Protein AF-A0A960TMY3-F1 (afdb_monomer_lite)

Foldseek 3Di:
DDDDDDDDDDDDDDDDDDDDDDDDDYDDDDDDDDDDDDDPPQWFWDKWKDFPNHTAAQVGEDEPEEDAAQDKADKTKMKIFTQGRAKKFFPDVVSKDKDDPQSVQKDKACPPPDRIAGHGGMDMIIIMGHHNDAAKGKIKIWGAIPRPVCRTRIYIYIYGHHWFWDKWKDWPNDTAAQAAEDEQEEDAAQDKGPKTKMKIFTQTQAKKAQPPFPVLQAKDDPQRVQKDKACPFPDRIAHHRGMTIIIIMGHHNDFAKDWIKGWGAIGRPVQGTRIYIYIYGHWFWDKWKDKPNHTAAQAGEDEQEEDAAQGKGDWIKIKIATQIQAWKAWDDKDKADDARVQKDWPADWDPRAHHGGITIIIMMGHHNDFAKDKMKIWIAMRGPVCRTRIYIYIYGHWHFWDKWKDQPNDTAAFVEEDEPEEEAAQDKDKGKMKIWTCTAAKKFWCWKDKDDPFKDWDIDGDIAGHRTGMDMIIIIGHHNDFAKDKIKMWTAIRRPVCRIGMYIYIYGHDHDPPDPPDDDDDDFEKEKAWADPVDWDFLQCVFQVSQQVSLQPGPLNCVPPPFGKGFQAFDPQEFLVHVDHAAAQYWYAAPVRHTQAGHHRSRFGPFFTPFFNDADDWFKAFHCAALRRGRHPQRCNNSRHRDQVGFTFIATRNDRHSSNRGDCPPVSCRGRVDIGMTIIMTD

Sequence (683 aa):
MKQIFNPFRKILLFFFLLLISFCSLPNPSNSMKLFVPLTSIVSSPTISVSVNRSTLANGGSFDMGSLNLGSTGTEISFTISNSGGSDLILSSSPVISNTGTNSSSFTLNQTSLPSSISAGHTDIFSVSLTPKSVGALSTTLTISSNDSTNPNFTINLTGTGLDQPSMSLTYNGTSLANGASLNFGSILKSQTSSSATITISNSGSMDLIITGGVSAITTSGTGSNDFIVNTLSTSATIVSGGTTTFTVSFSPTTTSTYSVTLSIPNNDETKNPFTLILTGTGVTPDINIKGNGTTIANGGTYDFGSVYNGGSSSDITFTIENTGTGSLTLTSSTLGGTNPTNFTITGNFTTPIAAGSSSSITIKFSPNSITTFNATLTVQNSDITNGNYVINLTGTGTTAPSISLLQSTTSISSGGIFYLGNYVALTAQVITFTIKNTGGTVLTISSMSGSTTEFSFSTLNTTVAASNGTTTFDITFTPQSMGVRTGSITIVSDDPNTPSFTVTLKGTGLEDATATCGVAGPSGDRMLVMTDPATLFDGNLSGVSGADSKCAVDANVTIYSGTTFKALIGATTRNKTTNWVLLANTRYFNAAGNCIFRTDNSGVPSFNFHESVYSTSSINVHTGFNSDFSASTNTCSDWTSNSTSSTGNFGKSNETDSTSMSNSSPPGLLKCDKTRAIYCAQQ

Secondary structure (DSSP, 8-state):
------------------------------------------PPP-EEEEETTEEEPTTEEEEEEEEETT--PPPEEEEEEE-SSS-EEB-SSSSEEEESTTGGGEEEE-TT--SEE-TT-EEEEEEEE--SSSEEEEEEEEEEBS-SS-SEEEEEEEEEEEP---EEEEETTEEEPTTEEEEEEEEETT--PPPEEEEEEE-SSSPEEBTT-GGG-EEESTTGGGEEEE-TT--SEE-TT-EEEEEEEE--SSSSEEEEEEEE-BS-TTSSSEEEEEEEEEE---EEEEETTEEE-TTEEEEEEEEETT--PPPEEEEEEE-SSS-B-EEEEEEESS-GGGEEE-----SSB-TT-EEEEEEEE--SSSSEEEEEEEEEES-SSSSEEEEEEEEEEEPPP-EEEEETTEEE-TTEEEEEEEEETT--EEEEEEEEE-SSSPEEEEEEE--BTTEEE----EEE-TTT-EEEEEEEE--SSSEEEEEEEEEEES-SS-SEEEEEEEEEEEP-TT-TTPPPPSS--EEEEE--TT--B-SB-SHHHHHHHHHHH-HHHHTSTT--EEE---BTTBBTTBS--SPTT-EEE-TTS-EEEEB-TTS-BSSS-SS-SS-SS--EEE--B-TTSPBPS-BHHHHB---TTSBB-EEETT--SGGGT-B--SGGGGBTTS-BEEEEEE-

Radius of gyration: 70.39 Å; chains: 1; bounding box: 133×78×214 Å

Structure (mmCIF, N/CA/C/O backbone):
data_AF-A0A960TMY3-F1
#
_entry.id   AF-A0A960TMY3-F1
#
loop_
_atom_site.group_PDB
_atom_site.id
_atom_site.type_symbol
_atom_site.label_atom_id
_atom_site.label_alt_id
_atom_site.label_comp_id
_atom_site.label_asym_id
_atom_site.label_entity_id
_atom_site.label_seq_id
_atom_site.pdbx_PDB_ins_code
_atom_site.Cartn_x
_atom_site.Cartn_y
_atom_site.Cartn_z
_atom_site.occupancy
_atom_site.B_iso_or_equiv
_atom_site.auth_seq_id
_atom_site.auth_comp_id
_atom_site.auth_asym_id
_atom_site.auth_atom_id
_atom_site.pdbx_PDB_model_num
ATOM 1 N N . MET A 1 1 ? 64.200 18.488 -74.071 1.00 35.41 1 MET A N 1
ATOM 2 C CA . MET A 1 1 ? 65.609 18.932 -74.106 1.00 35.41 1 MET A CA 1
ATOM 3 C C . MET A 1 1 ? 66.465 17.728 -73.709 1.00 35.41 1 MET A C 1
ATOM 5 O O . MET A 1 1 ? 66.303 17.314 -72.579 1.00 35.41 1 MET A O 1
ATOM 9 N N . LYS A 1 2 ? 67.250 17.170 -74.659 1.00 34.75 2 LYS A N 1
ATOM 10 C CA . LYS A 1 2 ? 68.407 16.227 -74.548 1.00 34.75 2 LYS A CA 1
ATOM 11 C C . LYS A 1 2 ? 68.287 14.955 -73.665 1.00 34.75 2 LYS A C 1
ATOM 13 O O . LYS A 1 2 ? 67.840 15.044 -72.543 1.00 34.75 2 LYS A O 1
ATOM 18 N N . GLN A 1 3 ? 68.787 13.762 -74.002 1.00 36.56 3 GLN A N 1
ATOM 19 C CA . GLN A 1 3 ? 69.392 13.123 -75.184 1.00 36.56 3 GLN A CA 1
ATOM 20 C C . GLN A 1 3 ? 69.717 11.656 -74.760 1.00 36.56 3 GLN A C 1
ATOM 22 O O . GLN A 1 3 ? 70.298 11.502 -73.695 1.00 36.56 3 GLN A O 1
ATOM 27 N N . ILE A 1 4 ? 69.440 10.661 -75.634 1.00 37.78 4 ILE A N 1
ATOM 28 C CA . ILE A 1 4 ? 70.330 9.526 -76.033 1.00 37.78 4 ILE A CA 1
ATOM 29 C C . ILE A 1 4 ? 70.604 8.402 -74.967 1.00 37.78 4 ILE A C 1
ATOM 31 O O . ILE A 1 4 ? 70.821 8.709 -73.810 1.00 37.78 4 ILE A O 1
ATOM 35 N N . PHE A 1 5 ? 70.615 7.071 -75.213 1.00 32.56 5 PHE A N 1
ATOM 36 C CA . PHE A 1 5 ? 71.102 6.220 -76.327 1.00 32.56 5 PHE A CA 1
ATOM 37 C C . PHE A 1 5 ? 70.222 4.952 -76.549 1.00 32.56 5 PHE A C 1
ATOM 39 O O . PHE A 1 5 ? 69.613 4.416 -75.632 1.00 32.56 5 PHE A O 1
ATOM 46 N N . ASN A 1 6 ? 70.208 4.500 -77.806 1.00 31.66 6 ASN A N 1
ATOM 47 C CA . ASN A 1 6 ? 69.501 3.383 -78.478 1.00 31.66 6 ASN A CA 1
ATOM 48 C C . ASN A 1 6 ? 70.493 2.175 -78.646 1.00 31.66 6 ASN A C 1
ATOM 50 O O . ASN A 1 6 ? 71.616 2.328 -78.163 1.00 31.66 6 ASN A O 1
ATOM 54 N N . PRO A 1 7 ? 70.323 1.122 -79.493 1.00 53.16 7 PRO A N 1
ATOM 55 C CA . PRO A 1 7 ? 69.188 0.270 -79.939 1.00 53.16 7 PRO A CA 1
ATOM 56 C C . PRO A 1 7 ? 69.502 -1.264 -79.873 1.00 53.16 7 PRO A C 1
ATOM 58 O O . PRO A 1 7 ? 70.643 -1.657 -79.678 1.00 53.16 7 PRO A O 1
ATOM 61 N N . PHE A 1 8 ? 68.525 -2.150 -80.144 1.00 28.22 8 PHE A N 1
ATOM 62 C CA . PHE A 1 8 ? 68.461 -2.991 -81.371 1.00 28.22 8 PHE A CA 1
ATOM 63 C C . PHE A 1 8 ? 67.466 -4.162 -81.260 1.00 28.22 8 PHE A C 1
ATOM 65 O O . PHE A 1 8 ? 67.544 -5.032 -80.401 1.00 28.22 8 PHE A O 1
ATOM 72 N N . ARG A 1 9 ? 66.552 -4.196 -82.232 1.00 29.42 9 ARG A N 1
ATOM 73 C CA . ARG A 1 9 ? 65.595 -5.259 -82.549 1.00 29.42 9 ARG A CA 1
ATOM 74 C C . ARG A 1 9 ? 65.705 -5.466 -84.063 1.00 29.42 9 ARG A C 1
ATOM 76 O O . ARG A 1 9 ? 65.645 -4.456 -84.765 1.00 29.42 9 ARG A O 1
ATOM 83 N N . LYS A 1 10 ? 65.850 -6.712 -84.541 1.00 30.77 10 LYS A N 1
ATOM 84 C CA . LYS A 1 10 ? 65.308 -7.280 -85.808 1.00 30.77 10 LYS A CA 1
ATOM 85 C C . LYS A 1 10 ? 66.146 -8.464 -86.308 1.00 30.77 10 LYS A C 1
ATOM 87 O O . LYS A 1 10 ? 67.317 -8.287 -86.614 1.00 30.77 10 LYS A O 1
ATOM 92 N N . ILE A 1 11 ? 65.495 -9.608 -86.528 1.00 28.20 11 ILE A N 1
ATOM 93 C CA . ILE A 1 11 ? 65.871 -10.592 -87.554 1.00 28.20 11 ILE A CA 1
ATOM 94 C C . ILE A 1 11 ? 64.569 -11.050 -88.226 1.00 28.20 11 ILE A C 1
ATOM 96 O O . ILE A 1 11 ? 63.673 -11.554 -87.552 1.00 28.20 11 ILE A O 1
ATOM 100 N N . LEU A 1 12 ? 64.464 -10.850 -89.542 1.00 27.03 12 LEU A N 1
ATOM 101 C CA . LEU A 1 12 ? 63.528 -11.551 -90.418 1.00 27.03 12 LEU A CA 1
ATOM 102 C C . LEU A 1 12 ? 64.256 -11.889 -91.731 1.00 27.03 12 LEU A C 1
ATOM 104 O O . LEU A 1 12 ? 64.907 -11.021 -92.307 1.00 27.03 12 LEU A O 1
ATOM 108 N N . LEU A 1 13 ? 64.134 -13.169 -92.098 1.00 29.33 13 LEU A N 1
ATOM 109 C CA . LEU A 1 13 ? 64.417 -13.894 -93.347 1.00 29.33 13 LEU A CA 1
ATOM 110 C C . LEU A 1 13 ? 64.996 -13.137 -94.553 1.00 29.33 13 LEU A C 1
ATOM 112 O O . LEU A 1 13 ? 64.397 -12.170 -95.001 1.00 29.33 13 LEU A O 1
ATOM 116 N N . PHE A 1 14 ? 65.978 -13.762 -95.221 1.00 26.88 14 PHE A N 1
ATOM 117 C CA . PHE A 1 14 ? 66.036 -13.844 -96.691 1.00 26.88 14 PHE A CA 1
ATOM 118 C C . PHE A 1 14 ? 66.779 -15.116 -97.160 1.00 26.88 14 PHE A C 1
ATOM 120 O O . PHE A 1 14 ? 67.734 -15.556 -96.525 1.00 26.88 14 PHE A O 1
ATOM 127 N N . PHE A 1 15 ? 66.294 -15.707 -98.258 1.00 30.23 15 PHE A N 1
ATOM 128 C CA . PHE A 1 15 ? 66.766 -16.922 -98.947 1.00 30.23 15 PHE A CA 1
ATOM 129 C C . PHE A 1 15 ? 67.379 -16.555 -100.325 1.00 30.23 15 PHE A C 1
ATOM 131 O O . PHE A 1 15 ? 67.115 -15.456 -100.810 1.00 30.23 15 PHE A O 1
ATOM 138 N N . PHE A 1 16 ? 68.051 -17.537 -100.963 1.00 29.78 16 PHE A N 1
ATOM 139 C CA . PHE A 1 16 ? 68.646 -17.622 -102.332 1.00 29.78 16 PHE A CA 1
ATOM 140 C C . PHE A 1 16 ? 70.064 -17.035 -102.555 1.00 29.78 16 PHE A C 1
ATOM 142 O O . PHE A 1 16 ? 70.359 -15.978 -102.019 1.00 29.78 16 PHE A O 1
ATOM 149 N N . LEU A 1 17 ? 70.968 -17.522 -103.433 1.00 27.77 17 LEU A N 1
ATOM 150 C CA . LEU A 1 17 ? 71.385 -18.812 -104.055 1.00 27.77 17 LEU A CA 1
ATOM 151 C C . LEU A 1 17 ? 72.479 -18.452 -105.110 1.00 27.77 17 LEU A C 1
ATOM 153 O O . LEU A 1 17 ? 72.219 -17.522 -105.864 1.00 27.77 17 LEU A O 1
ATOM 157 N N . LEU A 1 18 ? 73.624 -19.163 -105.216 1.00 26.48 18 LEU A N 1
ATOM 158 C CA . LEU A 1 18 ? 74.423 -19.452 -106.457 1.00 26.48 18 LEU A CA 1
ATOM 159 C C . LEU A 1 18 ? 75.724 -20.232 -106.087 1.00 26.48 18 LEU A C 1
ATOM 161 O O . LEU A 1 18 ? 76.499 -19.719 -105.288 1.00 26.48 18 LEU A O 1
ATOM 165 N N . LEU A 1 19 ? 75.874 -21.544 -106.381 1.00 31.62 19 LEU A N 1
ATOM 166 C CA . LEU A 1 19 ? 76.575 -22.225 -107.520 1.00 31.62 19 LEU A CA 1
ATOM 167 C C . LEU A 1 19 ? 78.057 -21.806 -107.732 1.00 31.62 19 LEU A C 1
ATOM 169 O O . LEU A 1 19 ? 78.336 -20.619 -107.688 1.00 31.62 19 LEU A O 1
ATOM 173 N N . ILE A 1 20 ? 79.080 -22.625 -108.048 1.00 35.09 20 ILE A N 1
ATOM 174 C CA . ILE A 1 20 ? 79.350 -24.045 -108.407 1.00 35.09 20 ILE A CA 1
ATOM 175 C C . ILE A 1 20 ? 80.892 -24.224 -108.267 1.00 35.09 20 ILE A C 1
ATOM 177 O O . ILE A 1 20 ? 81.615 -23.297 -108.624 1.00 35.09 20 ILE A O 1
ATOM 181 N N . SER A 1 21 ? 81.415 -25.405 -107.891 1.00 28.75 21 SER A N 1
ATOM 182 C CA . SER A 1 21 ? 82.487 -26.072 -108.674 1.00 28.75 21 SER A CA 1
ATOM 183 C C . SER A 1 21 ? 82.642 -27.555 -108.320 1.00 28.75 21 SER A C 1
ATOM 185 O O . SER A 1 21 ? 82.681 -27.935 -107.154 1.00 28.75 21 SER A O 1
ATOM 187 N N . PHE A 1 22 ? 82.666 -28.376 -109.370 1.00 33.56 22 PHE A N 1
ATOM 188 C CA . PHE A 1 22 ? 82.638 -29.840 -109.403 1.00 33.56 22 PHE A CA 1
ATOM 189 C C . PHE A 1 22 ? 83.996 -30.490 -109.091 1.00 33.56 22 PHE A C 1
ATOM 191 O O . PHE A 1 22 ? 85.029 -29.988 -109.522 1.00 33.56 22 PHE A O 1
ATOM 198 N N . CYS A 1 23 ? 83.971 -31.696 -108.512 1.00 31.12 23 CYS A N 1
ATOM 199 C CA . CYS A 1 23 ? 84.817 -32.811 -108.952 1.00 31.12 23 CYS A CA 1
ATOM 200 C C . CYS A 1 23 ? 84.159 -34.153 -108.571 1.00 31.12 23 CYS A C 1
ATOM 202 O O . CYS A 1 23 ? 83.364 -34.222 -107.635 1.00 31.12 23 CYS A O 1
ATOM 204 N N . SER A 1 24 ? 84.443 -35.189 -109.352 1.00 35.78 24 SER A N 1
ATOM 205 C CA . SER A 1 24 ? 83.551 -36.312 -109.663 1.00 35.78 24 SER A CA 1
ATOM 206 C C . SER A 1 24 ? 84.098 -37.681 -109.208 1.00 35.78 24 SER A C 1
ATOM 208 O O . SER A 1 24 ? 85.310 -37.831 -109.096 1.00 35.78 24 SER A O 1
ATOM 210 N N . LEU A 1 25 ? 83.191 -38.682 -109.152 1.00 36.22 25 LEU A N 1
ATOM 211 C CA . LEU A 1 25 ? 83.371 -40.153 -109.346 1.00 36.22 25 LEU A CA 1
ATOM 212 C C . LEU A 1 25 ? 83.615 -41.089 -108.106 1.00 36.22 25 LEU A C 1
ATOM 214 O O . LEU A 1 25 ? 84.009 -40.600 -107.054 1.00 36.22 25 LEU A O 1
ATOM 218 N N . PRO A 1 26 ? 83.257 -42.412 -108.179 1.00 49.28 26 PRO A N 1
ATOM 219 C CA . PRO A 1 26 ? 82.346 -43.070 -107.206 1.00 49.28 26 PRO A CA 1
ATOM 220 C C . PRO A 1 26 ? 82.765 -44.452 -106.598 1.00 49.28 26 PRO A C 1
ATOM 222 O O . PRO A 1 26 ? 83.594 -45.147 -107.173 1.00 49.28 26 PRO A O 1
ATOM 225 N N . ASN A 1 27 ? 82.020 -44.886 -105.550 1.00 34.38 27 ASN A N 1
ATOM 226 C CA . ASN A 1 27 ? 81.695 -46.272 -105.070 1.00 34.38 27 ASN A CA 1
ATOM 227 C C . ASN A 1 27 ? 82.831 -47.243 -104.615 1.00 34.38 27 ASN A C 1
ATOM 229 O O . ASN A 1 27 ? 83.970 -47.066 -105.024 1.00 34.38 27 ASN A O 1
ATOM 233 N N . PRO A 1 28 ? 82.551 -48.397 -103.943 1.00 54.22 28 PRO A N 1
ATOM 234 C CA . PRO A 1 28 ? 81.519 -48.768 -102.949 1.00 54.22 28 PRO A CA 1
ATOM 235 C C . PRO A 1 28 ? 82.061 -49.613 -101.743 1.00 54.22 28 PRO A C 1
ATOM 237 O O . PRO A 1 28 ? 83.217 -50.018 -101.698 1.00 54.22 28 PRO A O 1
ATOM 240 N N . SER A 1 29 ? 81.138 -50.022 -100.855 1.00 33.69 29 SER A N 1
ATOM 241 C CA . SER A 1 29 ? 81.041 -51.342 -100.174 1.00 33.69 29 SER A CA 1
ATOM 242 C C . SER A 1 29 ? 81.618 -51.611 -98.759 1.00 33.69 29 SER A C 1
ATOM 244 O O . SER A 1 29 ? 82.813 -51.563 -98.511 1.00 33.69 29 SER A O 1
ATOM 246 N N . ASN A 1 30 ? 80.675 -52.053 -97.902 1.00 40.09 30 ASN A N 1
ATOM 247 C CA . ASN A 1 30 ? 80.727 -53.016 -96.785 1.00 40.09 30 ASN A CA 1
ATOM 248 C C . ASN A 1 30 ? 81.618 -52.784 -95.549 1.00 40.09 30 ASN A C 1
ATOM 250 O O . ASN A 1 30 ? 82.811 -53.041 -95.597 1.00 40.09 30 ASN A O 1
ATOM 254 N N . SER A 1 31 ? 80.967 -52.611 -94.383 1.00 33.72 31 SER A N 1
ATOM 255 C CA . SER A 1 31 ? 81.136 -53.529 -93.232 1.00 33.72 31 SER A CA 1
ATOM 256 C C . SER A 1 31 ? 80.194 -53.223 -92.049 1.00 33.72 31 SER A C 1
ATOM 258 O O . SER A 1 31 ? 80.325 -52.198 -91.395 1.00 33.72 31 SER A O 1
ATOM 260 N N . MET A 1 32 ? 79.291 -54.171 -91.775 1.00 36.88 32 MET A N 1
ATOM 261 C CA . MET A 1 32 ? 79.032 -54.836 -90.483 1.00 36.88 32 MET A CA 1
ATOM 262 C C . MET A 1 32 ? 78.842 -54.049 -89.154 1.00 36.88 32 MET A C 1
ATOM 264 O O . MET A 1 32 ? 79.707 -53.302 -88.721 1.00 36.88 32 MET A O 1
ATOM 268 N N . LYS A 1 33 ? 77.823 -54.522 -88.406 1.00 41.47 33 LYS A N 1
ATOM 269 C CA . LYS A 1 33 ? 77.619 -54.528 -86.933 1.00 41.47 33 LYS A CA 1
ATOM 270 C C . LYS A 1 33 ? 76.921 -53.318 -86.298 1.00 41.47 33 LYS A C 1
ATOM 272 O O . LYS A 1 33 ? 77.426 -52.208 -86.317 1.00 41.47 33 LYS A O 1
ATOM 277 N N . LEU A 1 34 ? 75.837 -53.597 -85.568 1.00 36.81 34 LEU A N 1
ATOM 278 C CA . LEU A 1 34 ? 75.837 -53.824 -84.109 1.00 36.81 34 LEU A CA 1
ATOM 279 C C . LEU A 1 34 ? 74.458 -53.419 -83.558 1.00 36.81 34 LEU A C 1
ATOM 281 O O . LEU A 1 34 ? 74.127 -52.239 -83.508 1.00 36.81 34 LEU A O 1
ATOM 285 N N . PHE A 1 35 ? 73.643 -54.393 -83.151 1.00 46.69 35 PHE A N 1
ATOM 286 C CA . PHE A 1 35 ? 72.423 -54.111 -82.395 1.00 46.69 35 PHE A CA 1
ATOM 287 C C . PHE A 1 35 ? 72.820 -53.766 -80.953 1.00 46.69 35 PHE A C 1
ATOM 289 O O . PHE A 1 35 ? 73.342 -54.619 -80.237 1.00 46.69 35 PHE A O 1
ATOM 296 N N . VAL A 1 36 ? 72.570 -52.525 -80.539 1.00 41.72 36 VAL A N 1
ATOM 297 C CA . VAL A 1 36 ? 72.578 -52.080 -79.138 1.00 41.72 36 VAL A CA 1
ATOM 298 C C . VAL A 1 36 ? 71.157 -51.585 -78.850 1.00 41.72 36 VAL A C 1
ATOM 300 O O . VAL A 1 36 ? 70.660 -50.771 -79.631 1.00 41.72 36 VAL A O 1
ATOM 303 N N . PRO A 1 37 ? 70.450 -52.068 -77.812 1.00 45.91 37 PRO A N 1
ATOM 304 C CA . PRO A 1 37 ? 69.106 -51.580 -77.538 1.00 45.91 37 PRO A CA 1
ATOM 305 C C . PRO A 1 37 ? 69.205 -50.155 -76.979 1.00 45.91 37 PRO A C 1
ATOM 307 O O . PRO A 1 37 ? 69.962 -49.903 -76.042 1.00 45.91 37 PRO A O 1
ATOM 310 N N . LEU A 1 38 ? 68.453 -49.216 -77.558 1.00 41.69 38 LEU A N 1
ATOM 311 C CA . LEU A 1 38 ? 68.308 -47.869 -77.010 1.00 41.69 38 LEU A CA 1
ATOM 312 C C . LEU A 1 38 ? 67.575 -47.961 -75.664 1.00 41.69 38 LEU A C 1
ATOM 314 O O . LEU A 1 38 ? 66.399 -48.319 -75.608 1.00 41.69 38 LEU A O 1
ATOM 318 N N . THR A 1 39 ? 68.258 -47.601 -74.582 1.00 45.00 39 THR A N 1
ATOM 319 C CA . THR A 1 39 ? 67.618 -47.203 -73.329 1.00 45.00 39 THR A CA 1
ATOM 320 C C . THR A 1 39 ? 66.756 -45.972 -73.593 1.00 45.00 39 THR A C 1
ATOM 322 O O . THR A 1 39 ? 67.263 -44.945 -74.045 1.00 45.00 39 THR A O 1
ATOM 325 N N . SER A 1 40 ? 65.456 -46.081 -73.316 1.00 46.19 40 SER A N 1
ATOM 326 C CA . SER A 1 40 ? 64.523 -44.955 -73.246 1.00 46.19 40 SER A CA 1
ATOM 327 C C . SER A 1 40 ? 65.105 -43.861 -72.350 1.00 46.19 40 SER A C 1
ATOM 329 O O . SER A 1 40 ? 65.288 -44.078 -71.153 1.00 46.19 40 SER A O 1
ATOM 331 N N . ILE A 1 41 ? 65.390 -42.690 -72.917 1.00 50.41 41 ILE A N 1
ATOM 332 C CA . ILE A 1 41 ? 65.718 -41.492 -72.145 1.00 50.41 41 ILE A CA 1
ATOM 333 C C . ILE A 1 41 ? 64.415 -41.076 -71.456 1.00 50.41 41 ILE A C 1
ATOM 335 O O . ILE A 1 41 ? 63.540 -40.494 -72.091 1.00 50.41 41 ILE A O 1
ATOM 339 N N . VAL A 1 42 ? 64.240 -41.436 -70.184 1.00 56.62 42 VAL A N 1
ATOM 340 C CA . VAL A 1 42 ? 63.136 -40.905 -69.375 1.00 56.62 42 VAL A CA 1
ATOM 341 C C . VAL A 1 42 ? 63.4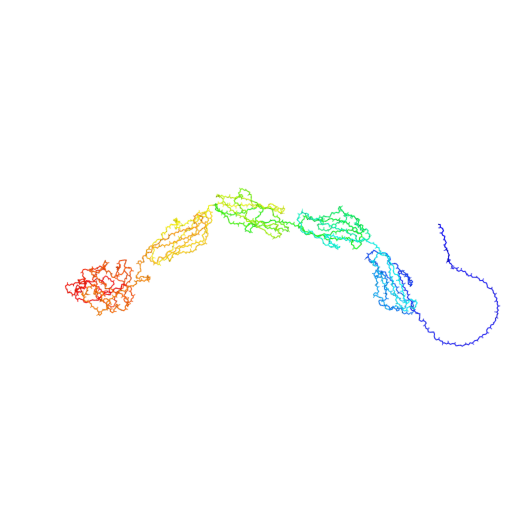16 -39.411 -69.220 1.00 56.62 42 VAL A C 1
ATOM 343 O O . VAL A 1 42 ? 64.440 -39.048 -68.641 1.00 56.62 42 VAL A O 1
ATOM 346 N N . SER A 1 43 ? 62.593 -38.539 -69.811 1.00 71.81 43 SER A N 1
ATOM 347 C CA . SER A 1 43 ? 62.796 -37.101 -69.629 1.00 71.81 43 SER A CA 1
ATOM 348 C C . SER A 1 43 ? 62.477 -36.731 -68.180 1.00 71.81 43 SER A C 1
ATOM 350 O O . SER A 1 43 ? 61.499 -37.209 -67.605 1.00 71.81 43 SER A O 1
ATOM 352 N N . SER A 1 44 ? 63.347 -35.920 -67.578 1.00 85.44 44 SER A N 1
ATOM 353 C CA . SER A 1 44 ? 63.228 -35.435 -66.198 1.00 85.44 44 SER A CA 1
ATOM 354 C C . SER A 1 44 ? 61.891 -34.713 -65.963 1.00 85.44 44 SER A C 1
ATOM 356 O O . SER A 1 44 ? 61.297 -34.222 -66.931 1.00 85.44 44 SER A O 1
ATOM 358 N N . PRO A 1 45 ? 61.409 -34.596 -64.709 1.00 92.81 45 PRO A N 1
ATOM 359 C CA . PRO A 1 45 ? 60.217 -33.801 -64.431 1.00 92.81 45 PRO A CA 1
ATOM 360 C C . PRO A 1 45 ? 60.500 -32.328 -64.757 1.00 92.81 45 PRO A C 1
ATOM 362 O O . PRO A 1 45 ? 61.649 -31.883 -64.717 1.00 92.81 45 PRO A O 1
ATOM 365 N N . THR A 1 46 ? 59.467 -31.567 -65.120 1.00 94.25 46 THR A N 1
ATOM 366 C CA . THR A 1 46 ? 59.617 -30.141 -65.454 1.00 94.25 46 THR A CA 1
ATOM 367 C C . THR A 1 46 ? 58.438 -29.353 -64.913 1.00 94.25 46 THR A C 1
ATOM 369 O O . THR A 1 46 ? 57.321 -29.475 -65.430 1.00 94.25 46 THR A O 1
ATOM 372 N N . ILE A 1 47 ? 58.686 -28.556 -63.871 1.00 95.38 47 ILE A N 1
ATOM 373 C CA . ILE A 1 47 ? 57.658 -27.750 -63.212 1.00 95.38 47 ILE A CA 1
ATOM 374 C C . ILE A 1 47 ? 57.346 -26.491 -64.024 1.00 95.38 47 ILE A C 1
ATOM 376 O O . ILE A 1 47 ? 58.226 -25.766 -64.485 1.00 95.38 47 ILE A O 1
ATOM 380 N N . SER A 1 48 ? 56.058 -26.204 -64.161 1.00 93.88 48 SER A N 1
ATOM 381 C CA . SER A 1 48 ? 55.547 -24.933 -64.657 1.00 93.88 48 SER A CA 1
ATOM 382 C C . SER A 1 48 ? 54.409 -24.478 -63.756 1.00 93.88 48 SER A C 1
ATOM 384 O O . SER A 1 48 ? 53.577 -25.293 -63.365 1.00 93.88 48 SER A O 1
ATOM 386 N N . VAL A 1 49 ? 54.352 -23.189 -63.424 1.00 96.50 49 VAL A N 1
ATOM 387 C CA . VAL A 1 49 ? 53.218 -22.622 -62.687 1.00 96.50 49 VAL A CA 1
ATOM 388 C C . VAL A 1 49 ? 52.527 -21.589 -63.552 1.00 96.50 49 VAL A C 1
ATOM 390 O O . VAL A 1 49 ? 53.182 -20.766 -64.187 1.00 96.50 49 VAL A O 1
ATOM 393 N N . SER A 1 50 ? 51.200 -21.621 -63.585 1.00 95.12 50 SER A N 1
ATOM 394 C CA . SER A 1 50 ? 50.396 -20.637 -64.301 1.00 95.12 50 SER A CA 1
ATOM 395 C C . SER A 1 50 ? 49.298 -20.047 -63.425 1.00 95.12 50 SER A C 1
ATOM 397 O O . SER A 1 50 ? 48.814 -20.680 -62.491 1.00 95.12 50 SER A O 1
ATOM 399 N N . VAL A 1 51 ? 48.909 -18.816 -63.736 1.00 95.69 51 VAL A N 1
ATOM 400 C CA . VAL A 1 51 ? 47.794 -18.089 -63.120 1.00 95.69 51 VAL A CA 1
ATOM 401 C C . VAL A 1 51 ? 47.053 -17.363 -64.234 1.00 95.69 51 VAL A C 1
ATOM 403 O O . VAL A 1 51 ? 47.679 -16.833 -65.152 1.00 95.69 51 VAL A O 1
ATOM 406 N N . ASN A 1 52 ? 45.718 -17.394 -64.231 1.00 90.12 52 ASN A N 1
ATOM 407 C CA . ASN A 1 52 ? 44.899 -16.829 -65.315 1.00 90.12 52 ASN A CA 1
ATOM 408 C C . ASN A 1 52 ? 45.359 -17.272 -66.723 1.00 90.12 52 ASN A C 1
ATOM 410 O O . ASN A 1 52 ? 45.412 -16.470 -67.655 1.00 90.12 52 ASN A O 1
ATOM 414 N N . ARG A 1 53 ? 45.726 -18.557 -66.871 1.00 85.44 53 ARG A N 1
ATOM 415 C CA . ARG A 1 53 ? 46.247 -19.173 -68.113 1.00 85.44 53 ARG A CA 1
ATOM 416 C C . ARG A 1 53 ? 47.576 -18.603 -68.626 1.00 85.44 53 ARG A C 1
ATOM 418 O O . ARG A 1 53 ? 47.982 -18.923 -69.739 1.00 85.44 53 ARG A O 1
ATOM 425 N N . SER A 1 54 ? 48.259 -17.786 -67.829 1.00 92.12 54 SER A N 1
ATOM 426 C CA . SER A 1 54 ? 49.581 -17.245 -68.142 1.00 92.12 54 SER A CA 1
ATOM 427 C C . SER A 1 54 ? 50.637 -17.970 -67.318 1.00 92.12 54 SER A C 1
ATOM 429 O O . SER A 1 54 ? 50.530 -18.038 -66.094 1.00 92.12 54 SER A O 1
ATOM 431 N N . THR A 1 55 ? 51.649 -18.528 -67.980 1.00 93.06 55 THR A N 1
ATOM 432 C CA . THR A 1 55 ? 52.777 -19.184 -67.309 1.00 93.06 55 THR A CA 1
ATOM 433 C C . THR A 1 55 ? 53.673 -18.144 -66.641 1.00 93.06 55 THR A C 1
ATOM 435 O O . THR A 1 55 ? 54.096 -17.179 -67.276 1.00 93.06 55 THR A O 1
ATOM 438 N N . LEU A 1 56 ? 53.978 -18.354 -65.365 1.00 94.69 56 LEU A N 1
ATOM 439 C CA . LEU A 1 56 ? 54.937 -17.568 -64.601 1.00 94.69 56 LEU A CA 1
ATOM 440 C C . LEU A 1 56 ? 56.341 -18.145 -64.806 1.00 94.69 56 LEU A C 1
ATOM 442 O O . LEU A 1 56 ? 56.523 -19.360 -64.866 1.00 94.69 56 LEU A O 1
ATOM 446 N N . ALA A 1 57 ? 57.343 -17.275 -64.906 1.00 93.81 57 ALA A N 1
ATOM 447 C CA . ALA A 1 57 ? 58.740 -17.695 -64.837 1.00 93.81 57 ALA A CA 1
ATOM 448 C C . ALA A 1 57 ? 59.126 -18.014 -63.383 1.00 93.81 57 ALA A C 1
ATOM 450 O O . ALA A 1 57 ? 58.546 -17.445 -62.457 1.00 93.81 57 ALA A O 1
ATOM 451 N N . ASN A 1 58 ? 60.133 -18.866 -63.175 1.00 95.31 58 ASN A N 1
ATOM 452 C CA . ASN A 1 58 ? 60.723 -19.049 -61.847 1.00 95.31 58 ASN A CA 1
ATOM 453 C C . ASN A 1 58 ? 61.330 -17.717 -61.360 1.00 95.31 58 ASN A C 1
ATOM 455 O O . ASN A 1 58 ? 62.098 -17.086 -62.087 1.00 95.31 58 ASN A O 1
ATOM 459 N N . GLY A 1 59 ? 60.948 -17.268 -60.163 1.00 93.38 59 GLY A N 1
ATOM 460 C CA . GLY A 1 59 ? 61.264 -15.941 -59.625 1.00 93.38 59 GLY A CA 1
ATOM 461 C C . GLY A 1 59 ? 60.356 -14.823 -60.153 1.00 93.38 59 GLY A C 1
ATOM 462 O O . GLY A 1 59 ? 60.552 -13.655 -59.813 1.00 93.38 59 GLY A O 1
ATOM 463 N N . GLY A 1 60 ? 59.362 -15.159 -60.980 1.00 94.19 60 GLY A N 1
ATOM 464 C CA . GLY A 1 60 ? 58.380 -14.224 -61.517 1.00 94.19 60 GLY A CA 1
ATOM 465 C C . GLY A 1 60 ? 57.491 -13.619 -60.432 1.00 94.19 60 GLY A C 1
ATOM 466 O O . GLY A 1 60 ? 57.385 -14.149 -59.326 1.00 94.19 60 GLY A O 1
ATOM 467 N N . SER A 1 61 ? 56.848 -12.497 -60.759 1.00 94.44 61 SER A N 1
ATOM 468 C CA . SER A 1 61 ? 55.952 -11.785 -59.847 1.00 94.44 61 SER A CA 1
ATOM 469 C C . SER A 1 61 ? 54.502 -11.878 -60.306 1.00 94.44 61 SER A C 1
ATOM 471 O O . SER A 1 61 ? 54.232 -11.820 -61.506 1.00 94.44 61 SER A O 1
ATOM 473 N N . PHE A 1 62 ? 53.574 -11.959 -59.359 1.00 96.06 62 PHE A N 1
ATOM 474 C CA . PHE A 1 62 ? 52.147 -11.806 -59.602 1.00 96.06 62 PHE A CA 1
ATOM 475 C C . PHE A 1 62 ? 51.561 -10.779 -58.631 1.00 96.06 62 PHE A C 1
ATOM 477 O O . PHE A 1 62 ? 51.704 -10.912 -57.416 1.00 96.06 62 PHE A O 1
ATOM 484 N N . ASP A 1 63 ? 50.922 -9.750 -59.183 1.00 95.25 63 ASP A N 1
ATOM 485 C CA . ASP A 1 63 ? 50.263 -8.709 -58.403 1.00 95.25 63 ASP A CA 1
ATOM 486 C C . ASP A 1 63 ? 48.831 -9.126 -58.068 1.00 95.25 63 ASP A C 1
ATOM 488 O O . ASP A 1 63 ? 47.998 -9.325 -58.953 1.00 95.25 63 ASP A O 1
ATOM 492 N N . MET A 1 64 ? 48.560 -9.265 -56.775 1.00 94.56 64 MET A N 1
ATOM 493 C CA . MET A 1 64 ? 47.245 -9.585 -56.228 1.00 94.56 64 MET A CA 1
ATOM 494 C C . MET A 1 64 ? 46.348 -8.346 -56.099 1.00 94.56 64 MET A C 1
ATOM 496 O O . MET A 1 64 ? 45.201 -8.467 -55.673 1.00 94.56 64 MET A O 1
ATOM 500 N N . GLY A 1 65 ? 46.851 -7.173 -56.494 1.00 93.19 65 GLY A N 1
ATOM 501 C CA . GLY A 1 65 ? 46.118 -5.918 -56.531 1.00 93.19 65 GLY A CA 1
ATOM 502 C C . GLY A 1 65 ? 46.121 -5.177 -55.198 1.00 93.19 65 GLY A C 1
ATOM 503 O O . GLY A 1 65 ? 46.921 -5.438 -54.294 1.00 93.19 65 GLY A O 1
ATOM 504 N N . SER A 1 66 ? 45.210 -4.213 -55.091 1.00 90.25 66 SER A N 1
ATOM 505 C CA . SER A 1 66 ? 45.075 -3.345 -53.923 1.00 90.25 66 SER A CA 1
ATOM 506 C C . SER A 1 66 ? 43.819 -3.685 -53.136 1.00 90.25 66 SER A C 1
ATOM 508 O O . SER A 1 66 ? 42.762 -3.905 -53.725 1.00 90.25 66 SER A O 1
ATOM 510 N N . LEU A 1 67 ? 43.919 -3.681 -51.810 1.00 90.31 67 LEU A N 1
ATOM 511 C CA . LEU A 1 67 ? 42.790 -3.933 -50.925 1.00 90.31 67 LEU A CA 1
ATOM 512 C C . LEU A 1 67 ? 42.904 -3.084 -49.659 1.00 90.31 67 LEU A C 1
ATOM 514 O O . LEU A 1 67 ? 44.012 -2.803 -49.208 1.00 90.31 67 LEU A O 1
ATOM 518 N N . ASN A 1 68 ? 41.778 -2.667 -49.087 1.00 86.31 68 ASN A N 1
ATOM 519 C CA . ASN A 1 68 ? 41.783 -1.907 -47.841 1.00 86.31 68 ASN A CA 1
ATOM 520 C C . ASN A 1 68 ? 42.327 -2.739 -46.674 1.00 86.31 68 ASN A C 1
ATOM 522 O O . ASN A 1 68 ? 42.201 -3.968 -46.644 1.00 86.31 68 ASN A O 1
ATOM 526 N N . LEU A 1 69 ? 42.957 -2.061 -45.717 1.00 86.81 69 LEU A N 1
ATOM 527 C CA . LEU A 1 69 ? 43.529 -2.674 -44.524 1.00 86.81 69 LEU A CA 1
ATOM 528 C C . LEU A 1 69 ? 42.502 -3.568 -43.801 1.00 86.81 69 LEU A C 1
ATOM 530 O O . LEU A 1 69 ? 41.435 -3.116 -43.404 1.00 86.81 69 LEU A O 1
ATOM 534 N N . GLY A 1 70 ? 42.827 -4.845 -43.596 1.00 82.69 70 GLY A N 1
ATOM 535 C CA . GLY A 1 70 ? 41.960 -5.810 -42.909 1.00 82.69 70 GLY A CA 1
ATOM 536 C C . GLY A 1 70 ? 40.842 -6.434 -43.757 1.00 82.69 70 GLY A C 1
ATOM 537 O O . GLY A 1 70 ? 40.284 -7.451 -43.339 1.00 82.69 70 GLY A O 1
ATOM 538 N N . SER A 1 71 ? 40.548 -5.912 -44.951 1.00 85.88 71 SER A N 1
ATOM 539 C CA . SER A 1 71 ? 39.641 -6.567 -45.903 1.00 85.88 71 SER A CA 1
ATOM 540 C C . SER A 1 71 ? 40.318 -7.802 -46.511 1.00 85.88 71 SER A C 1
ATOM 542 O O . SER A 1 71 ? 41.538 -7.837 -46.648 1.00 85.88 71 SER A O 1
ATOM 544 N N . THR A 1 72 ? 39.548 -8.839 -46.863 1.00 90.69 72 THR A N 1
ATOM 545 C CA . THR A 1 72 ? 40.073 -10.073 -47.489 1.00 90.69 72 THR A CA 1
ATOM 546 C C . THR A 1 72 ? 39.614 -10.174 -48.936 1.00 90.69 72 THR A C 1
ATOM 548 O O . THR A 1 72 ? 38.420 -10.118 -49.221 1.00 90.69 72 THR A O 1
ATOM 551 N N . GLY A 1 73 ? 40.577 -10.293 -49.848 1.00 89.62 73 GLY A N 1
ATOM 552 C CA . GLY A 1 73 ? 40.339 -10.374 -51.282 1.00 89.62 73 GLY A CA 1
ATOM 553 C C . GLY A 1 73 ? 39.886 -11.764 -51.714 1.00 89.62 73 GLY A C 1
ATOM 554 O O . GLY A 1 73 ? 39.944 -12.731 -50.954 1.00 89.62 73 GLY A O 1
ATOM 555 N N . THR A 1 74 ? 39.463 -11.875 -52.971 1.00 91.69 74 THR A N 1
ATOM 556 C CA . THR A 1 74 ? 39.111 -13.163 -53.578 1.00 91.69 74 THR A CA 1
ATOM 557 C C . THR A 1 74 ? 40.309 -14.109 -53.606 1.00 91.69 74 THR A C 1
ATOM 559 O O . THR A 1 74 ? 41.434 -13.677 -53.862 1.00 91.69 74 THR A O 1
ATOM 562 N N . GLU A 1 75 ? 40.069 -15.406 -53.418 1.00 93.94 75 GLU A N 1
ATOM 563 C CA . GLU A 1 75 ? 41.100 -16.423 -53.628 1.00 93.94 75 GLU A CA 1
ATOM 564 C C . GLU A 1 75 ? 41.497 -16.513 -55.109 1.00 93.94 75 GLU A C 1
ATOM 566 O O . GLU A 1 75 ? 40.658 -16.709 -55.990 1.00 93.94 75 GLU A O 1
ATOM 571 N N . ILE A 1 76 ? 42.796 -16.401 -55.384 1.00 95.12 76 ILE A N 1
ATOM 572 C CA . ILE A 1 76 ? 43.381 -16.527 -56.719 1.00 95.12 76 ILE A CA 1
ATOM 573 C C . ILE A 1 76 ? 43.989 -17.918 -56.851 1.00 95.12 76 ILE A C 1
ATOM 575 O O . ILE A 1 76 ? 44.847 -18.297 -56.056 1.00 95.12 76 ILE A O 1
ATOM 579 N N . SER A 1 77 ? 43.544 -18.675 -57.856 1.00 95.00 77 SER A N 1
ATOM 580 C CA . SER A 1 77 ? 44.024 -20.036 -58.126 1.00 95.00 77 SER A CA 1
ATOM 581 C C . SER A 1 77 ? 45.274 -20.036 -59.008 1.00 95.00 77 SER A C 1
ATOM 583 O O . SER A 1 77 ? 45.293 -19.429 -60.080 1.00 95.00 77 SER A O 1
ATOM 585 N N . PHE A 1 78 ? 46.287 -20.778 -58.577 1.00 95.88 78 PHE A N 1
ATOM 586 C CA . PHE A 1 78 ? 47.516 -21.066 -59.306 1.00 95.88 78 PHE A CA 1
ATOM 587 C C . PHE A 1 78 ? 47.539 -22.546 -59.684 1.00 95.88 78 PHE A C 1
ATOM 589 O O . PHE A 1 78 ? 47.199 -23.402 -58.870 1.00 95.88 78 PHE A O 1
ATOM 596 N N . THR A 1 79 ? 47.959 -22.853 -60.908 1.00 95.56 79 THR A N 1
ATOM 597 C CA . THR A 1 79 ? 48.047 -24.218 -61.435 1.00 95.56 79 THR A CA 1
ATOM 598 C C . THR A 1 79 ? 49.503 -24.633 -61.572 1.00 95.56 79 THR A C 1
ATOM 600 O O . THR A 1 79 ? 50.238 -24.044 -62.366 1.00 95.56 79 THR A O 1
ATOM 603 N N . ILE A 1 80 ? 49.909 -25.665 -60.838 1.00 95.88 80 ILE A N 1
ATOM 604 C CA . ILE A 1 80 ? 51.199 -26.341 -60.979 1.00 95.88 80 ILE A CA 1
ATOM 605 C C . ILE A 1 80 ? 51.034 -27.433 -62.034 1.00 95.88 80 ILE A C 1
ATOM 607 O O . ILE A 1 80 ? 50.113 -28.235 -61.953 1.00 95.88 80 ILE A O 1
ATOM 611 N N . SER A 1 81 ? 51.906 -27.461 -63.034 1.00 94.50 81 SER A N 1
ATOM 612 C CA . SER A 1 81 ? 51.887 -28.419 -64.141 1.00 94.50 81 SER A CA 1
ATOM 613 C C . SER A 1 81 ? 53.218 -29.150 -64.229 1.00 94.50 81 SER A C 1
ATOM 615 O O . SER A 1 81 ? 54.273 -28.516 -64.166 1.00 94.50 81 SER A O 1
ATOM 617 N N . ASN A 1 82 ? 53.172 -30.465 -64.434 1.00 95.06 82 ASN A N 1
ATOM 618 C CA . ASN A 1 82 ? 54.351 -31.253 -64.769 1.00 95.06 82 ASN A CA 1
ATOM 619 C C . ASN A 1 82 ? 54.388 -31.522 -66.277 1.00 95.06 82 ASN A C 1
ATOM 621 O O . ASN A 1 82 ? 53.651 -32.357 -66.796 1.00 95.06 82 ASN A O 1
ATOM 625 N N . SER A 1 83 ? 55.262 -30.809 -66.982 1.00 90.44 83 SER A N 1
ATOM 626 C CA . SER A 1 83 ? 55.456 -30.950 -68.435 1.00 90.44 83 SER A CA 1
ATOM 627 C C . SER A 1 83 ? 56.579 -31.924 -68.817 1.00 90.44 83 SER A C 1
ATOM 629 O O . SER A 1 83 ? 56.824 -32.147 -70.002 1.00 90.44 83 SER A O 1
ATOM 631 N N . GLY A 1 84 ? 57.258 -32.501 -67.819 1.00 89.25 84 GLY A N 1
ATOM 632 C CA . GLY A 1 84 ? 58.313 -33.495 -67.999 1.00 89.25 84 GLY A CA 1
ATOM 633 C C . GLY A 1 84 ? 57.778 -34.917 -68.189 1.00 89.25 84 GLY A C 1
ATOM 634 O O . GLY A 1 84 ? 56.572 -35.156 -68.164 1.00 89.25 84 GLY A O 1
ATOM 635 N N . GLY A 1 85 ? 58.686 -35.875 -68.385 1.00 87.81 85 GLY A N 1
ATOM 636 C CA . GLY A 1 85 ? 58.353 -37.276 -68.687 1.00 87.81 85 GLY A CA 1
ATOM 637 C C . GLY A 1 85 ? 58.314 -38.214 -67.482 1.00 87.81 85 GLY A C 1
ATOM 638 O O . GLY A 1 85 ? 58.030 -39.397 -67.655 1.00 87.81 85 GLY A O 1
ATOM 639 N N . SER A 1 86 ? 58.583 -37.710 -66.277 1.00 92.38 86 SER A N 1
ATOM 640 C CA . SER A 1 86 ? 58.501 -38.448 -65.010 1.00 92.38 86 SER A CA 1
ATOM 641 C C . SER A 1 86 ? 57.769 -37.635 -63.944 1.00 92.38 86 SER A C 1
ATOM 643 O O . SER A 1 86 ? 57.618 -36.425 -64.096 1.00 92.38 86 SER A O 1
ATOM 645 N N . ASP A 1 87 ? 57.362 -38.271 -62.846 1.00 93.94 87 ASP A N 1
ATOM 646 C CA . ASP A 1 87 ? 56.622 -37.619 -61.759 1.00 93.94 87 ASP A CA 1
ATOM 647 C C . ASP A 1 87 ? 57.414 -36.472 -61.101 1.00 93.94 87 ASP A C 1
ATOM 649 O O . ASP A 1 87 ? 58.591 -36.610 -60.745 1.00 93.94 87 ASP A O 1
ATOM 653 N N . LEU A 1 88 ? 56.736 -35.335 -60.925 1.00 94.06 88 LEU A N 1
ATOM 654 C CA . LEU A 1 88 ? 57.231 -34.168 -60.205 1.00 94.06 88 LEU A CA 1
ATOM 655 C C . LEU A 1 88 ? 56.921 -34.358 -58.720 1.00 94.06 88 LEU A C 1
ATOM 657 O O . LEU A 1 88 ? 55.771 -34.233 -58.312 1.00 94.06 88 LEU A O 1
ATOM 661 N N . ILE A 1 89 ? 57.934 -34.676 -57.920 1.00 93.62 89 ILE A N 1
ATOM 662 C CA . ILE A 1 89 ? 57.816 -34.866 -56.469 1.00 93.62 89 ILE A CA 1
ATOM 663 C C . ILE A 1 89 ? 57.931 -33.501 -55.800 1.00 93.62 89 ILE A C 1
ATOM 665 O O . ILE A 1 89 ? 58.937 -32.823 -55.999 1.00 93.62 89 ILE A O 1
ATOM 669 N N . LEU A 1 90 ? 56.941 -33.122 -54.991 1.00 93.12 90 LEU A N 1
ATOM 670 C CA . LEU A 1 90 ? 56.941 -31.884 -54.215 1.00 93.12 90 LEU A CA 1
ATOM 671 C C . LEU A 1 90 ? 57.452 -32.189 -52.797 1.00 93.12 90 LEU A C 1
ATOM 673 O O . LEU A 1 90 ? 56.840 -32.957 -52.058 1.00 93.12 90 LEU A O 1
ATOM 677 N N . SER A 1 91 ? 58.624 -31.660 -52.445 1.00 80.81 91 SER A N 1
ATOM 678 C CA . SER A 1 91 ? 59.487 -32.217 -51.389 1.00 80.81 91 SER A CA 1
ATOM 679 C C . SER A 1 91 ? 59.430 -31.499 -50.032 1.00 80.81 91 SER A C 1
ATOM 681 O O . SER A 1 91 ? 60.108 -31.919 -49.093 1.00 80.81 91 SER A O 1
ATOM 683 N N . SER A 1 92 ? 58.632 -30.439 -49.897 1.00 79.25 92 SER A N 1
ATOM 684 C CA . SER A 1 92 ? 58.477 -29.652 -48.663 1.00 79.25 92 SER A CA 1
ATOM 685 C C . SER A 1 92 ? 57.235 -30.028 -47.839 1.00 79.25 92 SER A C 1
ATOM 687 O O . SER A 1 92 ? 56.253 -30.552 -48.358 1.00 79.25 92 SER A O 1
ATOM 689 N N . SER A 1 93 ? 57.270 -29.738 -46.531 1.00 77.56 93 SER A N 1
ATOM 690 C CA . SER A 1 93 ? 56.122 -29.841 -45.614 1.00 77.56 93 SER A CA 1
ATOM 691 C C . SER A 1 93 ? 55.994 -28.547 -44.794 1.00 77.56 93 SER A C 1
ATOM 693 O O . SER A 1 93 ? 56.812 -28.336 -43.895 1.00 77.56 93 SER A O 1
ATOM 695 N N . PRO A 1 94 ? 54.996 -27.678 -45.047 1.00 84.38 94 PRO A N 1
ATOM 696 C CA . PRO A 1 94 ? 53.963 -27.793 -46.081 1.00 84.38 94 PRO A CA 1
ATOM 697 C C . PRO A 1 94 ? 54.528 -27.748 -47.514 1.00 84.38 94 PRO A C 1
ATOM 699 O O . PRO A 1 94 ? 55.647 -27.283 -47.723 1.00 84.38 94 PRO A O 1
ATOM 702 N N . VAL A 1 95 ? 53.749 -28.230 -48.491 1.00 86.38 95 VAL A N 1
ATOM 703 C CA . VAL A 1 95 ? 54.178 -28.413 -49.893 1.00 86.38 95 VAL A CA 1
ATOM 704 C C . VAL A 1 95 ? 54.675 -27.112 -50.530 1.00 86.38 95 VAL A C 1
ATOM 706 O O . VAL A 1 95 ? 55.652 -27.119 -51.270 1.00 86.38 95 VAL A O 1
ATOM 709 N N . ILE A 1 96 ? 54.064 -25.986 -50.186 1.00 93.19 96 ILE A N 1
ATOM 710 C CA . ILE A 1 96 ? 54.470 -24.645 -50.586 1.00 93.19 96 ILE A CA 1
ATOM 711 C C . ILE A 1 96 ? 54.765 -23.850 -49.316 1.00 93.19 96 ILE A C 1
ATOM 713 O O . ILE A 1 96 ? 53.913 -23.733 -48.425 1.00 93.19 96 ILE A O 1
ATOM 717 N N . SER A 1 97 ? 55.972 -23.290 -49.237 1.00 92.44 97 SER A N 1
ATOM 718 C CA . SER A 1 97 ? 56.356 -22.382 -48.156 1.00 92.44 97 SER A CA 1
ATOM 719 C C . SER A 1 97 ? 56.065 -20.934 -48.547 1.00 92.44 97 SER A C 1
ATOM 721 O O . SER A 1 97 ? 56.260 -20.539 -49.694 1.00 92.44 97 SER A O 1
ATOM 723 N N . ASN A 1 98 ? 55.572 -20.144 -47.592 1.00 94.19 98 ASN A N 1
ATOM 724 C CA . ASN A 1 98 ? 55.271 -18.724 -47.756 1.00 94.19 98 ASN A CA 1
ATOM 725 C C . ASN A 1 98 ? 56.194 -17.920 -46.836 1.00 94.19 98 ASN A C 1
ATOM 727 O O . ASN A 1 98 ? 56.055 -17.977 -45.614 1.00 94.19 98 ASN A O 1
ATOM 731 N N . THR A 1 99 ? 57.157 -17.207 -47.415 1.00 92.25 99 THR A N 1
ATOM 732 C CA . THR A 1 99 ? 58.219 -16.525 -46.666 1.00 92.25 99 THR A CA 1
ATOM 733 C C . THR A 1 99 ? 58.339 -15.066 -47.072 1.00 92.25 99 THR A C 1
ATOM 735 O O . THR A 1 99 ? 58.292 -14.741 -48.253 1.00 92.25 99 THR A O 1
ATOM 738 N N . GLY A 1 100 ? 58.543 -14.184 -46.097 1.00 90.00 100 GLY A N 1
ATOM 739 C CA . GLY A 1 100 ? 58.660 -12.745 -46.326 1.00 90.00 100 GLY A CA 1
ATOM 740 C C . GLY A 1 100 ? 58.081 -11.943 -45.166 1.00 90.00 100 GLY A C 1
ATOM 741 O O . GLY A 1 100 ? 57.312 -12.469 -44.357 1.00 90.00 100 GLY A O 1
ATOM 742 N N . THR A 1 101 ? 58.432 -10.660 -45.086 1.00 85.81 101 THR A N 1
ATOM 743 C CA . THR A 1 101 ? 57.991 -9.758 -44.006 1.00 85.81 101 THR A CA 1
ATOM 744 C C . THR A 1 101 ? 56.476 -9.555 -43.986 1.00 85.81 101 THR A C 1
ATOM 746 O O . THR A 1 101 ? 55.903 -9.400 -42.913 1.00 85.81 101 THR A O 1
ATOM 749 N N . ASN A 1 102 ? 55.814 -9.642 -45.146 1.00 94.38 102 ASN A N 1
ATOM 750 C CA . ASN A 1 102 ? 54.360 -9.513 -45.265 1.00 94.38 102 ASN A CA 1
ATOM 751 C C . ASN A 1 102 ? 53.652 -10.853 -45.511 1.00 94.38 102 ASN A C 1
ATOM 753 O O . ASN A 1 102 ? 52.465 -10.847 -45.824 1.00 94.38 102 ASN A O 1
ATOM 757 N N . SER A 1 103 ? 54.341 -11.991 -45.355 1.00 94.50 103 SER A N 1
ATOM 758 C CA . SER A 1 103 ? 53.796 -13.340 -45.609 1.00 94.50 103 SER A CA 1
ATOM 759 C C . SER A 1 103 ? 52.457 -13.592 -44.918 1.00 94.50 103 SER A C 1
ATOM 761 O O . SER A 1 103 ? 51.564 -14.193 -45.504 1.00 94.50 103 SER A O 1
ATOM 763 N N . SER A 1 104 ? 52.267 -13.047 -43.715 1.00 94.56 104 SER A N 1
ATOM 764 C CA . SER A 1 104 ? 51.018 -13.166 -42.959 1.00 94.56 104 SER A CA 1
ATOM 765 C C . SER A 1 104 ? 49.815 -12.425 -43.567 1.00 94.56 104 SER A C 1
ATOM 767 O O . SER A 1 104 ? 48.698 -12.659 -43.105 1.00 94.56 104 SER A O 1
ATOM 769 N N . SER A 1 105 ? 50.019 -11.548 -44.557 1.00 95.75 105 SER A N 1
ATOM 770 C CA . SER A 1 105 ? 48.947 -10.915 -45.346 1.00 95.75 105 SER A CA 1
ATOM 771 C C . SER A 1 105 ? 48.491 -11.789 -46.519 1.00 95.75 105 SER A C 1
ATOM 773 O O . SER A 1 105 ? 47.479 -11.487 -47.136 1.00 95.75 105 SER A O 1
ATOM 775 N N . PHE A 1 106 ? 49.217 -12.862 -46.840 1.00 96.06 106 PHE A N 1
ATOM 776 C CA . PHE A 1 106 ? 48.914 -13.765 -47.947 1.00 96.06 106 PHE A CA 1
ATOM 777 C C . PHE A 1 106 ? 48.542 -15.132 -47.381 1.00 96.06 106 PHE A C 1
ATOM 779 O O . PHE A 1 106 ? 49.394 -15.875 -46.889 1.00 96.06 106 PHE A O 1
ATOM 786 N N . THR A 1 107 ? 47.258 -15.463 -47.422 1.00 95.38 107 THR A N 1
ATOM 787 C CA . THR A 1 107 ? 46.752 -16.726 -46.887 1.00 95.38 107 THR A CA 1
ATOM 788 C C . THR A 1 107 ? 46.778 -17.777 -47.983 1.00 95.38 107 THR A C 1
ATOM 790 O O . THR A 1 107 ? 46.160 -17.601 -49.028 1.00 95.38 107 THR A O 1
ATOM 793 N N . LEU A 1 108 ? 47.510 -18.864 -47.748 1.00 94.44 108 LEU A N 1
ATOM 794 C CA . LEU A 1 108 ? 47.702 -19.952 -48.701 1.00 94.44 108 LEU A CA 1
ATOM 795 C C . LEU A 1 108 ? 46.761 -21.120 -48.388 1.00 94.44 108 LEU A C 1
ATOM 797 O O . LEU A 1 108 ? 46.786 -21.655 -47.279 1.00 94.44 108 LEU A O 1
ATOM 801 N N . ASN A 1 109 ? 46.011 -21.571 -49.389 1.00 93.56 109 ASN A N 1
ATOM 802 C CA . ASN A 1 109 ? 45.229 -22.797 -49.345 1.00 93.56 109 ASN A CA 1
ATOM 803 C C . ASN A 1 109 ? 45.841 -23.836 -50.297 1.00 93.56 109 ASN A C 1
ATOM 805 O O . ASN A 1 109 ? 45.784 -23.717 -51.519 1.00 93.56 109 ASN A O 1
ATOM 809 N N . GLN A 1 110 ? 46.451 -24.858 -49.701 1.00 92.12 110 GLN A N 1
ATOM 810 C CA . GLN A 1 110 ? 47.149 -25.956 -50.382 1.00 92.12 110 GLN A CA 1
ATOM 811 C C . GLN A 1 110 ? 46.684 -27.328 -49.868 1.00 92.12 110 GLN A C 1
ATOM 813 O O . GLN A 1 110 ? 47.403 -28.318 -49.956 1.00 92.12 110 GLN A O 1
ATOM 818 N N . THR A 1 111 ? 45.492 -27.376 -49.268 1.00 82.94 111 THR A N 1
ATOM 819 C CA . THR A 1 111 ? 44.973 -28.556 -48.555 1.00 82.94 111 THR A CA 1
ATOM 820 C C . THR A 1 111 ? 44.721 -29.764 -49.461 1.00 82.94 111 THR A C 1
ATOM 822 O O . THR A 1 111 ? 44.739 -30.893 -48.980 1.00 82.94 111 THR A O 1
ATOM 825 N N . SER A 1 112 ? 44.534 -29.543 -50.764 1.00 81.00 112 SER A N 1
ATOM 826 C CA . SER A 1 112 ? 44.310 -30.578 -51.780 1.00 81.00 112 SER A CA 1
ATOM 827 C C . SER A 1 112 ? 45.542 -30.901 -52.629 1.00 81.00 112 SER A C 1
ATOM 829 O O . SER A 1 112 ? 45.414 -31.637 -53.604 1.00 81.00 112 SER A O 1
ATOM 831 N N . LEU A 1 113 ? 46.714 -30.337 -52.319 1.00 89.31 113 LEU A N 1
ATOM 832 C CA . LEU A 1 113 ? 47.897 -30.494 -53.162 1.00 89.31 113 LEU A CA 1
ATOM 833 C C . LEU A 1 113 ? 48.609 -31.833 -52.861 1.00 89.31 113 LEU A C 1
ATOM 835 O O . LEU A 1 113 ? 48.990 -32.057 -51.708 1.00 89.31 113 LEU A O 1
ATOM 839 N N . PRO A 1 114 ? 48.794 -32.735 -53.846 1.00 90.25 114 PRO A N 1
ATOM 840 C CA . PRO A 1 114 ? 49.440 -34.025 -53.613 1.00 90.25 114 PRO A CA 1
ATOM 841 C C . PRO A 1 114 ? 50.958 -33.881 -53.428 1.00 90.25 114 PRO A C 1
ATOM 843 O O . PRO A 1 114 ? 51.566 -32.892 -53.827 1.00 90.25 114 PRO A O 1
ATOM 846 N N . SER A 1 115 ? 51.606 -34.912 -52.876 1.00 90.12 115 SER A N 1
ATOM 847 C CA . SER A 1 115 ? 53.074 -34.973 -52.759 1.00 90.12 115 SER A CA 1
ATOM 848 C C . SER A 1 115 ? 53.791 -35.204 -54.098 1.00 90.12 115 SER A C 1
ATOM 850 O O . SER A 1 115 ? 55.017 -35.121 -54.166 1.00 90.12 115 SER A O 1
ATOM 852 N N . SER A 1 116 ? 53.055 -35.526 -55.166 1.00 92.44 116 SER A N 1
ATOM 853 C CA . SER A 1 116 ? 53.599 -35.729 -56.509 1.00 92.44 116 SER A CA 1
ATOM 854 C C . SER A 1 116 ? 52.563 -35.444 -57.592 1.00 92.44 116 SER A C 1
ATOM 856 O O . SER A 1 116 ? 51.407 -35.831 -57.437 1.00 92.44 116 SER A O 1
ATOM 858 N N . ILE A 1 117 ? 52.997 -34.863 -58.711 1.00 93.81 117 ILE A N 1
ATOM 859 C CA . ILE A 1 117 ? 52.173 -34.618 -59.902 1.00 93.81 117 ILE A CA 1
ATOM 860 C C . ILE A 1 117 ? 52.716 -35.465 -61.057 1.00 93.81 117 ILE A C 1
ATOM 862 O O . ILE A 1 117 ? 53.866 -35.288 -61.480 1.00 93.81 117 ILE A O 1
ATOM 866 N N . SER A 1 118 ? 51.901 -36.386 -61.579 1.00 95.12 118 SER A N 1
ATOM 867 C CA . SER A 1 118 ? 52.306 -37.266 -62.681 1.00 95.12 118 SER A CA 1
ATOM 868 C C . SER A 1 118 ? 52.626 -36.501 -63.964 1.00 95.12 118 SER A C 1
ATOM 870 O O . SER A 1 118 ? 52.130 -35.396 -64.189 1.00 95.12 118 SER A O 1
ATOM 872 N N . ALA A 1 119 ? 53.452 -37.097 -64.826 1.00 93.06 119 ALA A N 1
ATOM 873 C CA . ALA A 1 119 ? 53.781 -36.523 -66.132 1.00 93.06 119 ALA A CA 1
ATOM 874 C C . ALA A 1 119 ? 52.508 -36.123 -66.913 1.00 93.06 119 ALA A C 1
ATOM 876 O O . ALA A 1 119 ? 51.542 -36.888 -66.993 1.00 93.06 119 ALA A O 1
ATOM 877 N N . GLY A 1 120 ? 52.486 -34.903 -67.454 1.00 90.62 120 GLY A N 1
ATOM 878 C CA . GLY A 1 120 ? 51.362 -34.343 -68.213 1.00 90.62 120 GLY A CA 1
ATOM 879 C C . GLY A 1 120 ? 50.155 -33.870 -67.390 1.00 90.62 120 GLY A C 1
ATOM 880 O O . GLY A 1 120 ? 49.184 -33.410 -67.987 1.00 90.62 120 GLY A O 1
ATOM 881 N N . HIS A 1 121 ? 50.190 -33.969 -66.056 1.00 95.06 121 HIS A N 1
ATOM 882 C CA . HIS A 1 121 ? 49.084 -33.577 -65.174 1.00 95.06 121 HIS A CA 1
ATOM 883 C C . HIS A 1 121 ? 49.337 -32.241 -64.467 1.00 95.06 121 HIS A C 1
ATOM 885 O O . HIS A 1 121 ? 50.443 -31.689 -64.480 1.00 95.06 121 HIS A O 1
ATOM 891 N N . THR A 1 122 ? 48.274 -31.717 -63.855 1.00 95.06 122 THR A N 1
ATOM 892 C CA . THR A 1 122 ? 48.273 -30.437 -63.150 1.00 95.06 122 THR A CA 1
ATOM 893 C C . THR A 1 122 ? 47.500 -30.524 -61.843 1.00 95.06 122 THR A C 1
ATOM 895 O O . THR A 1 122 ? 46.477 -31.200 -61.806 1.00 95.06 122 THR A O 1
ATOM 898 N N . ASP A 1 123 ? 47.895 -29.731 -60.854 1.00 95.50 123 ASP A N 1
ATOM 899 C CA . ASP A 1 123 ? 47.134 -29.496 -59.625 1.00 95.50 123 ASP A CA 1
ATOM 900 C C . ASP A 1 123 ? 47.076 -28.006 -59.289 1.00 95.50 123 ASP A C 1
ATOM 902 O O . ASP A 1 123 ? 47.778 -27.190 -59.892 1.00 95.50 123 ASP A O 1
ATOM 906 N N . ILE A 1 124 ? 46.219 -27.638 -58.336 1.00 94.19 124 ILE A N 1
ATOM 907 C CA . ILE A 1 124 ? 45.981 -26.242 -57.966 1.00 94.19 124 ILE A CA 1
ATOM 908 C C . ILE A 1 124 ? 46.228 -25.968 -56.484 1.00 94.19 124 ILE A C 1
ATOM 910 O O . ILE A 1 124 ? 45.996 -26.813 -55.622 1.00 94.19 124 ILE A O 1
ATOM 914 N N . PHE A 1 125 ? 46.637 -24.737 -56.202 1.00 95.06 125 PHE A N 1
ATOM 915 C CA . PHE A 1 125 ? 46.567 -24.113 -54.883 1.00 95.06 125 PHE A CA 1
ATOM 916 C C . PHE A 1 125 ? 45.976 -22.710 -55.041 1.00 95.06 125 PHE A C 1
ATOM 918 O O . PHE A 1 125 ? 46.024 -22.140 -56.135 1.00 95.06 125 PHE A O 1
ATOM 925 N N . SER A 1 126 ? 45.426 -22.133 -53.977 1.00 95.25 126 SER A N 1
ATOM 926 C CA . SER A 1 126 ? 44.908 -20.764 -54.010 1.00 95.25 126 SER A CA 1
ATOM 927 C C . SER A 1 126 ? 45.550 -19.873 -52.955 1.00 95.25 126 SER A C 1
ATOM 929 O O . SER A 1 126 ? 46.076 -20.339 -51.943 1.00 95.25 126 SER A O 1
ATOM 931 N N . VAL A 1 127 ? 45.545 -18.568 -53.222 1.00 96.25 127 VAL A N 1
ATOM 932 C CA . VAL A 1 127 ? 46.055 -17.546 -52.305 1.00 96.25 127 VAL A CA 1
ATOM 933 C C . VAL A 1 127 ? 45.055 -16.403 -52.213 1.00 96.25 127 VAL A C 1
ATOM 935 O O . VAL A 1 127 ? 44.573 -15.935 -53.244 1.00 96.25 127 VAL A O 1
ATOM 938 N N . SER A 1 128 ? 44.774 -15.911 -51.008 1.00 95.94 128 SER A N 1
ATOM 939 C CA . SER A 1 128 ? 44.040 -14.658 -50.781 1.00 95.94 128 SER A CA 1
ATOM 940 C C . SER A 1 128 ? 44.927 -13.606 -50.114 1.00 95.94 128 SER A C 1
ATOM 942 O O . SER A 1 128 ? 45.832 -13.930 -49.342 1.00 95.94 128 SER A O 1
ATOM 944 N N . LEU A 1 129 ? 44.673 -12.334 -50.428 1.00 95.38 129 LEU A N 1
ATOM 945 C CA . LEU A 1 129 ? 45.338 -11.183 -49.818 1.00 95.38 129 LEU A CA 1
ATOM 946 C C . LEU A 1 129 ? 44.425 -10.570 -48.744 1.00 95.38 129 LEU A C 1
ATOM 948 O O . LEU A 1 129 ? 43.305 -10.169 -49.051 1.00 95.38 129 LEU A O 1
ATOM 952 N N . THR A 1 130 ? 44.929 -10.444 -47.519 1.00 94.12 130 THR A N 1
ATOM 953 C CA . THR A 1 130 ? 44.339 -9.672 -46.416 1.00 94.12 130 THR A CA 1
ATOM 954 C C . THR A 1 130 ? 45.404 -8.711 -45.886 1.00 94.12 130 THR A C 1
ATOM 956 O O . THR A 1 130 ? 46.235 -9.121 -45.068 1.00 94.12 130 THR A O 1
ATOM 959 N N . PRO A 1 131 ? 45.448 -7.450 -46.348 1.00 92.12 131 PRO A N 1
ATOM 960 C CA . PRO A 1 131 ? 46.460 -6.493 -45.922 1.00 92.12 131 PRO A CA 1
ATOM 961 C C . PRO A 1 131 ? 46.478 -6.312 -44.403 1.00 92.12 131 PRO A C 1
ATOM 963 O O . PRO A 1 131 ? 45.455 -5.990 -43.801 1.00 92.12 131 PRO A O 1
ATOM 966 N N . LYS A 1 132 ? 47.648 -6.498 -43.781 1.00 89.12 132 LYS A N 1
ATOM 967 C CA . LYS A 1 132 ? 47.881 -6.232 -42.344 1.00 89.12 132 LYS A CA 1
ATOM 968 C C . LYS A 1 132 ? 48.668 -4.946 -42.079 1.00 89.12 132 LYS A C 1
ATOM 970 O O . LYS A 1 132 ? 48.843 -4.558 -40.927 1.00 89.12 132 LYS A O 1
ATOM 975 N N . SER A 1 133 ? 49.121 -4.286 -43.136 1.00 86.81 133 SER A N 1
ATOM 976 C CA . SER A 1 133 ? 49.782 -2.983 -43.124 1.00 86.81 133 SER A CA 1
ATOM 977 C C . SER A 1 133 ? 49.407 -2.202 -44.386 1.00 86.81 133 SER A C 1
ATOM 979 O O . SER A 1 133 ? 49.012 -2.790 -45.395 1.00 86.81 133 SER A O 1
ATOM 981 N N . VAL A 1 134 ? 49.505 -0.874 -44.316 1.00 85.75 134 VAL A N 1
ATOM 982 C CA . VAL A 1 134 ? 49.301 0.033 -45.456 1.00 85.75 134 VAL A CA 1
ATOM 983 C C . VAL A 1 134 ? 50.578 0.095 -46.302 1.00 85.75 134 VAL A C 1
ATOM 985 O O . VAL A 1 134 ? 51.687 0.055 -45.767 1.00 85.75 134 VAL A O 1
ATOM 988 N N . GLY A 1 135 ? 50.425 0.234 -47.618 1.00 87.25 135 GLY A N 1
ATOM 989 C CA . GLY A 1 135 ? 51.520 0.340 -48.579 1.00 87.25 135 GLY A CA 1
ATOM 990 C C . GLY A 1 135 ? 51.829 -0.972 -49.296 1.00 87.25 135 GLY A C 1
ATOM 991 O O . GLY A 1 135 ? 51.014 -1.893 -49.324 1.00 87.25 135 GLY A O 1
ATOM 992 N N . ALA A 1 136 ? 52.997 -1.035 -49.937 1.00 92.19 136 ALA A N 1
ATOM 993 C CA . ALA A 1 136 ? 53.395 -2.189 -50.735 1.00 92.19 136 ALA A CA 1
ATOM 994 C C . ALA A 1 136 ? 53.605 -3.432 -49.856 1.00 92.19 136 ALA A C 1
ATOM 996 O O . ALA A 1 136 ? 54.366 -3.416 -48.887 1.00 92.19 136 ALA A O 1
ATOM 997 N N . LEU A 1 137 ? 52.960 -4.524 -50.245 1.00 95.62 137 LEU A N 1
ATOM 998 C CA . LEU A 1 137 ? 53.036 -5.831 -49.615 1.00 95.62 137 LEU A CA 1
ATOM 999 C C . LEU A 1 137 ? 53.732 -6.792 -50.564 1.00 95.62 137 LEU A C 1
ATOM 1001 O O . LEU A 1 137 ? 53.478 -6.791 -51.769 1.00 95.62 137 LEU A O 1
ATOM 1005 N N . SER A 1 138 ? 54.589 -7.640 -50.013 1.00 95.12 138 SER A N 1
ATOM 1006 C CA . SER A 1 138 ? 55.235 -8.698 -50.778 1.00 95.12 138 SER A CA 1
ATOM 1007 C C . SER A 1 138 ? 55.542 -9.933 -49.943 1.00 95.12 138 SER A C 1
ATOM 1009 O O . SER A 1 138 ? 55.861 -9.844 -48.751 1.00 95.12 138 SER A O 1
ATOM 1011 N N . THR A 1 139 ? 55.455 -11.091 -50.588 1.00 96.75 139 THR A N 1
ATOM 1012 C CA . THR A 1 139 ? 55.907 -12.374 -50.053 1.00 96.75 139 THR A CA 1
ATOM 1013 C C . THR A 1 139 ? 56.409 -13.270 -51.180 1.00 96.75 139 THR A C 1
ATOM 1015 O O . THR A 1 139 ? 56.051 -13.071 -52.339 1.00 96.75 139 THR A O 1
ATOM 1018 N N . THR A 1 140 ? 57.213 -14.274 -50.855 1.00 97.06 140 THR A N 1
ATOM 1019 C CA . THR A 1 140 ? 57.695 -15.268 -51.815 1.00 97.06 140 THR A CA 1
ATOM 1020 C C . THR A 1 140 ? 57.126 -16.632 -51.455 1.00 97.06 140 THR A C 1
ATOM 1022 O O . THR A 1 140 ? 57.338 -17.135 -50.348 1.00 97.06 140 THR A O 1
ATOM 1025 N N . LEU A 1 141 ? 56.419 -17.236 -52.408 1.00 96.19 141 LEU A N 1
ATOM 1026 C CA . LEU A 1 141 ? 56.036 -18.638 -52.364 1.00 96.19 141 LEU A CA 1
ATOM 1027 C C . LEU A 1 141 ? 57.153 -19.488 -52.963 1.00 96.19 141 LEU A C 1
ATOM 1029 O O . LEU A 1 141 ? 57.638 -19.169 -54.047 1.00 96.19 141 LEU A O 1
ATOM 1033 N N . THR A 1 142 ? 57.534 -20.573 -52.292 1.00 95.62 142 THR A N 1
ATOM 1034 C CA . THR A 1 142 ? 58.527 -21.530 -52.801 1.00 95.62 142 THR A CA 1
ATOM 1035 C C . THR A 1 142 ? 57.929 -22.925 -52.884 1.00 95.62 142 THR A C 1
ATOM 1037 O O . THR A 1 142 ? 57.420 -23.448 -51.892 1.00 95.62 142 THR A O 1
ATOM 1040 N N . ILE A 1 143 ? 58.031 -23.526 -54.068 1.00 95.62 143 ILE A N 1
ATOM 1041 C CA . ILE A 1 143 ? 57.644 -24.902 -54.365 1.00 95.62 143 ILE A CA 1
ATOM 1042 C C . ILE A 1 143 ? 58.936 -25.696 -54.572 1.00 95.62 143 ILE A C 1
ATOM 1044 O O . ILE A 1 143 ? 59.604 -25.548 -55.600 1.00 95.62 143 ILE A O 1
ATOM 1048 N N . SER A 1 144 ? 59.318 -26.507 -53.588 1.00 94.69 144 SER A N 1
ATOM 1049 C CA . SER A 1 144 ? 60.498 -27.369 -53.694 1.00 94.69 144 SER A CA 1
ATOM 1050 C C . SER A 1 144 ? 60.135 -28.663 -54.416 1.00 94.69 144 SER A C 1
ATOM 1052 O O . SER A 1 144 ? 59.141 -29.307 -54.078 1.00 94.69 144 SER A O 1
ATOM 1054 N N . SER A 1 145 ? 60.922 -29.047 -55.422 1.00 94.44 145 SER A N 1
ATOM 1055 C CA . SER A 1 145 ? 60.651 -30.238 -56.227 1.00 94.44 145 SER A CA 1
ATOM 1056 C C . SER A 1 145 ? 61.912 -30.973 -56.687 1.00 94.44 145 SER A C 1
ATOM 1058 O O . SER A 1 145 ? 63.031 -30.492 -56.511 1.00 94.44 145 SER A O 1
ATOM 1060 N N . ASN A 1 146 ? 61.735 -32.154 -57.283 1.00 93.75 146 ASN A N 1
ATOM 1061 C CA . ASN A 1 146 ? 62.806 -32.928 -57.922 1.00 93.75 146 ASN A CA 1
ATOM 1062 C C . ASN A 1 146 ? 63.130 -32.488 -59.369 1.00 93.75 146 ASN A C 1
ATOM 1064 O O . ASN A 1 146 ? 63.895 -33.179 -60.045 1.00 93.75 146 ASN A O 1
ATOM 1068 N N . ASP A 1 147 ? 62.585 -31.370 -59.862 1.00 94.12 147 ASP A N 1
ATOM 1069 C CA . ASP A 1 147 ? 63.034 -30.768 -61.123 1.00 94.12 147 ASP A CA 1
ATOM 1070 C C . ASP A 1 147 ? 64.464 -30.231 -60.952 1.00 94.12 147 ASP A C 1
ATOM 1072 O O . ASP A 1 147 ? 64.698 -29.247 -60.256 1.00 94.12 147 ASP A O 1
ATOM 1076 N N . SER A 1 148 ? 65.443 -30.855 -61.608 1.00 89.44 148 SER A N 1
ATOM 1077 C CA . SER A 1 148 ? 66.856 -30.469 -61.493 1.00 89.44 148 SER A CA 1
ATOM 1078 C C . SER A 1 148 ? 67.167 -29.070 -62.028 1.00 89.44 148 SER A C 1
ATOM 1080 O O . SER A 1 148 ? 68.178 -28.482 -61.650 1.00 89.44 148 SER A O 1
ATOM 1082 N N . THR A 1 149 ? 66.334 -28.548 -62.931 1.00 91.44 149 THR A N 1
ATOM 1083 C CA . THR A 1 149 ? 66.499 -27.208 -63.510 1.00 91.44 149 THR A CA 1
ATOM 1084 C C . THR A 1 149 ? 65.845 -26.130 -62.652 1.00 91.44 149 THR A C 1
ATOM 1086 O O . THR A 1 149 ? 66.359 -25.016 -62.577 1.00 91.44 149 THR A O 1
ATOM 1089 N N . ASN A 1 150 ? 64.753 -26.469 -61.960 1.00 92.50 150 ASN A N 1
ATOM 1090 C CA . ASN A 1 150 ? 64.019 -25.580 -61.059 1.00 92.50 150 ASN A CA 1
ATOM 1091 C C . ASN A 1 150 ? 63.699 -26.280 -59.723 1.00 92.50 150 ASN A C 1
ATOM 1093 O O . ASN A 1 150 ? 62.526 -26.449 -59.382 1.00 92.50 150 ASN A O 1
ATOM 1097 N N . PRO A 1 151 ? 64.720 -26.658 -58.926 1.00 92.00 151 PRO A N 1
ATOM 1098 C CA . PRO A 1 151 ? 64.507 -27.438 -57.703 1.00 92.00 151 PRO A CA 1
ATOM 1099 C C . PRO A 1 151 ? 63.745 -26.652 -56.631 1.00 92.00 151 PRO A C 1
ATOM 1101 O O . PRO A 1 151 ? 63.116 -27.242 -55.760 1.00 92.00 151 PRO A O 1
ATOM 1104 N N . ASN A 1 152 ? 63.774 -25.320 -56.712 1.00 94.25 152 ASN A N 1
ATOM 1105 C CA . ASN A 1 152 ? 62.943 -24.411 -55.934 1.00 94.25 152 ASN A CA 1
ATOM 1106 C C . ASN A 1 152 ? 62.281 -23.431 -56.902 1.00 94.25 152 ASN A C 1
ATOM 1108 O O . ASN A 1 152 ? 62.907 -22.457 -57.329 1.00 94.25 152 ASN A O 1
ATOM 1112 N N . PHE A 1 153 ? 61.035 -23.707 -57.284 1.00 95.81 153 PHE A N 1
ATOM 1113 C CA . PHE A 1 153 ? 60.262 -22.790 -58.108 1.00 95.81 153 PHE A CA 1
ATOM 1114 C C . PHE A 1 153 ? 59.656 -21.712 -57.213 1.00 95.81 153 PHE A C 1
ATOM 1116 O O . PHE A 1 153 ? 58.873 -22.007 -56.310 1.00 95.81 153 PHE A O 1
ATOM 1123 N N . THR A 1 154 ? 60.035 -20.461 -57.448 1.00 96.44 154 THR A N 1
ATOM 1124 C CA . THR A 1 154 ? 59.631 -19.319 -56.627 1.00 96.44 154 THR A CA 1
ATOM 1125 C C . THR A 1 154 ? 58.655 -18.414 -57.364 1.00 96.44 154 THR A C 1
ATOM 1127 O O . THR A 1 154 ? 58.790 -18.181 -58.565 1.00 96.44 154 THR A O 1
ATOM 1130 N N . ILE A 1 155 ? 57.669 -17.897 -56.632 1.00 96.81 155 ILE A N 1
ATOM 1131 C CA . ILE A 1 155 ? 56.695 -16.915 -57.111 1.00 96.81 155 ILE A CA 1
ATOM 1132 C C . ILE A 1 155 ? 56.662 -15.777 -56.102 1.00 96.81 155 ILE A C 1
ATOM 1134 O O . ILE A 1 155 ? 56.346 -15.983 -54.931 1.00 96.81 155 ILE A O 1
ATOM 1138 N N . ASN A 1 156 ? 56.971 -14.571 -56.555 1.00 96.56 156 ASN A N 1
ATOM 1139 C CA . ASN A 1 156 ? 56.837 -13.368 -55.752 1.00 96.56 156 ASN A CA 1
ATOM 1140 C C . ASN A 1 156 ? 55.396 -12.866 -55.862 1.00 96.56 156 ASN A C 1
ATOM 1142 O O . ASN A 1 156 ? 54.923 -12.539 -56.946 1.00 96.56 156 ASN A O 1
ATOM 1146 N N . LEU A 1 157 ? 54.675 -12.822 -54.752 1.00 97.06 157 LEU A N 1
ATOM 1147 C CA . LEU A 1 157 ? 53.362 -12.198 -54.696 1.00 97.06 157 LEU A CA 1
ATOM 1148 C C . LEU A 1 157 ? 53.523 -10.771 -54.206 1.00 97.06 157 LEU A C 1
ATOM 1150 O O . LEU A 1 157 ? 54.182 -10.535 -53.192 1.00 97.06 157 LEU A O 1
ATOM 1154 N N . THR A 1 158 ? 52.915 -9.832 -54.920 1.00 95.69 158 THR A N 1
ATOM 1155 C CA . THR A 1 158 ? 52.820 -8.433 -54.506 1.00 95.69 158 THR A CA 1
ATOM 1156 C C . THR A 1 158 ? 51.366 -8.047 -54.288 1.00 95.69 158 THR A C 1
ATOM 1158 O O . THR A 1 158 ? 50.457 -8.699 -54.791 1.00 95.69 158 THR A O 1
ATOM 1161 N N . GLY A 1 159 ? 51.145 -6.990 -53.524 1.00 94.50 159 GLY A N 1
ATOM 1162 C CA . GLY A 1 159 ? 49.851 -6.336 -53.386 1.00 94.50 159 GLY A CA 1
ATOM 1163 C C . GLY A 1 159 ? 50.026 -4.978 -52.721 1.00 94.50 159 GLY A C 1
ATOM 1164 O O . GLY A 1 159 ? 51.137 -4.618 -52.330 1.00 94.50 159 GLY A O 1
ATOM 1165 N N . THR A 1 160 ? 48.947 -4.220 -52.568 1.00 91.81 160 THR A N 1
ATOM 1166 C CA . THR A 1 160 ? 48.976 -2.943 -51.839 1.00 91.81 160 THR A CA 1
ATOM 1167 C C . THR A 1 160 ? 47.883 -2.908 -50.780 1.00 91.81 160 THR A C 1
ATOM 1169 O O . THR A 1 160 ? 46.708 -3.077 -51.094 1.00 91.81 160 THR A O 1
ATOM 1172 N N . GLY A 1 161 ? 48.260 -2.659 -49.526 1.00 89.75 161 GLY A N 1
ATOM 1173 C CA . GLY A 1 161 ? 47.314 -2.298 -48.478 1.00 89.75 161 GLY A CA 1
ATOM 1174 C C . GLY A 1 161 ? 46.910 -0.836 -48.621 1.00 89.75 161 GLY A C 1
ATOM 1175 O O . GLY A 1 161 ? 47.756 0.051 -48.509 1.00 89.75 161 GLY A O 1
ATOM 1176 N N . LEU A 1 162 ? 45.637 -0.577 -48.892 1.00 85.00 162 LEU A N 1
ATOM 1177 C CA . LEU A 1 162 ? 45.072 0.764 -48.914 1.00 85.00 162 LEU A CA 1
ATOM 1178 C C . LEU A 1 162 ? 44.685 1.185 -47.497 1.00 85.00 162 LEU A C 1
ATOM 1180 O O . LEU A 1 162 ? 44.275 0.375 -46.664 1.00 85.00 162 LEU A O 1
ATOM 1184 N N . ASP A 1 163 ? 44.849 2.472 -47.239 1.00 84.44 163 ASP A N 1
ATOM 1185 C CA . ASP A 1 163 ? 44.456 3.103 -45.991 1.00 84.44 163 ASP A CA 1
ATOM 1186 C C . ASP A 1 163 ? 42.927 3.267 -45.904 1.00 84.44 163 ASP A C 1
ATOM 1188 O O . ASP A 1 163 ? 42.263 3.407 -46.930 1.00 84.44 163 ASP A O 1
ATOM 1192 N N . GLN A 1 164 ? 42.358 3.268 -44.696 1.00 87.88 164 GLN A N 1
ATOM 1193 C CA . GLN A 1 164 ? 40.914 3.401 -44.476 1.00 87.88 164 GLN A CA 1
ATOM 1194 C C . GLN A 1 164 ? 40.603 4.124 -43.153 1.00 87.88 164 GLN A C 1
ATOM 1196 O O . GLN A 1 164 ? 41.417 4.091 -42.222 1.00 87.88 164 GLN A O 1
ATOM 1201 N N . PRO A 1 165 ? 39.433 4.776 -43.027 1.00 92.69 165 PRO A N 1
ATOM 1202 C CA . PRO A 1 165 ? 38.982 5.283 -41.737 1.00 92.69 165 PRO A CA 1
ATOM 1203 C C . PRO A 1 165 ? 38.663 4.120 -40.788 1.00 92.69 165 PRO A C 1
ATOM 1205 O O . PRO A 1 165 ? 38.311 3.022 -41.216 1.00 92.69 165 PRO A O 1
ATOM 1208 N N . SER A 1 166 ? 38.760 4.365 -39.482 1.00 92.25 166 SER A N 1
ATOM 1209 C CA . SER A 1 166 ? 38.398 3.382 -38.454 1.00 92.25 166 SER A CA 1
ATOM 1210 C C . SER A 1 166 ? 37.510 4.050 -37.418 1.00 92.25 166 SER A C 1
ATOM 1212 O O . SER A 1 166 ? 37.992 4.784 -36.552 1.00 92.25 166 SER A O 1
ATOM 1214 N N . MET A 1 167 ? 36.205 3.799 -37.516 1.00 95.81 167 MET A N 1
ATOM 1215 C CA . MET A 1 167 ? 35.202 4.358 -36.619 1.00 95.81 167 MET A CA 1
ATOM 1216 C C . MET A 1 167 ? 35.204 3.624 -35.276 1.00 95.81 167 MET A C 1
ATOM 1218 O O . MET A 1 167 ? 35.224 2.393 -35.201 1.00 95.81 167 MET A O 1
ATOM 1222 N N . SER A 1 168 ? 35.093 4.391 -34.196 1.00 96.50 168 SER A N 1
ATOM 1223 C CA . SER A 1 168 ? 34.721 3.889 -32.873 1.00 96.50 168 SER A CA 1
ATOM 1224 C C . SER A 1 168 ? 33.756 4.853 -32.191 1.00 96.50 168 SER A C 1
ATOM 1226 O O . SER A 1 168 ? 33.774 6.055 -32.466 1.00 96.50 168 SER A O 1
ATOM 1228 N N . LEU A 1 169 ? 32.911 4.322 -31.308 1.00 98.00 169 LEU A N 1
ATOM 1229 C CA . LEU A 1 169 ? 32.019 5.114 -30.469 1.00 98.00 169 LEU A CA 1
ATOM 1230 C C . LEU A 1 169 ? 32.440 4.998 -29.010 1.00 98.00 169 LEU A C 1
ATOM 1232 O O . LEU A 1 169 ? 32.780 3.910 -28.550 1.00 98.00 169 LEU A O 1
ATOM 1236 N N . THR A 1 170 ? 32.361 6.096 -28.264 1.00 97.75 170 THR A N 1
ATOM 1237 C CA . THR A 1 170 ? 32.529 6.077 -26.806 1.00 97.75 170 THR A CA 1
ATOM 1238 C C . THR A 1 170 ? 31.384 6.796 -26.098 1.00 97.75 170 THR A C 1
ATOM 1240 O O . THR A 1 170 ? 30.862 7.799 -26.588 1.00 97.75 170 THR A O 1
ATOM 1243 N N . TYR A 1 171 ? 30.994 6.278 -24.935 1.00 96.94 171 TYR A N 1
ATOM 1244 C CA . TYR A 1 171 ? 30.017 6.871 -24.022 1.00 96.94 171 TYR A CA 1
ATOM 1245 C C . TYR A 1 171 ? 30.521 6.718 -22.583 1.00 96.94 171 TYR A C 1
ATOM 1247 O O . TYR A 1 171 ? 30.956 5.634 -22.196 1.00 96.94 171 TYR A O 1
ATOM 1255 N N . ASN A 1 172 ? 30.517 7.802 -21.798 1.00 94.06 172 ASN A N 1
ATOM 1256 C CA . ASN A 1 172 ? 31.066 7.840 -20.431 1.00 94.06 172 ASN A CA 1
ATOM 1257 C C . ASN A 1 172 ? 32.475 7.215 -20.312 1.00 94.06 172 ASN A C 1
ATOM 1259 O O . ASN A 1 172 ? 32.763 6.462 -19.384 1.00 94.06 172 ASN A O 1
ATOM 1263 N N . GLY A 1 173 ? 33.348 7.482 -21.291 1.00 91.38 173 GLY A N 1
ATOM 1264 C CA . GLY A 1 173 ? 34.718 6.955 -21.333 1.00 91.38 173 GLY A CA 1
ATOM 1265 C C . GLY A 1 173 ? 34.842 5.474 -21.716 1.00 91.38 173 GLY A C 1
ATOM 1266 O O . GLY A 1 173 ? 35.954 4.961 -21.780 1.00 91.38 173 GLY A O 1
ATOM 1267 N N . THR A 1 174 ? 33.731 4.789 -22.003 1.00 95.38 174 THR A N 1
ATOM 1268 C CA . THR A 1 174 ? 33.711 3.375 -22.403 1.00 95.38 174 THR A CA 1
ATOM 1269 C C . THR A 1 174 ? 33.484 3.248 -23.906 1.00 95.38 174 THR A C 1
ATOM 1271 O O . THR A 1 174 ? 32.615 3.922 -24.456 1.00 95.38 174 THR A O 1
ATOM 1274 N N . SER A 1 175 ? 34.250 2.380 -24.573 1.00 95.88 175 SER A N 1
ATOM 1275 C CA . SER A 1 175 ? 34.053 2.062 -25.994 1.00 95.88 175 SER A CA 1
ATOM 1276 C C . SER A 1 175 ? 32.807 1.199 -26.193 1.00 95.88 175 SER A C 1
ATOM 1278 O O . SER A 1 175 ? 32.613 0.209 -25.488 1.00 95.88 175 SER A O 1
ATOM 1280 N N . LEU A 1 176 ? 31.968 1.571 -27.156 1.00 97.19 176 LEU A N 1
ATOM 1281 C CA . LEU A 1 176 ? 30.787 0.815 -27.555 1.00 97.19 176 LEU A CA 1
ATOM 1282 C C . LEU A 1 176 ? 31.134 -0.020 -28.788 1.00 97.19 176 LEU A C 1
ATOM 1284 O O . LEU A 1 176 ? 31.651 0.507 -29.771 1.00 97.19 176 LEU A O 1
ATOM 1288 N N . ALA A 1 177 ? 30.844 -1.320 -28.747 1.00 96.88 177 ALA A N 1
ATOM 1289 C CA . ALA A 1 177 ? 30.975 -2.187 -29.914 1.00 96.88 177 ALA A CA 1
ATOM 1290 C C . ALA A 1 177 ? 29.855 -1.919 -30.936 1.00 96.88 177 ALA A C 1
ATOM 1292 O O . ALA A 1 177 ? 28.773 -1.450 -30.576 1.00 96.88 177 ALA A O 1
ATOM 1293 N N . ASN A 1 178 ? 30.088 -2.258 -32.206 1.00 96.94 178 ASN A N 1
ATOM 1294 C CA . ASN A 1 178 ? 29.028 -2.239 -33.216 1.00 96.94 178 ASN A CA 1
ATOM 1295 C C . ASN A 1 178 ? 27.934 -3.253 -32.829 1.00 96.94 178 ASN A C 1
ATOM 1297 O O . ASN A 1 178 ? 28.235 -4.423 -32.597 1.00 96.94 178 ASN A O 1
ATOM 1301 N N . GLY A 1 179 ? 26.687 -2.794 -32.717 1.00 96.19 179 GLY A N 1
ATOM 1302 C CA . GLY A 1 179 ? 25.546 -3.568 -32.220 1.00 96.19 179 GLY A CA 1
ATOM 1303 C C . GLY A 1 179 ? 25.391 -3.581 -30.692 1.00 96.19 179 GLY A C 1
ATOM 1304 O O . GLY A 1 179 ? 24.515 -4.277 -30.180 1.00 96.19 179 GLY A O 1
ATOM 1305 N N . ALA A 1 180 ? 26.210 -2.833 -29.942 1.00 97.44 180 ALA A N 1
ATOM 1306 C CA . ALA A 1 180 ? 26.084 -2.740 -28.487 1.00 97.44 180 ALA A CA 1
ATOM 1307 C C . ALA A 1 180 ? 24.779 -2.050 -28.057 1.00 97.44 180 ALA A C 1
ATOM 1309 O O . ALA A 1 180 ? 24.207 -1.248 -28.795 1.00 97.44 180 ALA A O 1
ATOM 1310 N N . SER A 1 181 ? 24.332 -2.334 -26.830 1.00 97.00 181 SER A N 1
ATOM 1311 C CA . SER A 1 181 ? 23.125 -1.737 -26.255 1.00 97.00 181 SER A CA 1
ATOM 1312 C C . SER A 1 181 ? 23.442 -0.557 -25.336 1.00 97.00 181 SER A C 1
ATOM 1314 O O . SER A 1 181 ? 24.319 -0.653 -24.480 1.00 97.00 181 SER A O 1
ATOM 1316 N N . LEU A 1 182 ? 22.666 0.520 -25.454 1.00 97.31 182 LEU A N 1
ATOM 1317 C CA . LEU A 1 182 ? 22.640 1.663 -24.545 1.00 97.31 182 LEU A CA 1
ATOM 1318 C C . LEU A 1 182 ? 21.245 1.774 -23.915 1.00 97.31 182 LEU A C 1
ATOM 1320 O O . LEU A 1 182 ? 20.243 1.869 -24.622 1.00 97.31 182 LEU A O 1
ATOM 1324 N N . ASN A 1 183 ? 21.175 1.733 -22.584 1.00 97.31 183 ASN A N 1
ATOM 1325 C CA . ASN A 1 183 ? 19.917 1.734 -21.838 1.00 97.31 183 ASN A CA 1
ATOM 1326 C C . ASN A 1 183 ? 19.699 3.072 -21.120 1.00 97.31 183 ASN A C 1
ATOM 1328 O O . ASN A 1 183 ? 20.539 3.493 -20.327 1.00 97.31 183 ASN A O 1
ATOM 1332 N N . PHE A 1 184 ? 18.557 3.706 -21.380 1.00 97.44 184 PHE A N 1
ATOM 1333 C CA . PHE A 1 184 ? 18.124 4.968 -20.775 1.00 97.44 184 PHE A CA 1
ATOM 1334 C C . PHE A 1 184 ? 17.304 4.775 -19.489 1.00 97.44 184 PHE A C 1
ATOM 1336 O O . PHE A 1 184 ? 16.910 5.749 -18.852 1.00 97.44 184 PHE A O 1
ATOM 1343 N N . GLY A 1 185 ? 17.066 3.526 -19.085 1.00 96.19 185 GLY A N 1
ATOM 1344 C CA . GLY A 1 185 ? 16.341 3.167 -17.873 1.00 96.19 185 GLY A CA 1
ATOM 1345 C C . GLY A 1 185 ? 14.836 3.407 -17.978 1.00 96.19 185 GLY A C 1
ATOM 1346 O O . GLY A 1 185 ? 14.254 3.415 -19.067 1.00 96.19 185 GLY A O 1
ATOM 1347 N N . SER A 1 186 ? 14.203 3.571 -16.817 1.00 95.62 186 SER A N 1
ATOM 1348 C CA . SER A 1 186 ? 12.774 3.863 -16.701 1.00 95.62 186 SER A CA 1
ATOM 1349 C C . SER A 1 186 ? 12.550 5.366 -16.576 1.00 95.62 186 SER A C 1
ATOM 1351 O O . SER A 1 186 ? 12.999 5.976 -15.607 1.00 95.62 186 SER A O 1
ATOM 1353 N N . ILE A 1 187 ? 11.832 5.951 -17.530 1.00 96.00 187 ILE A N 1
ATOM 1354 C CA . ILE A 1 187 ? 11.522 7.381 -17.580 1.00 96.00 187 ILE A CA 1
ATOM 1355 C C . ILE A 1 187 ? 10.012 7.565 -17.480 1.00 96.00 187 ILE A C 1
ATOM 1357 O O . ILE A 1 187 ? 9.236 6.812 -18.071 1.00 96.00 187 ILE A O 1
ATOM 1361 N N . LEU A 1 188 ? 9.586 8.557 -16.699 1.00 93.62 188 LEU A N 1
ATOM 1362 C CA . LEU A 1 188 ? 8.170 8.877 -16.571 1.00 93.62 188 LEU A CA 1
ATOM 1363 C C . LEU A 1 188 ? 7.592 9.272 -17.932 1.00 93.62 188 LEU A C 1
ATOM 1365 O O . LEU A 1 188 ? 8.217 10.024 -18.679 1.00 93.62 188 LEU A O 1
ATOM 1369 N N . LYS A 1 189 ? 6.389 8.784 -18.239 1.00 93.50 189 LYS A N 1
ATOM 1370 C CA . LYS A 1 189 ? 5.655 9.167 -19.449 1.00 93.50 189 LYS A CA 1
ATOM 1371 C C . LYS A 1 189 ? 5.626 10.694 -19.599 1.00 93.50 189 LYS A C 1
ATOM 1373 O O . LYS A 1 189 ? 5.332 11.409 -18.641 1.00 93.50 189 LYS A O 1
ATOM 1378 N N . SER A 1 190 ? 5.904 11.169 -20.811 1.00 89.25 190 SER A N 1
ATOM 1379 C CA . SER A 1 190 ? 5.979 12.589 -21.177 1.00 89.25 190 SER A CA 1
ATOM 1380 C C . SER A 1 190 ? 7.077 13.392 -20.462 1.00 89.25 190 SER A C 1
ATOM 1382 O O . SER A 1 190 ? 7.052 14.621 -20.498 1.00 89.25 190 SER A O 1
ATOM 1384 N N . GLN A 1 191 ? 8.044 12.729 -19.824 1.00 93.06 191 GLN A N 1
ATOM 1385 C CA . GLN A 1 191 ? 9.295 13.345 -19.380 1.00 93.06 191 GLN A CA 1
ATOM 1386 C C . GLN A 1 191 ? 10.451 12.883 -20.262 1.00 93.06 191 GLN A C 1
ATOM 1388 O O . GLN A 1 191 ? 10.356 11.862 -20.933 1.00 93.06 191 GLN A O 1
ATOM 1393 N N . THR A 1 192 ? 11.553 13.627 -20.252 1.00 96.00 192 THR A N 1
ATOM 1394 C CA . THR A 1 192 ? 12.741 13.322 -21.058 1.00 96.00 192 THR A CA 1
ATOM 1395 C C . THR A 1 192 ? 13.911 12.992 -20.144 1.00 96.00 192 THR A C 1
ATOM 1397 O O . THR A 1 192 ? 14.144 13.685 -19.153 1.00 96.00 192 THR A O 1
ATOM 1400 N N . SER A 1 193 ? 14.652 11.935 -20.474 1.00 97.50 193 SER A N 1
ATOM 1401 C CA . SER A 1 193 ? 15.893 11.578 -19.789 1.00 97.50 193 SER A CA 1
ATOM 1402 C C . SER A 1 193 ? 16.944 12.686 -19.910 1.00 97.50 193 SER A C 1
ATOM 1404 O O . SER A 1 193 ? 16.865 13.567 -20.770 1.00 97.50 193 SER A O 1
ATOM 1406 N N . SER A 1 194 ? 18.012 12.588 -19.119 1.00 95.69 194 SER A N 1
ATOM 1407 C CA . SER A 1 194 ? 19.252 13.282 -19.463 1.00 95.69 194 SER A CA 1
ATOM 1408 C C . SER A 1 194 ? 19.762 12.823 -20.835 1.00 95.69 194 SER A C 1
ATOM 1410 O O . SER A 1 194 ? 19.529 11.685 -21.261 1.00 95.69 194 SER A O 1
ATOM 1412 N N . SER A 1 195 ? 20.448 13.719 -21.542 1.00 95.50 195 SER A N 1
ATOM 1413 C CA . SER A 1 195 ? 21.054 13.404 -22.834 1.00 95.50 195 SER A CA 1
ATOM 1414 C C . SER A 1 195 ? 22.332 12.584 -22.657 1.00 95.50 195 SER A C 1
ATOM 1416 O O . SER A 1 195 ? 23.235 12.971 -21.916 1.00 95.50 195 SER A O 1
ATOM 1418 N N . ALA A 1 196 ? 22.434 11.475 -23.382 1.00 97.00 196 ALA A N 1
ATOM 1419 C CA . ALA A 1 196 ? 23.656 10.706 -23.545 1.00 97.00 196 ALA A CA 1
ATOM 1420 C C . ALA A 1 196 ? 24.504 11.318 -24.668 1.00 97.00 196 ALA A C 1
ATOM 1422 O O . ALA A 1 196 ? 24.103 11.289 -25.831 1.00 97.00 196 ALA A O 1
ATOM 1423 N N . THR A 1 197 ? 25.670 11.869 -24.327 1.00 97.38 197 THR A N 1
ATOM 1424 C CA . THR A 1 197 ? 26.640 12.380 -25.309 1.00 97.38 197 THR A CA 1
ATOM 1425 C C . THR A 1 197 ? 27.518 11.244 -25.812 1.00 97.38 197 THR A C 1
ATOM 1427 O O . THR A 1 197 ? 28.308 10.687 -25.050 1.00 97.38 197 THR A O 1
ATOM 1430 N N . ILE A 1 198 ? 27.386 10.912 -27.093 1.00 97.69 198 ILE A N 1
ATOM 1431 C CA . ILE A 1 198 ? 28.151 9.857 -27.755 1.00 97.69 198 ILE A CA 1
ATOM 1432 C C . ILE A 1 198 ? 29.237 10.514 -28.600 1.00 97.69 198 ILE A C 1
ATOM 1434 O O . ILE A 1 198 ? 28.953 11.383 -29.428 1.00 97.69 198 ILE A O 1
ATOM 1438 N N . THR A 1 199 ? 30.480 10.084 -28.400 1.00 97.81 199 THR A N 1
ATOM 1439 C CA . THR A 1 199 ? 31.632 10.554 -29.172 1.00 97.81 199 THR A CA 1
ATOM 1440 C C . THR A 1 199 ? 31.943 9.566 -30.281 1.00 97.81 199 THR A C 1
ATOM 1442 O O . THR A 1 199 ? 32.173 8.388 -30.014 1.00 97.81 199 THR A O 1
ATOM 1445 N N . ILE A 1 200 ? 31.981 10.061 -31.514 1.00 98.12 200 ILE A N 1
ATOM 1446 C CA . ILE A 1 200 ? 32.476 9.361 -32.695 1.00 98.12 200 ILE A CA 1
ATOM 1447 C C . ILE A 1 200 ? 33.955 9.712 -32.847 1.00 98.12 200 ILE A C 1
ATOM 1449 O O . ILE A 1 200 ? 34.297 10.891 -32.942 1.00 98.12 200 ILE A O 1
ATOM 1453 N N . SER A 1 201 ? 34.819 8.706 -32.913 1.00 97.19 201 SER A N 1
ATOM 1454 C CA . SER A 1 201 ? 36.259 8.879 -33.105 1.00 97.19 201 SER A CA 1
ATOM 1455 C C . SER A 1 201 ? 36.720 8.174 -34.372 1.00 97.19 201 SER A C 1
ATOM 1457 O O . SER A 1 201 ? 36.275 7.059 -34.657 1.00 97.19 201 SER A O 1
ATOM 1459 N N . ASN A 1 202 ? 37.643 8.803 -35.096 1.00 95.81 202 ASN A N 1
ATOM 1460 C CA . ASN A 1 202 ? 38.327 8.196 -36.229 1.00 95.81 202 ASN A CA 1
ATOM 1461 C C . ASN A 1 202 ? 39.781 7.890 -35.856 1.00 95.81 202 ASN A C 1
ATOM 1463 O O . ASN A 1 202 ? 40.601 8.796 -35.739 1.00 95.81 202 ASN A O 1
ATOM 1467 N N . SER A 1 203 ? 40.101 6.613 -35.669 1.00 92.31 203 SER A N 1
ATOM 1468 C CA . SER A 1 203 ? 41.471 6.155 -35.407 1.00 92.31 203 SER A CA 1
ATOM 1469 C C . SER A 1 203 ? 42.197 5.677 -36.667 1.00 92.31 203 SER A C 1
ATOM 1471 O O . SER A 1 203 ? 43.323 5.195 -36.566 1.00 92.31 203 SER A O 1
ATOM 1473 N N . GLY A 1 204 ? 41.535 5.727 -37.826 1.00 88.62 204 GLY A N 1
ATOM 1474 C CA . GLY A 1 204 ? 42.130 5.399 -39.118 1.00 88.62 204 GLY A CA 1
ATOM 1475 C C . GLY A 1 204 ? 42.854 6.604 -39.703 1.00 88.62 204 GLY A C 1
ATOM 1476 O O . GLY A 1 204 ? 42.720 7.721 -39.203 1.00 88.62 204 GLY A O 1
ATOM 1477 N N . SER A 1 205 ? 43.622 6.380 -40.764 1.00 84.06 205 SER A N 1
ATOM 1478 C CA . SER A 1 205 ? 44.474 7.417 -41.356 1.00 84.06 205 SER A CA 1
ATOM 1479 C C . SER A 1 205 ? 43.833 8.180 -42.524 1.00 84.06 205 SER A C 1
ATOM 1481 O O . SER A 1 205 ? 44.361 9.215 -42.927 1.00 84.06 205 SER A O 1
ATOM 1483 N N . MET A 1 206 ? 42.633 7.769 -42.951 1.00 90.56 206 MET A N 1
ATOM 1484 C CA . MET A 1 206 ? 41.757 8.504 -43.877 1.00 90.56 206 MET A CA 1
ATOM 1485 C C . MET A 1 206 ? 40.586 9.173 -43.151 1.00 90.56 206 MET A C 1
ATOM 1487 O O . MET A 1 206 ? 40.184 8.723 -42.079 1.00 90.56 206 MET A O 1
ATOM 1491 N N . ASP A 1 207 ? 39.994 10.205 -43.755 1.00 94.88 207 ASP A N 1
ATOM 1492 C CA . ASP A 1 207 ? 38.797 10.872 -43.231 1.00 94.88 207 ASP A CA 1
ATOM 1493 C C . ASP A 1 207 ? 37.600 9.909 -43.139 1.00 94.88 207 ASP A C 1
ATOM 1495 O O . ASP A 1 207 ? 37.198 9.262 -44.114 1.00 94.88 207 ASP A O 1
ATOM 1499 N N . LEU A 1 208 ? 36.992 9.857 -41.956 1.00 96.62 208 LEU A N 1
ATOM 1500 C CA . LEU A 1 208 ? 35.737 9.163 -41.711 1.00 96.62 208 LEU A CA 1
ATOM 1501 C C . LEU A 1 208 ? 34.578 10.073 -42.125 1.00 96.62 208 LEU A C 1
ATOM 1503 O O . LEU A 1 208 ? 34.445 11.190 -41.629 1.00 96.62 208 LEU A O 1
ATOM 1507 N N . ILE A 1 209 ? 33.725 9.586 -43.016 1.00 97.44 209 ILE A N 1
ATOM 1508 C CA . ILE A 1 209 ? 32.595 10.306 -43.598 1.00 97.44 209 ILE A CA 1
ATOM 1509 C C . ILE A 1 209 ? 31.306 9.618 -43.166 1.00 97.44 209 ILE A C 1
ATOM 1511 O O . ILE A 1 209 ? 31.104 8.438 -43.452 1.00 97.44 209 ILE A O 1
ATOM 1515 N N . ILE A 1 210 ? 30.402 10.366 -42.534 1.00 97.81 210 ILE A N 1
ATOM 1516 C CA . ILE A 1 210 ? 29.024 9.934 -42.286 1.00 97.81 210 ILE A CA 1
ATOM 1517 C C . ILE A 1 210 ? 28.266 10.018 -43.614 1.00 97.81 210 ILE A C 1
ATOM 1519 O O . ILE A 1 210 ? 28.000 11.102 -44.144 1.00 97.81 210 ILE A O 1
ATOM 1523 N N . THR A 1 211 ? 27.944 8.860 -44.182 1.00 96.44 211 THR A N 1
ATOM 1524 C CA . THR A 1 211 ? 27.347 8.759 -45.518 1.00 96.44 211 THR A CA 1
ATOM 1525 C C . THR A 1 211 ? 25.898 9.236 -45.479 1.00 96.44 211 THR A C 1
ATOM 1527 O O . THR A 1 211 ? 25.116 8.799 -44.643 1.00 96.44 211 THR A O 1
ATOM 1530 N N . GLY A 1 212 ? 25.535 10.152 -46.381 1.00 93.25 212 GLY A N 1
ATOM 1531 C CA . GLY A 1 212 ? 24.235 10.836 -46.341 1.00 93.25 212 GLY A CA 1
ATOM 1532 C C . GLY A 1 212 ? 24.184 12.036 -45.383 1.00 93.25 212 GLY A C 1
ATOM 1533 O O . GLY A 1 212 ? 23.133 12.658 -45.250 1.00 93.25 212 GLY A O 1
ATOM 1534 N N . GLY A 1 213 ? 25.313 12.399 -44.759 1.00 94.81 213 GLY A N 1
ATOM 1535 C CA . GLY A 1 213 ? 25.417 13.516 -43.820 1.00 94.81 213 GLY A CA 1
ATOM 1536 C C . GLY A 1 213 ? 24.870 13.191 -42.427 1.00 94.81 213 GLY A C 1
ATOM 1537 O O . GLY A 1 213 ? 24.334 12.115 -42.179 1.00 94.81 213 GLY A O 1
ATOM 1538 N N . VAL A 1 214 ? 24.992 14.135 -41.490 1.00 94.88 214 VAL A N 1
ATOM 1539 C CA . VAL A 1 214 ? 24.629 13.902 -40.076 1.00 94.88 214 VAL A CA 1
ATOM 1540 C C . VAL A 1 214 ? 23.144 13.598 -39.861 1.00 94.88 214 VAL A C 1
ATOM 1542 O O . VAL A 1 214 ? 22.801 12.892 -38.921 1.00 94.88 214 VAL A O 1
ATOM 1545 N N . SER A 1 215 ? 22.265 14.043 -40.764 1.00 94.62 215 SER A N 1
ATOM 1546 C CA . SER A 1 215 ? 20.833 13.711 -40.742 1.00 94.62 215 SER A CA 1
ATOM 1547 C C . SER A 1 215 ? 20.531 12.243 -41.066 1.00 94.62 215 SER A C 1
ATOM 1549 O O . SER A 1 215 ? 19.408 11.803 -40.842 1.00 94.62 215 SER A O 1
ATOM 1551 N N . ALA A 1 216 ? 21.503 11.481 -41.582 1.00 95.56 216 ALA A N 1
ATOM 1552 C CA . ALA A 1 216 ? 21.370 10.041 -41.797 1.00 95.56 216 ALA A CA 1
ATOM 1553 C C . ALA A 1 216 ? 21.564 9.223 -40.507 1.00 95.56 216 ALA A C 1
ATOM 1555 O O . ALA A 1 216 ? 21.253 8.029 -40.493 1.00 95.56 216 ALA A O 1
ATOM 1556 N N . ILE A 1 217 ? 22.025 9.853 -39.415 1.00 97.25 217 ILE A N 1
ATOM 1557 C CA . ILE A 1 217 ? 22.031 9.243 -38.084 1.00 97.25 217 ILE A CA 1
ATOM 1558 C C . ILE A 1 217 ? 20.585 9.153 -37.602 1.00 97.25 217 ILE A C 1
ATOM 1560 O O . ILE A 1 217 ? 19.992 10.142 -37.173 1.00 97.25 217 ILE A O 1
ATOM 1564 N N . THR A 1 218 ? 20.005 7.964 -37.699 1.00 96.19 218 THR A N 1
ATOM 1565 C CA . THR A 1 218 ? 18.564 7.764 -37.517 1.00 96.19 218 THR A CA 1
ATOM 1566 C C . THR A 1 218 ? 18.271 6.542 -36.664 1.00 96.19 218 THR A C 1
ATOM 1568 O O . THR A 1 218 ? 19.057 5.594 -36.604 1.00 96.19 218 THR A O 1
ATOM 1571 N N . THR A 1 219 ? 17.129 6.571 -35.982 1.00 97.88 219 THR A N 1
ATOM 1572 C CA . THR A 1 219 ? 16.584 5.440 -35.229 1.00 97.88 219 THR A CA 1
ATOM 1573 C C . THR A 1 219 ? 15.509 4.729 -36.046 1.00 97.88 219 THR A C 1
ATOM 1575 O O . THR A 1 219 ? 14.773 5.343 -36.817 1.00 97.88 219 THR A O 1
ATOM 1578 N N . SER A 1 220 ? 15.403 3.414 -35.876 1.00 97.25 220 SER A N 1
ATOM 1579 C CA . SER A 1 220 ? 14.396 2.579 -36.533 1.00 97.25 220 SER A CA 1
ATOM 1580 C C . SER A 1 220 ? 13.838 1.529 -35.573 1.00 97.25 220 SER A C 1
ATOM 1582 O O . SER A 1 220 ? 14.528 1.086 -34.654 1.00 97.25 220 SER A O 1
ATOM 1584 N N . GLY A 1 221 ? 12.579 1.142 -35.783 1.00 96.25 221 GLY A N 1
ATOM 1585 C CA . GLY A 1 221 ? 11.837 0.228 -34.911 1.00 96.25 221 GLY A CA 1
ATOM 1586 C C . GLY A 1 221 ? 10.681 0.907 -34.172 1.00 96.25 221 GLY A C 1
ATOM 1587 O O . GLY A 1 221 ? 10.490 2.121 -34.241 1.00 96.25 221 GLY A O 1
ATOM 1588 N N . THR A 1 222 ? 9.876 0.111 -33.470 1.00 94.62 222 THR A N 1
ATOM 1589 C CA . THR A 1 222 ? 8.722 0.605 -32.707 1.00 94.62 222 THR A CA 1
ATOM 1590 C C . THR A 1 222 ? 9.179 1.511 -31.562 1.00 94.62 222 THR A C 1
ATOM 1592 O O . THR A 1 222 ? 9.988 1.100 -30.736 1.00 94.62 222 THR A O 1
ATOM 1595 N N . GLY A 1 223 ? 8.638 2.732 -31.495 1.00 93.88 223 GLY A N 1
ATOM 1596 C CA . GLY A 1 223 ? 9.024 3.732 -30.490 1.00 93.88 223 GLY A CA 1
ATOM 1597 C C . GLY A 1 223 ? 10.258 4.562 -30.856 1.00 93.88 223 GLY A C 1
ATOM 1598 O O . GLY A 1 223 ? 10.773 5.276 -30.006 1.00 93.88 223 GLY A O 1
ATOM 1599 N N . SER A 1 224 ? 10.737 4.515 -32.107 1.00 96.31 224 SER A N 1
ATOM 1600 C CA . SER A 1 224 ? 11.907 5.293 -32.556 1.00 96.31 224 SER A CA 1
ATOM 1601 C C . SER A 1 224 ? 11.776 6.800 -32.320 1.00 96.31 224 SER A C 1
ATOM 1603 O O . SER A 1 224 ? 12.772 7.447 -32.016 1.00 96.31 224 SER A O 1
ATOM 1605 N N . ASN A 1 225 ? 10.555 7.339 -32.407 1.00 95.56 225 ASN A N 1
ATOM 1606 C CA . ASN A 1 225 ? 10.261 8.756 -32.169 1.00 95.56 225 ASN A CA 1
ATOM 1607 C C . ASN A 1 225 ? 10.431 9.177 -30.700 1.00 95.56 225 ASN A C 1
ATOM 1609 O O . ASN A 1 225 ? 10.601 10.364 -30.434 1.00 95.56 225 ASN A O 1
ATOM 1613 N N . ASP A 1 226 ? 10.415 8.224 -29.765 1.00 97.44 226 ASP A N 1
ATOM 1614 C CA . ASP A 1 226 ? 10.652 8.491 -28.345 1.00 97.44 226 ASP A CA 1
ATOM 1615 C C . ASP A 1 226 ? 12.164 8.614 -28.052 1.00 97.44 226 ASP A C 1
ATOM 1617 O O . ASP A 1 226 ? 12.546 9.061 -26.975 1.00 97.44 226 ASP A O 1
ATOM 1621 N N . PHE A 1 227 ? 13.047 8.265 -29.000 1.00 97.94 227 PHE A N 1
ATOM 1622 C CA . PHE A 1 227 ? 14.493 8.488 -28.907 1.00 97.94 227 PHE A CA 1
ATOM 1623 C C . PHE A 1 227 ? 14.902 9.695 -29.751 1.00 97.94 227 PHE A C 1
ATOM 1625 O O . PHE A 1 227 ? 14.948 9.645 -30.980 1.00 97.94 227 PHE A O 1
ATOM 1632 N N . ILE A 1 228 ? 15.233 10.790 -29.077 1.00 97.38 228 ILE A N 1
ATOM 1633 C CA . ILE A 1 228 ? 15.543 12.073 -29.697 1.00 97.38 228 ILE A CA 1
ATOM 1634 C C . ILE A 1 228 ? 17.040 12.121 -29.985 1.00 97.38 228 ILE A C 1
ATOM 1636 O O . ILE A 1 228 ? 17.853 12.279 -29.074 1.00 97.38 228 ILE A O 1
ATOM 1640 N N . VAL A 1 229 ? 17.404 12.000 -31.260 1.00 97.31 229 VAL A N 1
ATOM 1641 C CA . VAL A 1 229 ? 18.784 12.159 -31.732 1.00 97.31 229 VAL A CA 1
ATOM 1642 C C . VAL A 1 229 ? 19.019 13.619 -32.113 1.00 97.31 229 VAL A C 1
ATOM 1644 O O . VAL A 1 229 ? 18.320 14.166 -32.963 1.00 97.31 229 VAL A O 1
ATOM 1647 N N . ASN A 1 230 ? 20.021 14.252 -31.507 1.00 96.50 230 ASN A N 1
ATOM 1648 C CA . ASN A 1 230 ? 20.416 15.622 -31.815 1.00 96.50 230 ASN A CA 1
ATOM 1649 C C . ASN A 1 230 ? 21.863 15.662 -32.323 1.00 96.50 230 ASN A C 1
ATOM 1651 O O . ASN A 1 230 ? 22.810 15.374 -31.584 1.00 96.50 230 ASN A O 1
ATOM 1655 N N . THR A 1 231 ? 22.003 16.058 -33.590 1.00 95.00 231 THR A N 1
ATOM 1656 C CA . THR A 1 231 ? 23.260 16.092 -34.349 1.00 95.00 231 THR A CA 1
ATOM 1657 C C . THR A 1 231 ? 23.743 17.511 -34.668 1.00 95.00 231 THR A C 1
ATOM 1659 O O . THR A 1 231 ? 24.564 17.693 -35.564 1.00 95.00 231 THR A O 1
ATOM 1662 N N . LEU A 1 232 ? 23.222 18.544 -33.991 1.00 87.12 232 LEU A N 1
ATOM 1663 C CA . LEU A 1 232 ? 23.515 19.949 -34.322 1.00 87.12 232 LEU A CA 1
ATOM 1664 C C . LEU A 1 232 ? 25.012 20.299 -34.261 1.00 87.12 232 LEU A C 1
ATOM 1666 O O . LEU A 1 232 ? 25.476 21.124 -35.041 1.00 87.12 232 LEU A O 1
ATOM 1670 N N . SER A 1 233 ? 25.764 19.662 -33.360 1.00 85.25 233 SER A N 1
ATOM 1671 C CA . SER A 1 233 ? 27.212 19.871 -33.188 1.00 85.25 233 SER A CA 1
ATOM 1672 C C . SER A 1 233 ? 28.068 18.806 -33.885 1.00 85.25 233 SER A C 1
ATOM 1674 O O . SER A 1 233 ? 29.279 18.740 -33.664 1.00 85.25 233 SER A O 1
ATOM 1676 N N . THR A 1 234 ? 27.450 17.937 -34.686 1.00 92.56 234 THR A N 1
ATOM 1677 C CA . THR A 1 234 ? 28.119 16.798 -35.317 1.00 92.56 234 THR A CA 1
ATOM 1678 C C . THR A 1 234 ? 28.744 17.217 -36.645 1.00 92.56 234 THR A C 1
ATOM 1680 O O . THR A 1 234 ? 28.096 17.849 -37.477 1.00 92.56 234 THR A O 1
ATOM 1683 N N . SER A 1 235 ? 30.001 16.837 -36.872 1.00 94.75 235 SER A N 1
ATOM 1684 C CA . SER A 1 235 ? 30.651 16.976 -38.178 1.00 94.75 235 SER A CA 1
ATOM 1685 C C . SER A 1 235 ? 30.387 15.734 -39.025 1.00 94.75 235 SER A C 1
ATOM 1687 O O . SER A 1 235 ? 30.579 14.618 -38.550 1.00 94.75 235 SER A O 1
ATOM 1689 N N . ALA A 1 236 ? 29.994 15.916 -40.289 1.00 95.25 236 ALA A N 1
ATOM 1690 C CA . ALA A 1 236 ? 29.844 14.807 -41.237 1.00 95.25 236 ALA A CA 1
ATOM 1691 C C . ALA A 1 236 ? 31.193 14.194 -41.653 1.00 95.25 236 ALA A C 1
ATOM 1693 O O . ALA A 1 236 ? 31.223 13.041 -42.074 1.00 95.25 236 ALA A O 1
ATOM 1694 N N . THR A 1 237 ? 32.289 14.949 -41.517 1.00 97.25 237 THR A N 1
ATOM 1695 C CA . THR A 1 237 ? 33.653 14.504 -41.822 1.00 97.25 237 THR A CA 1
ATOM 1696 C C . THR A 1 237 ? 34.509 14.598 -40.565 1.00 97.25 237 THR A C 1
ATOM 1698 O O . THR A 1 237 ? 34.622 15.666 -39.957 1.00 97.25 237 THR A O 1
ATOM 1701 N N . ILE A 1 238 ? 35.111 13.482 -40.173 1.00 97.62 238 ILE A N 1
ATOM 1702 C CA . ILE A 1 238 ? 36.001 13.366 -39.026 1.00 97.62 238 ILE A CA 1
ATOM 1703 C C . ILE A 1 238 ? 37.379 12.994 -39.563 1.00 97.62 238 ILE A C 1
ATOM 1705 O O . ILE A 1 238 ? 37.606 11.864 -39.998 1.00 97.62 238 ILE A O 1
ATOM 1709 N N . VAL A 1 239 ? 38.297 13.958 -39.536 1.00 96.12 239 VAL A N 1
ATOM 1710 C CA . VAL A 1 239 ? 39.676 13.754 -39.995 1.00 96.12 239 VAL A CA 1
ATOM 1711 C C . VAL A 1 239 ? 40.382 12.652 -39.204 1.00 96.12 239 VAL A C 1
ATOM 1713 O O . VAL A 1 239 ? 39.948 12.299 -38.105 1.00 96.12 239 VAL A O 1
ATOM 1716 N N . SER A 1 240 ? 41.471 12.113 -39.750 1.00 92.44 240 SER A N 1
ATOM 1717 C CA . SER A 1 240 ? 42.339 11.158 -39.045 1.00 92.44 240 SER A CA 1
ATOM 1718 C C . SER A 1 240 ? 42.716 11.652 -37.638 1.00 92.44 240 SER A C 1
ATOM 1720 O O . SER A 1 240 ? 43.115 12.805 -37.455 1.00 92.44 240 SER A O 1
ATOM 1722 N N . GLY A 1 241 ? 42.530 10.797 -36.628 1.00 91.50 241 GLY A N 1
ATOM 1723 C CA . GLY A 1 241 ? 42.734 11.113 -35.207 1.00 91.50 241 GLY A CA 1
ATOM 1724 C C . GLY A 1 241 ? 41.692 12.058 -34.591 1.00 91.50 241 GLY A C 1
ATOM 1725 O O . GLY A 1 241 ? 41.754 12.348 -33.395 1.00 91.50 241 GLY A O 1
ATOM 1726 N N . GLY A 1 242 ? 40.742 12.557 -35.384 1.00 96.50 242 GLY A N 1
ATOM 1727 C CA . GLY A 1 242 ? 39.705 13.489 -34.964 1.00 96.50 242 GLY A CA 1
ATOM 1728 C C . GLY A 1 242 ? 38.537 12.823 -34.239 1.00 96.50 242 GLY A C 1
ATOM 1729 O O . GLY A 1 242 ? 38.351 11.603 -34.263 1.00 96.50 242 GLY A O 1
ATOM 1730 N N . THR A 1 243 ? 37.703 13.660 -33.618 1.00 97.50 243 THR A N 1
ATOM 1731 C CA . THR A 1 243 ? 36.456 13.237 -32.971 1.00 97.50 243 THR A CA 1
ATOM 1732 C C . THR A 1 243 ? 35.319 14.218 -33.259 1.00 97.50 243 THR A C 1
ATOM 1734 O O . THR A 1 243 ? 35.546 15.388 -33.565 1.00 97.50 243 THR A O 1
ATOM 1737 N N . THR A 1 244 ? 34.080 13.746 -33.158 1.00 97.75 244 THR A N 1
ATOM 1738 C CA . THR A 1 244 ? 32.874 14.581 -33.110 1.00 97.75 244 THR A CA 1
ATOM 1739 C C . THR A 1 244 ? 31.866 13.968 -32.141 1.00 97.75 244 THR A C 1
ATOM 1741 O O . THR A 1 244 ? 32.053 12.844 -31.682 1.00 97.75 244 THR A O 1
ATOM 1744 N N . THR A 1 245 ? 30.799 14.686 -31.796 1.00 97.25 245 THR A N 1
ATOM 1745 C CA . THR A 1 245 ? 29.786 14.190 -30.854 1.00 97.25 245 THR A CA 1
ATOM 1746 C C . THR A 1 245 ? 28.376 14.398 -31.385 1.00 97.25 245 THR A C 1
ATOM 1748 O O . THR A 1 245 ? 28.122 15.291 -32.195 1.00 97.25 245 THR A O 1
ATOM 1751 N N . PHE A 1 246 ? 27.454 13.571 -30.908 1.00 97.44 246 PHE A N 1
ATOM 1752 C CA . PHE A 1 246 ? 26.013 13.785 -30.997 1.00 97.44 246 PHE A CA 1
ATOM 1753 C C . PHE A 1 246 ? 25.378 13.390 -29.664 1.00 97.44 246 PHE A C 1
ATOM 1755 O O . PHE A 1 246 ? 26.026 12.778 -28.810 1.00 97.44 246 PHE A O 1
ATOM 1762 N N . THR A 1 247 ? 24.117 13.755 -29.462 1.00 97.31 247 THR A N 1
ATOM 1763 C CA . THR A 1 247 ? 23.396 13.395 -28.237 1.00 97.31 247 THR A CA 1
ATOM 1764 C C . THR A 1 247 ? 22.143 12.598 -28.540 1.00 97.31 247 THR A C 1
ATOM 1766 O O . THR A 1 247 ? 21.524 12.774 -29.589 1.00 97.31 247 THR A O 1
ATOM 1769 N N . VAL A 1 248 ? 21.778 11.725 -27.608 1.00 97.94 248 VAL A N 1
ATOM 1770 C CA . VAL A 1 248 ? 20.532 10.960 -27.644 1.00 97.94 248 VAL A CA 1
ATOM 1771 C C . VAL A 1 248 ? 19.831 11.108 -26.300 1.00 97.94 248 VAL A C 1
ATOM 1773 O O . VAL A 1 248 ? 20.477 10.975 -25.264 1.00 97.94 248 VAL A O 1
ATOM 1776 N N . SER A 1 249 ? 18.530 11.367 -26.289 1.00 98.06 249 SER A N 1
ATOM 1777 C CA . SER A 1 249 ? 17.697 11.297 -25.081 1.00 98.06 249 SER A CA 1
ATOM 1778 C C . SER A 1 249 ? 16.453 10.450 -25.330 1.00 98.06 249 SER A C 1
ATOM 1780 O O . SER A 1 249 ? 16.079 10.207 -26.475 1.00 98.06 249 SER A O 1
ATOM 1782 N N . PHE A 1 250 ? 15.824 9.973 -24.258 1.00 98.38 250 PHE A N 1
ATOM 1783 C CA . PHE A 1 250 ? 14.618 9.152 -24.315 1.00 98.38 250 PHE A CA 1
ATOM 1784 C C . PHE A 1 250 ? 13.444 9.895 -23.668 1.00 98.38 250 PHE A C 1
ATOM 1786 O O . PHE A 1 250 ? 13.540 10.331 -22.521 1.00 98.38 250 PHE A O 1
ATOM 1793 N N . SER A 1 251 ? 12.351 10.058 -24.411 1.00 97.38 251 SER A N 1
ATOM 1794 C CA . SER A 1 251 ? 11.126 10.755 -24.017 1.00 97.38 251 SER A CA 1
ATOM 1795 C C . SER A 1 251 ? 9.909 9.870 -24.318 1.00 97.38 251 SER A C 1
ATOM 1797 O O . SER A 1 251 ? 9.308 9.989 -25.387 1.00 97.38 251 SER A O 1
ATOM 1799 N N . PRO A 1 252 ? 9.565 8.918 -23.428 1.00 96.94 252 PRO A N 1
ATOM 1800 C CA . PRO A 1 252 ? 8.493 7.966 -23.683 1.00 96.94 252 PRO A CA 1
ATOM 1801 C C . PRO A 1 252 ? 7.130 8.646 -23.751 1.00 96.94 252 PRO A C 1
ATOM 1803 O O . PRO A 1 252 ? 6.709 9.328 -22.813 1.00 96.94 252 PRO A O 1
ATOM 1806 N N . THR A 1 253 ? 6.381 8.375 -24.815 1.00 94.12 253 THR A N 1
ATOM 1807 C CA . THR A 1 253 ? 5.002 8.867 -24.965 1.00 94.12 253 THR A CA 1
ATOM 1808 C C . THR A 1 253 ? 3.965 7.901 -24.391 1.00 94.12 253 THR A C 1
ATOM 1810 O O . THR A 1 253 ? 2.840 8.305 -24.079 1.00 94.12 253 THR A O 1
ATOM 1813 N N . THR A 1 254 ? 4.333 6.633 -24.182 1.00 93.69 254 THR A N 1
ATOM 1814 C CA . THR A 1 254 ? 3.469 5.613 -23.570 1.00 93.69 254 THR A CA 1
ATOM 1815 C C . THR A 1 254 ? 4.204 4.777 -22.524 1.00 93.69 254 THR A C 1
ATOM 1817 O O . THR A 1 254 ? 5.432 4.779 -22.442 1.00 93.69 254 THR A O 1
ATOM 1820 N N . THR A 1 255 ? 3.440 4.063 -21.699 1.00 93.94 255 THR A N 1
ATOM 1821 C CA . THR A 1 255 ? 3.949 3.175 -20.651 1.00 93.94 255 THR A CA 1
ATOM 1822 C C . THR A 1 255 ? 4.343 1.826 -21.258 1.00 93.94 255 THR A C 1
ATOM 1824 O O . THR A 1 255 ? 3.548 0.888 -21.294 1.00 93.94 255 THR A O 1
ATOM 1827 N N . SER A 1 256 ? 5.534 1.738 -21.847 1.00 94.88 256 SER A N 1
ATOM 1828 C CA . SER A 1 256 ? 6.017 0.540 -22.549 1.00 94.88 256 SER A CA 1
ATOM 1829 C C . SER A 1 256 ? 7.539 0.470 -22.578 1.00 94.88 256 SER A C 1
ATOM 1831 O O . SER A 1 256 ? 8.222 1.488 -22.472 1.00 94.88 256 SER A O 1
ATOM 1833 N N . THR A 1 257 ? 8.078 -0.737 -22.736 1.00 96.31 257 THR A N 1
ATOM 1834 C CA . THR A 1 257 ? 9.506 -0.954 -22.987 1.00 96.31 257 THR A CA 1
ATOM 1835 C C . THR A 1 257 ? 9.776 -0.910 -24.485 1.00 96.31 257 THR A C 1
ATOM 1837 O O . THR A 1 257 ? 9.115 -1.598 -25.261 1.00 96.31 257 THR A O 1
ATOM 1840 N N . TYR A 1 258 ? 10.774 -0.128 -24.881 1.00 96.75 258 TYR A N 1
ATOM 1841 C CA . TYR A 1 258 ? 11.191 0.043 -26.265 1.00 96.75 258 TYR A CA 1
ATOM 1842 C C . TYR A 1 258 ? 12.615 -0.463 -26.478 1.00 96.75 258 TYR A C 1
ATOM 1844 O O . TYR A 1 258 ? 13.480 -0.345 -25.607 1.00 96.75 258 TYR A O 1
ATOM 1852 N N . SER A 1 259 ? 12.849 -1.005 -27.670 1.00 97.56 259 SER A N 1
ATOM 1853 C CA . SER A 1 259 ? 14.163 -1.386 -28.177 1.00 97.56 259 SER A CA 1
ATOM 1854 C C . SER A 1 259 ? 14.222 -0.997 -29.650 1.00 97.56 259 SER A C 1
ATOM 1856 O O . SER A 1 259 ? 13.428 -1.489 -30.452 1.00 97.56 259 SER A O 1
ATOM 1858 N N . VAL A 1 260 ? 15.111 -0.065 -29.989 1.00 98.38 260 VAL A N 1
ATOM 1859 C CA . VAL A 1 260 ? 15.2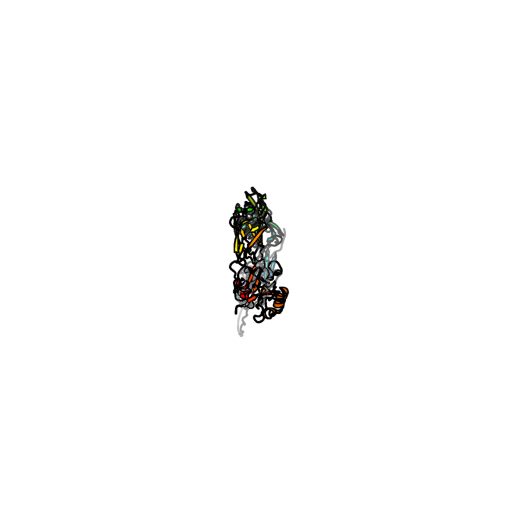39 0.499 -31.340 1.00 98.38 260 VAL A CA 1
ATOM 1860 C C . VAL A 1 260 ? 16.689 0.451 -31.794 1.00 98.38 260 VAL A C 1
ATOM 1862 O O . VAL A 1 260 ? 17.606 0.482 -30.976 1.00 98.38 260 VAL A O 1
ATOM 1865 N N . THR A 1 261 ? 16.919 0.402 -33.101 1.00 98.56 261 THR A N 1
ATOM 1866 C CA . THR A 1 261 ? 18.270 0.437 -33.666 1.00 98.56 261 THR A CA 1
ATOM 1867 C C . THR A 1 261 ? 18.593 1.851 -34.126 1.00 98.56 261 THR A C 1
ATOM 1869 O O . THR A 1 261 ? 17.921 2.381 -35.011 1.00 98.56 261 THR A O 1
ATOM 1872 N N . LEU A 1 262 ? 19.629 2.451 -33.543 1.00 98.50 262 LEU A N 1
ATOM 1873 C CA . LEU A 1 262 ? 20.304 3.638 -34.061 1.00 98.50 262 LEU A CA 1
ATOM 1874 C C . LEU A 1 262 ? 21.318 3.199 -35.121 1.00 98.50 262 LEU A C 1
ATOM 1876 O O . LEU A 1 262 ? 22.129 2.317 -34.850 1.00 98.50 262 LEU A O 1
ATOM 1880 N N . SER A 1 263 ? 21.292 3.820 -36.296 1.00 98.12 263 SER A N 1
ATOM 1881 C CA . SER A 1 263 ? 22.198 3.534 -37.410 1.00 98.12 263 SER A CA 1
ATOM 1882 C C . SER A 1 263 ? 23.005 4.775 -37.781 1.00 98.12 263 SER A C 1
ATOM 1884 O O . SER A 1 263 ? 22.447 5.864 -37.911 1.00 98.12 263 SER A O 1
ATOM 1886 N N . ILE A 1 264 ? 24.314 4.605 -37.963 1.00 98.31 264 ILE A N 1
ATOM 1887 C CA . ILE A 1 264 ? 25.261 5.631 -38.408 1.00 98.31 264 ILE A CA 1
ATOM 1888 C C . ILE A 1 264 ? 25.935 5.116 -39.690 1.00 98.31 264 ILE A C 1
ATOM 1890 O O . ILE A 1 264 ? 26.967 4.436 -39.619 1.00 98.31 264 ILE A O 1
ATOM 1894 N N . PRO A 1 265 ? 25.365 5.398 -40.874 1.00 98.06 265 PRO A N 1
ATOM 1895 C CA . PRO A 1 265 ? 25.996 5.063 -42.148 1.00 98.06 265 PRO A CA 1
ATOM 1896 C C . PRO A 1 265 ? 27.322 5.812 -42.297 1.00 98.06 265 PRO A C 1
ATOM 1898 O O . PRO A 1 265 ? 27.390 7.017 -42.060 1.00 98.06 265 PRO A O 1
ATOM 1901 N N . ASN A 1 266 ? 28.393 5.119 -42.672 1.00 97.31 266 ASN A N 1
ATOM 1902 C CA . ASN A 1 266 ? 29.735 5.695 -42.736 1.00 97.31 266 ASN A CA 1
ATOM 1903 C C . ASN A 1 266 ? 30.628 4.983 -43.772 1.00 97.31 266 ASN A C 1
ATOM 1905 O O . ASN A 1 266 ? 30.181 4.060 -44.437 1.00 97.31 266 ASN A O 1
ATOM 1909 N N . ASN A 1 267 ? 31.868 5.426 -43.962 1.00 94.06 267 ASN A N 1
ATOM 1910 C CA . ASN A 1 267 ? 32.806 4.834 -44.928 1.00 94.06 267 ASN A CA 1
ATOM 1911 C C . ASN A 1 267 ? 33.891 3.927 -44.303 1.00 94.06 267 ASN A C 1
ATOM 1913 O O . ASN A 1 267 ? 34.847 3.589 -44.995 1.00 94.06 267 ASN A O 1
ATOM 1917 N N . ASP A 1 268 ? 33.770 3.513 -43.036 1.00 92.75 268 ASP A N 1
ATOM 1918 C CA . ASP A 1 268 ? 34.540 2.384 -42.484 1.00 92.75 268 ASP A CA 1
ATOM 1919 C C . ASP A 1 268 ? 33.870 1.078 -42.936 1.00 92.75 268 ASP A C 1
ATOM 1921 O O . ASP A 1 268 ? 32.837 0.675 -42.399 1.00 92.75 268 ASP A O 1
ATOM 1925 N N . GLU A 1 269 ? 34.455 0.405 -43.930 1.00 87.69 269 GLU A N 1
ATOM 1926 C CA . GLU A 1 269 ? 33.895 -0.806 -44.553 1.00 87.69 269 GLU A CA 1
ATOM 1927 C C . GLU A 1 269 ? 33.600 -1.932 -43.556 1.00 87.69 269 GLU A C 1
ATOM 1929 O O . GLU A 1 269 ? 32.688 -2.729 -43.769 1.00 87.69 269 GLU A O 1
ATOM 1934 N N . THR A 1 270 ? 34.335 -1.991 -42.443 1.00 86.44 270 THR A N 1
ATOM 1935 C CA . THR A 1 270 ? 34.166 -3.041 -41.429 1.00 86.44 270 THR A CA 1
ATOM 1936 C C . THR A 1 270 ? 33.026 -2.756 -40.453 1.00 86.44 270 THR A C 1
ATOM 1938 O O . THR A 1 270 ? 32.573 -3.659 -39.747 1.00 86.44 270 THR A O 1
ATOM 1941 N N . LYS A 1 271 ? 32.568 -1.499 -40.378 1.00 92.62 271 LYS A N 1
ATOM 1942 C CA . LYS A 1 271 ? 31.566 -1.019 -39.413 1.00 92.62 271 LYS A CA 1
ATOM 1943 C C . LYS A 1 271 ? 30.540 -0.099 -40.071 1.00 92.62 271 LYS A C 1
ATOM 1945 O O . LYS A 1 271 ? 30.052 0.828 -39.428 1.00 92.62 271 LYS A O 1
ATOM 1950 N N . ASN A 1 272 ? 30.215 -0.336 -41.339 1.00 94.19 272 ASN A N 1
ATOM 1951 C CA . ASN A 1 272 ? 29.203 0.424 -42.061 1.00 94.19 272 ASN A CA 1
ATOM 1952 C C . ASN A 1 272 ? 27.920 -0.406 -42.291 1.00 94.19 272 ASN A C 1
ATOM 1954 O O . ASN A 1 272 ? 27.981 -1.418 -42.990 1.00 94.19 272 ASN A O 1
ATOM 1958 N N . PRO A 1 273 ? 26.752 0.036 -41.785 1.00 97.19 273 PRO A N 1
ATOM 1959 C CA . PRO A 1 273 ? 26.584 1.115 -40.811 1.00 97.19 273 PRO A CA 1
ATOM 1960 C C . PRO A 1 273 ? 27.096 0.710 -39.422 1.00 97.19 273 PRO A C 1
ATOM 1962 O O . PRO A 1 273 ? 27.119 -0.474 -39.072 1.00 97.19 273 PRO A O 1
ATOM 1965 N N . PHE A 1 274 ? 27.452 1.703 -38.603 1.00 98.06 274 PHE A N 1
ATOM 1966 C CA . PHE A 1 274 ? 27.700 1.473 -37.184 1.00 98.06 274 PHE A CA 1
ATOM 1967 C C . PHE A 1 274 ? 26.357 1.561 -36.476 1.00 98.06 274 PHE A C 1
ATOM 1969 O O . PHE A 1 274 ? 25.649 2.559 -36.601 1.00 98.06 274 PHE A O 1
ATOM 1976 N N . THR A 1 275 ? 25.992 0.521 -35.738 1.00 98.19 275 THR A N 1
ATOM 1977 C CA . THR A 1 275 ? 24.689 0.407 -35.089 1.00 98.19 275 THR A CA 1
ATOM 1978 C C . THR A 1 275 ? 24.808 0.375 -33.572 1.00 98.19 275 THR A C 1
ATOM 1980 O O . THR A 1 275 ? 25.774 -0.155 -33.024 1.00 98.19 275 THR A O 1
ATOM 1983 N N . LEU A 1 276 ? 23.809 0.932 -32.890 1.00 98.38 276 LEU A N 1
ATOM 1984 C CA . LEU A 1 276 ? 23.581 0.758 -31.456 1.00 98.38 276 LEU A CA 1
ATOM 1985 C C . LEU A 1 276 ? 22.130 0.343 -31.226 1.00 98.38 276 LEU A C 1
ATOM 1987 O O . LEU A 1 276 ? 21.224 0.824 -31.904 1.00 98.38 276 LEU A O 1
ATOM 1991 N N . ILE A 1 277 ? 21.897 -0.511 -30.236 1.00 98.44 277 ILE A N 1
ATOM 1992 C CA . ILE A 1 277 ? 20.556 -0.819 -29.744 1.00 98.44 277 ILE A CA 1
ATOM 1993 C C . ILE A 1 277 ? 20.239 0.150 -28.607 1.00 98.44 277 ILE A C 1
ATOM 1995 O O . ILE A 1 277 ? 20.894 0.137 -27.571 1.00 98.44 277 ILE A O 1
ATOM 1999 N N . LEU A 1 278 ? 19.246 1.013 -28.781 1.00 98.50 278 LEU A N 1
ATOM 2000 C CA . LEU A 1 278 ? 18.785 1.916 -27.732 1.00 98.50 278 LEU A CA 1
ATOM 2001 C C . LEU A 1 278 ? 17.597 1.274 -27.019 1.00 98.50 278 LEU A C 1
ATOM 2003 O O . LEU A 1 278 ? 16.652 0.820 -27.664 1.00 98.50 278 LEU A O 1
ATOM 2007 N N . THR A 1 279 ? 17.648 1.225 -25.691 1.00 98.31 279 THR A N 1
ATOM 2008 C CA . THR A 1 279 ? 16.579 0.663 -24.855 1.00 98.31 279 THR A CA 1
ATOM 2009 C C . THR A 1 279 ? 16.118 1.667 -23.810 1.00 98.31 279 THR A C 1
ATOM 2011 O O . THR A 1 279 ? 16.901 2.487 -23.334 1.00 98.31 279 THR A O 1
ATOM 2014 N N . GLY A 1 280 ? 14.837 1.619 -23.461 1.00 97.69 280 GLY A N 1
ATOM 2015 C CA . GLY A 1 280 ? 14.234 2.491 -22.456 1.00 97.69 280 GLY A CA 1
ATOM 2016 C C . GLY A 1 280 ? 12.818 2.034 -22.129 1.00 97.69 280 GLY A C 1
ATOM 2017 O O . GLY A 1 280 ? 12.178 1.368 -22.941 1.00 97.69 280 GLY A O 1
ATOM 2018 N N . THR A 1 281 ? 12.328 2.345 -20.930 1.00 97.19 281 THR A N 1
ATOM 2019 C CA . THR A 1 281 ? 10.960 2.003 -20.509 1.00 97.19 281 THR A CA 1
ATOM 2020 C C . THR A 1 281 ? 10.201 3.248 -20.073 1.00 97.19 281 THR A C 1
ATOM 2022 O O . THR A 1 281 ? 10.649 3.973 -19.190 1.00 97.19 281 THR A O 1
ATOM 2025 N N . GLY A 1 282 ? 9.039 3.492 -20.671 1.00 96.62 282 GLY A N 1
ATOM 2026 C CA . GLY A 1 282 ? 8.077 4.467 -20.174 1.00 96.62 282 GLY A CA 1
ATOM 2027 C C . GLY A 1 282 ? 7.324 3.924 -18.965 1.00 96.62 282 GLY A C 1
ATOM 2028 O O . GLY A 1 282 ? 6.768 2.828 -19.030 1.00 96.62 282 GLY A O 1
ATOM 2029 N N . VAL A 1 283 ? 7.286 4.682 -17.870 1.00 96.69 283 VAL A N 1
ATOM 2030 C CA . VAL A 1 283 ? 6.610 4.301 -16.617 1.00 96.69 283 VAL A CA 1
ATOM 2031 C C . VAL A 1 283 ? 5.668 5.400 -16.118 1.00 96.69 283 VAL A C 1
ATOM 2033 O O . VAL A 1 283 ? 5.834 6.572 -16.452 1.00 96.69 283 VAL A O 1
ATOM 2036 N N . THR A 1 284 ? 4.669 5.044 -15.310 1.00 96.19 284 THR A N 1
ATOM 2037 C CA . THR A 1 284 ? 3.766 6.005 -14.645 1.00 96.19 284 THR A CA 1
ATOM 2038 C C . THR A 1 284 ? 3.466 5.539 -13.220 1.00 96.19 284 THR A C 1
ATOM 2040 O O . THR A 1 284 ? 3.181 4.352 -13.044 1.00 96.19 284 THR A O 1
ATOM 2043 N N . PRO A 1 285 ? 3.541 6.406 -12.195 1.00 97.00 285 PRO A N 1
ATOM 2044 C CA . PRO A 1 285 ? 3.012 6.087 -10.875 1.00 97.00 285 PRO A CA 1
ATOM 2045 C C . PRO A 1 285 ? 1.480 6.114 -10.901 1.00 97.00 285 PRO A C 1
ATOM 2047 O O . PRO A 1 285 ? 0.897 6.799 -11.740 1.00 97.00 285 PRO A O 1
ATOM 2050 N N . ASP A 1 286 ? 0.856 5.382 -9.983 1.00 96.94 286 ASP A N 1
ATOM 2051 C CA . ASP A 1 286 ? -0.603 5.343 -9.813 1.00 96.94 286 ASP A CA 1
ATOM 2052 C C . ASP A 1 286 ? -0.914 5.207 -8.320 1.00 96.94 286 ASP A C 1
ATOM 2054 O O . ASP A 1 286 ? -0.527 4.217 -7.685 1.00 96.94 286 ASP A O 1
ATOM 2058 N N . ILE A 1 287 ? -1.520 6.240 -7.736 1.00 98.38 287 ILE A N 1
ATOM 2059 C CA . ILE A 1 287 ? -1.756 6.320 -6.293 1.00 98.38 287 ILE A CA 1
ATOM 2060 C C . ILE A 1 287 ? -3.086 5.656 -5.914 1.00 98.38 287 ILE A C 1
ATOM 2062 O O . ILE A 1 287 ? -4.147 5.957 -6.454 1.00 98.38 287 ILE A O 1
ATOM 2066 N N . ASN A 1 288 ? -3.049 4.813 -4.887 1.00 98.25 288 ASN A N 1
ATOM 2067 C CA . ASN A 1 288 ? -4.238 4.290 -4.224 1.00 98.25 288 ASN A CA 1
ATOM 2068 C C . ASN A 1 288 ? -4.148 4.576 -2.723 1.00 98.25 288 ASN A C 1
ATOM 2070 O O . ASN A 1 288 ? -3.083 4.413 -2.133 1.00 98.25 288 ASN A O 1
ATOM 2074 N N . ILE A 1 289 ? -5.245 4.984 -2.081 1.00 98.38 289 ILE A N 1
ATOM 2075 C CA . ILE A 1 289 ? -5.264 5.186 -0.627 1.00 98.38 289 ILE A CA 1
ATOM 2076 C C . ILE A 1 289 ? -6.309 4.273 0.009 1.00 98.38 289 ILE A C 1
ATOM 2078 O O . ILE A 1 289 ? -7.459 4.220 -0.423 1.00 98.38 289 ILE A O 1
ATOM 2082 N N . LYS A 1 290 ? -5.911 3.559 1.065 1.00 98.25 290 LYS A N 1
ATOM 2083 C CA . LYS A 1 290 ? -6.785 2.702 1.868 1.00 98.25 290 LYS A CA 1
ATOM 2084 C C . LYS A 1 290 ? -6.963 3.266 3.270 1.00 98.25 290 LYS A C 1
ATOM 2086 O O . LYS A 1 290 ? -5.970 3.576 3.918 1.00 98.25 290 LYS A O 1
ATOM 2091 N N . GLY A 1 291 ? -8.196 3.324 3.768 1.00 95.88 291 GLY A N 1
ATOM 2092 C CA . GLY A 1 291 ? -8.494 3.566 5.183 1.00 95.88 291 GLY A CA 1
ATOM 2093 C C . GLY A 1 291 ? -8.917 2.264 5.851 1.00 95.88 291 GLY A C 1
ATOM 2094 O O . GLY A 1 291 ? -9.839 1.601 5.377 1.00 95.88 291 GLY A O 1
ATOM 2095 N N . ASN A 1 292 ? -8.218 1.868 6.918 1.00 86.69 292 ASN A N 1
ATOM 2096 C CA . ASN A 1 292 ? -8.468 0.607 7.631 1.00 86.69 292 ASN A CA 1
ATOM 2097 C C . ASN A 1 292 ? -8.526 -0.628 6.696 1.00 86.69 292 ASN A C 1
ATOM 2099 O O . ASN A 1 292 ? -9.409 -1.478 6.793 1.00 86.69 292 ASN A O 1
ATOM 2103 N N . GLY A 1 293 ? -7.609 -0.682 5.723 1.00 90.38 293 GLY A N 1
ATOM 2104 C CA . GLY A 1 293 ? -7.485 -1.786 4.762 1.00 90.38 293 GLY A CA 1
ATOM 2105 C C . GLY A 1 293 ? -8.406 -1.724 3.537 1.00 90.38 293 GLY A C 1
ATOM 2106 O O . GLY A 1 293 ? -8.218 -2.517 2.617 1.00 90.38 293 GLY A O 1
ATOM 2107 N N . THR A 1 294 ? -9.346 -0.777 3.466 1.00 95.25 294 THR A N 1
ATOM 2108 C CA . THR A 1 294 ? -10.287 -0.651 2.336 1.00 95.25 294 THR A CA 1
ATOM 2109 C C . THR A 1 294 ? -9.931 0.536 1.450 1.00 95.25 294 THR A C 1
ATOM 2111 O O . THR A 1 294 ? -9.696 1.625 1.969 1.00 95.25 294 THR A O 1
ATOM 2114 N N . THR A 1 295 ? -9.906 0.348 0.125 1.00 97.75 295 THR A N 1
ATOM 2115 C CA . THR A 1 295 ? -9.652 1.434 -0.841 1.00 97.75 295 THR A CA 1
ATOM 2116 C C . THR A 1 295 ? -10.719 2.518 -0.735 1.00 97.75 295 THR A C 1
ATOM 2118 O O . THR A 1 295 ? -11.914 2.231 -0.766 1.00 97.75 295 THR A O 1
ATOM 2121 N N . ILE A 1 296 ? -10.269 3.768 -0.667 1.00 98.25 296 ILE A N 1
ATOM 2122 C CA . ILE A 1 296 ? -11.104 4.963 -0.720 1.00 98.25 296 ILE A CA 1
ATOM 2123 C C . ILE A 1 296 ? -10.760 5.672 -2.021 1.00 98.25 296 ILE A C 1
ATOM 2125 O O . ILE A 1 296 ? -9.642 6.148 -2.167 1.00 98.25 296 ILE A O 1
ATOM 2129 N N . ALA A 1 297 ? -11.705 5.740 -2.958 1.00 97.50 297 ALA A N 1
ATOM 2130 C CA . ALA A 1 297 ? -11.496 6.435 -4.225 1.00 97.50 297 ALA A CA 1
ATOM 2131 C C . ALA A 1 297 ? -11.177 7.928 -4.017 1.00 97.50 297 ALA A C 1
ATOM 2133 O O . ALA A 1 297 ? -11.566 8.519 -3.009 1.00 97.50 297 ALA A O 1
ATOM 2134 N N . ASN A 1 298 ? -10.536 8.560 -5.002 1.00 98.06 298 ASN A N 1
ATOM 2135 C CA . ASN A 1 298 ? -10.337 10.007 -5.009 1.00 98.06 298 ASN A CA 1
ATOM 2136 C C . ASN A 1 298 ? -11.701 10.732 -4.989 1.00 98.06 298 ASN A C 1
ATOM 2138 O O . ASN A 1 298 ? -12.562 10.475 -5.829 1.00 98.06 298 ASN A O 1
ATOM 2142 N N . GLY A 1 299 ? -11.913 11.601 -4.001 1.00 97.38 299 GLY A N 1
ATOM 2143 C CA . GLY A 1 299 ? -13.200 12.227 -3.680 1.00 97.38 299 GLY A CA 1
ATOM 2144 C C . GLY A 1 299 ? -14.145 11.366 -2.827 1.00 97.38 299 GLY A C 1
ATOM 2145 O O . GLY A 1 299 ? -15.265 11.791 -2.549 1.00 97.38 299 GLY A O 1
ATOM 2146 N N . GLY A 1 300 ? -13.724 10.170 -2.406 1.00 98.12 300 GLY A N 1
ATOM 2147 C CA . GLY A 1 300 ? -14.475 9.277 -1.521 1.00 98.12 300 GLY A CA 1
ATOM 2148 C C . GLY A 1 300 ? -14.502 9.755 -0.068 1.00 98.12 300 GLY A C 1
ATOM 2149 O O . GLY A 1 300 ? -13.924 10.789 0.265 1.00 98.12 300 GLY A O 1
ATOM 2150 N N . THR A 1 301 ? -15.164 8.995 0.808 1.00 98.19 301 THR A N 1
ATOM 2151 C CA . THR A 1 301 ? -15.360 9.367 2.219 1.00 98.19 301 THR A CA 1
ATOM 2152 C C . THR A 1 301 ? -14.835 8.298 3.169 1.00 98.19 301 THR A C 1
ATOM 2154 O O . THR A 1 301 ? -15.041 7.108 2.940 1.00 98.19 301 THR A O 1
ATOM 2157 N N . TYR A 1 302 ? -14.212 8.733 4.264 1.00 98.19 302 TYR A N 1
ATOM 2158 C CA . TYR A 1 302 ? -13.919 7.911 5.433 1.00 98.19 302 TYR A CA 1
ATOM 2159 C C . TYR A 1 302 ? -14.632 8.469 6.669 1.00 98.19 302 TYR A C 1
ATOM 2161 O O . TYR A 1 302 ? -14.509 9.658 6.974 1.00 98.19 302 TYR A O 1
ATOM 2169 N N . ASP A 1 303 ? -15.361 7.608 7.379 1.00 97.69 303 ASP A N 1
ATOM 2170 C CA . ASP A 1 303 ? -16.102 7.948 8.595 1.00 97.69 303 ASP A CA 1
ATOM 2171 C C . ASP A 1 303 ? -15.385 7.401 9.839 1.00 97.69 303 ASP A C 1
ATOM 2173 O O . ASP A 1 303 ? -15.139 6.199 9.954 1.00 97.69 303 ASP A O 1
ATOM 2177 N N . PHE A 1 304 ? -15.047 8.290 10.773 1.00 96.81 304 PHE A N 1
ATOM 2178 C CA . PHE A 1 304 ? -14.462 7.945 12.073 1.00 96.81 304 PHE A CA 1
ATOM 2179 C C . PHE A 1 304 ? -15.503 7.446 13.086 1.00 96.81 304 PHE A C 1
ATOM 2181 O O . PHE A 1 304 ? -15.140 7.023 14.185 1.00 96.81 304 PHE A O 1
ATOM 2188 N N . GLY A 1 305 ? -16.786 7.486 12.732 1.00 94.69 305 GLY A N 1
ATOM 2189 C CA . GLY A 1 305 ? -17.895 7.102 13.582 1.00 94.69 305 GLY A CA 1
ATOM 2190 C C . GLY A 1 305 ? -18.155 8.119 14.691 1.00 94.69 305 GLY A C 1
ATOM 2191 O O . GLY A 1 305 ? -17.892 9.317 14.564 1.00 94.69 305 GLY A O 1
ATOM 2192 N N . SER A 1 306 ? -18.715 7.630 15.797 1.00 93.06 306 SER A N 1
ATOM 2193 C CA . SER A 1 306 ? -19.063 8.456 16.954 1.00 93.06 306 SER A CA 1
ATOM 2194 C C . SER A 1 306 ? -17.948 8.467 17.996 1.00 93.06 306 SER A C 1
ATOM 2196 O O . SER A 1 306 ? -17.551 7.418 18.499 1.00 93.06 306 SER A O 1
ATOM 2198 N N . VAL A 1 307 ? -17.497 9.662 18.368 1.00 95.00 307 VAL A N 1
ATOM 2199 C CA . VAL A 1 307 ? -16.536 9.907 19.449 1.00 95.00 307 VAL A CA 1
ATOM 2200 C C . VAL A 1 307 ? -17.155 10.921 20.400 1.00 95.00 307 VAL A C 1
ATOM 2202 O O . VAL A 1 307 ? -17.792 11.879 19.966 1.00 95.00 307 VAL A O 1
ATOM 2205 N N . TYR A 1 308 ? -17.000 10.736 21.707 1.00 93.06 308 TYR A N 1
ATOM 2206 C CA . TYR A 1 308 ? -17.602 11.671 22.647 1.00 93.06 308 TYR A CA 1
ATOM 2207 C C . TYR A 1 308 ? -16.878 13.023 22.640 1.00 93.06 308 TYR A C 1
ATOM 2209 O O . TYR A 1 308 ? -15.675 13.103 22.394 1.00 93.06 308 TYR A O 1
ATOM 2217 N N . ASN A 1 309 ? -17.610 14.095 22.937 1.00 92.75 309 ASN A N 1
ATOM 2218 C CA . ASN A 1 309 ? -17.065 15.447 23.025 1.00 92.75 309 ASN A CA 1
ATOM 2219 C C . ASN A 1 309 ? -15.913 15.536 24.046 1.00 92.75 309 ASN A C 1
ATOM 2221 O O . ASN A 1 309 ? -16.091 15.189 25.212 1.00 92.75 309 ASN A O 1
ATOM 2225 N N . GLY A 1 310 ? -14.752 16.034 23.612 1.00 88.38 310 GLY A N 1
ATOM 2226 C CA . GLY A 1 310 ? -13.532 16.100 24.422 1.00 88.38 310 GLY A CA 1
ATOM 2227 C C . GLY A 1 310 ? -12.738 14.789 24.464 1.00 88.38 310 GLY A C 1
ATOM 2228 O O . GLY A 1 310 ? -11.673 14.746 25.075 1.00 88.38 310 GLY A O 1
ATOM 2229 N N . GLY A 1 311 ? -13.238 13.735 23.816 1.00 90.81 311 GLY A N 1
ATOM 2230 C CA . GLY A 1 311 ? -12.526 12.487 23.577 1.00 90.81 311 GLY A CA 1
ATOM 2231 C C . GLY A 1 311 ? -11.730 12.502 22.274 1.00 90.81 311 GLY A C 1
ATOM 2232 O O . GLY A 1 311 ? -11.613 13.514 21.577 1.00 90.81 311 GLY A O 1
ATOM 2233 N N . SER A 1 312 ? -11.194 11.337 21.920 1.00 94.06 312 SER A N 1
ATOM 2234 C CA . SER A 1 312 ? -10.552 11.124 20.627 1.00 94.06 312 SER A CA 1
ATOM 2235 C C . SER A 1 312 ? -10.758 9.704 20.120 1.00 94.06 312 SER A C 1
ATOM 2237 O O . SER A 1 312 ? -10.829 8.768 20.914 1.00 94.06 312 SER A O 1
ATOM 2239 N N . SER A 1 313 ? -10.784 9.539 18.799 1.00 94.44 313 SER A N 1
ATOM 2240 C CA . SER A 1 313 ? -10.687 8.226 18.168 1.00 94.44 313 SER A CA 1
ATOM 2241 C C . SER A 1 313 ? -9.323 7.580 18.441 1.00 94.44 313 SER A C 1
ATOM 2243 O O . SER A 1 313 ? -8.356 8.247 18.832 1.00 94.44 313 SER A O 1
ATOM 2245 N N . SER A 1 314 ? -9.222 6.281 18.157 1.00 92.31 314 SER A N 1
ATOM 2246 C CA . SER A 1 314 ? -7.929 5.665 17.861 1.00 92.31 314 SER A CA 1
ATOM 2247 C C . SER A 1 314 ? -7.301 6.301 16.615 1.00 92.31 314 SER A C 1
ATOM 2249 O O . SER A 1 314 ? -7.990 6.917 15.793 1.00 92.31 314 SER A O 1
ATOM 2251 N N . ASP A 1 315 ? -5.988 6.144 16.472 1.00 93.62 315 ASP A N 1
ATOM 2252 C CA . ASP A 1 315 ? -5.282 6.542 15.259 1.00 93.62 315 ASP A CA 1
ATOM 2253 C C . ASP A 1 315 ? -5.698 5.611 14.113 1.00 93.62 315 ASP A C 1
ATOM 2255 O O . ASP A 1 315 ? -5.488 4.397 14.161 1.00 93.62 315 ASP A O 1
ATOM 2259 N N . ILE A 1 316 ? -6.298 6.182 13.072 1.00 95.19 316 ILE A N 1
ATOM 2260 C CA . ILE A 1 316 ? -6.664 5.455 11.860 1.00 95.19 316 ILE A CA 1
ATOM 2261 C C . ILE A 1 316 ? -5.519 5.552 10.867 1.00 95.19 316 ILE A C 1
ATOM 2263 O O . ILE A 1 316 ? -5.098 6.645 10.491 1.00 95.19 316 ILE A O 1
ATOM 2267 N N . THR A 1 317 ? -5.041 4.397 10.408 1.00 95.62 317 THR A N 1
ATOM 2268 C CA . THR A 1 317 ? -3.993 4.323 9.388 1.00 95.62 317 THR A CA 1
ATOM 2269 C C . THR A 1 317 ? -4.594 4.460 7.992 1.00 95.62 317 THR A C 1
ATOM 2271 O O . THR A 1 317 ? -5.454 3.670 7.594 1.00 95.62 317 THR A O 1
ATOM 2274 N N . PHE A 1 318 ? -4.096 5.446 7.250 1.00 97.62 318 PHE A N 1
ATOM 2275 C CA . PHE A 1 318 ? -4.299 5.606 5.818 1.00 97.62 318 PHE A CA 1
ATOM 2276 C C . PHE A 1 318 ? -3.054 5.098 5.091 1.00 97.62 318 PHE A C 1
ATOM 2278 O O . PHE A 1 318 ? -1.992 5.722 5.149 1.00 97.62 318 PHE A O 1
ATOM 2285 N N . THR A 1 319 ? -3.173 3.952 4.425 1.00 97.81 319 THR A N 1
ATOM 2286 C CA . THR A 1 319 ? -2.094 3.355 3.630 1.00 97.81 319 THR A CA 1
ATOM 2287 C C . THR A 1 319 ? -2.119 3.948 2.230 1.00 97.81 319 THR A C 1
ATOM 2289 O O . THR A 1 319 ? -3.134 3.865 1.546 1.00 97.81 319 THR A O 1
ATOM 2292 N N . ILE A 1 320 ? -1.006 4.539 1.808 1.00 98.31 320 ILE A N 1
ATOM 2293 C CA . ILE A 1 320 ? -0.801 5.131 0.488 1.00 98.31 320 ILE A CA 1
ATOM 2294 C C . ILE A 1 320 ? 0.019 4.137 -0.333 1.00 98.31 320 ILE A C 1
ATOM 2296 O O . ILE A 1 320 ? 1.190 3.905 -0.044 1.00 98.31 320 ILE A O 1
ATOM 2300 N N . GLU A 1 321 ? -0.593 3.529 -1.334 1.00 98.38 321 GLU A N 1
ATOM 2301 C CA . GLU A 1 321 ? 0.007 2.522 -2.203 1.00 98.38 321 GLU A CA 1
ATOM 2302 C C . GLU A 1 321 ? 0.375 3.137 -3.554 1.00 98.38 321 GLU A C 1
ATOM 2304 O O . GLU A 1 321 ? -0.368 3.952 -4.103 1.00 98.38 321 GLU A O 1
ATOM 2309 N N . ASN A 1 322 ? 1.510 2.711 -4.108 1.00 98.25 322 ASN A N 1
ATOM 2310 C CA . ASN A 1 322 ? 1.848 2.959 -5.501 1.00 98.25 322 ASN A CA 1
ATOM 2311 C C . ASN A 1 322 ? 1.580 1.692 -6.317 1.00 98.25 322 ASN A C 1
ATOM 2313 O O . ASN A 1 322 ? 2.370 0.748 -6.308 1.00 98.25 322 ASN A O 1
ATOM 2317 N N . THR A 1 323 ? 0.455 1.680 -7.021 1.00 97.69 323 THR A N 1
ATOM 2318 C CA . THR A 1 323 ? 0.018 0.562 -7.871 1.00 97.69 323 THR A CA 1
ATOM 2319 C C . THR A 1 323 ? 0.528 0.669 -9.311 1.00 97.69 323 THR A C 1
ATOM 2321 O O . THR A 1 323 ? 0.359 -0.259 -10.100 1.00 97.69 323 THR A O 1
ATOM 2324 N N . GLY A 1 324 ? 1.193 1.780 -9.642 1.00 96.62 324 GLY A N 1
ATOM 2325 C CA . GLY A 1 324 ? 1.779 2.030 -10.951 1.00 96.62 324 GLY A CA 1
ATOM 2326 C C . GLY A 1 324 ? 3.145 1.371 -11.141 1.00 96.62 324 GLY A C 1
ATOM 2327 O O . GLY A 1 324 ? 3.669 0.669 -10.278 1.00 96.62 324 GLY A O 1
ATOM 2328 N N . THR A 1 325 ? 3.750 1.629 -12.300 1.00 96.00 325 THR A N 1
ATOM 2329 C CA . THR A 1 325 ? 5.071 1.101 -12.688 1.00 96.00 325 THR A CA 1
ATOM 2330 C C . THR A 1 325 ? 6.212 2.093 -12.457 1.00 96.00 325 THR A C 1
ATOM 2332 O O . THR A 1 325 ? 7.381 1.708 -12.477 1.00 96.00 325 THR A O 1
ATOM 2335 N N . GLY A 1 326 ? 5.893 3.375 -12.252 1.00 95.25 326 GLY A N 1
ATOM 2336 C CA . GLY A 1 326 ? 6.849 4.443 -11.949 1.00 95.25 326 GLY A CA 1
ATOM 2337 C C . GLY A 1 326 ? 6.926 4.744 -10.455 1.00 95.25 326 GLY A C 1
ATOM 2338 O O . GLY A 1 326 ? 6.028 4.385 -9.705 1.00 95.25 326 GLY A O 1
ATOM 2339 N N . SER A 1 327 ? 7.983 5.426 -10.013 1.00 95.62 327 SER A N 1
ATOM 2340 C CA . SER A 1 327 ? 8.099 5.895 -8.626 1.00 95.62 327 SER A CA 1
ATOM 2341 C C . SER A 1 327 ? 7.079 7.004 -8.336 1.00 95.62 327 SER A C 1
ATOM 2343 O O . SER A 1 327 ? 6.986 7.965 -9.102 1.00 95.62 327 SER A O 1
ATOM 2345 N N . LEU A 1 328 ? 6.321 6.875 -7.246 1.00 97.31 328 LEU A N 1
ATOM 2346 C CA . LEU A 1 328 ? 5.331 7.855 -6.800 1.00 97.31 328 LEU A CA 1
ATOM 2347 C C . LEU A 1 328 ? 5.978 8.803 -5.788 1.00 97.31 328 LEU A C 1
ATOM 2349 O O . LEU A 1 328 ? 6.306 8.409 -4.670 1.00 97.31 328 LEU A O 1
ATOM 2353 N N . THR A 1 329 ? 6.135 10.067 -6.158 1.00 96.81 329 THR A N 1
ATOM 2354 C CA . THR A 1 329 ? 6.617 11.106 -5.247 1.00 96.81 329 THR A CA 1
ATOM 2355 C C . THR A 1 329 ? 5.429 11.741 -4.542 1.00 96.81 329 THR A C 1
ATOM 2357 O O . THR A 1 329 ? 4.528 12.261 -5.194 1.00 96.81 329 THR A O 1
ATOM 2360 N N . LEU A 1 330 ? 5.442 11.725 -3.212 1.00 97.00 330 LEU A N 1
ATOM 2361 C CA . LEU A 1 330 ? 4.512 12.477 -2.371 1.00 97.00 330 LEU A CA 1
ATOM 2362 C C . LEU A 1 330 ? 5.135 13.822 -1.985 1.00 97.00 330 LEU A C 1
ATOM 2364 O O . LEU A 1 330 ? 6.301 13.868 -1.586 1.00 97.00 330 LEU A O 1
ATOM 2368 N N . THR A 1 331 ? 4.360 14.901 -2.088 1.00 96.25 331 THR A N 1
ATOM 2369 C CA . THR A 1 331 ? 4.813 16.272 -1.804 1.00 96.25 331 THR A CA 1
ATOM 2370 C C . THR A 1 331 ? 4.248 16.804 -0.492 1.00 96.25 331 THR A C 1
ATOM 2372 O O . THR A 1 331 ? 4.972 17.434 0.273 1.00 96.25 331 THR A O 1
ATOM 2375 N N . SER A 1 332 ? 2.966 16.563 -0.204 1.00 94.75 332 SER A N 1
ATOM 2376 C CA . SER A 1 332 ? 2.347 16.982 1.059 1.00 94.75 332 SER A CA 1
ATOM 2377 C C . SER A 1 332 ? 1.081 16.188 1.373 1.00 94.75 332 SER A C 1
ATOM 2379 O O . SER A 1 332 ? 0.425 15.661 0.476 1.00 94.75 332 SER A O 1
ATOM 2381 N N . SER A 1 333 ? 0.723 16.143 2.656 1.00 96.25 333 SER A N 1
ATOM 2382 C CA . SER A 1 333 ? -0.585 15.709 3.153 1.00 96.25 333 SER A CA 1
ATOM 2383 C C . SER A 1 333 ? -1.161 16.823 4.018 1.00 96.25 333 SER A C 1
ATOM 2385 O O . SER A 1 333 ? -0.537 17.218 5.004 1.00 96.25 333 SER A O 1
ATOM 2387 N N . THR A 1 334 ? -2.323 17.353 3.652 1.00 97.00 334 THR A N 1
ATOM 2388 C CA . THR A 1 334 ? -2.917 18.525 4.313 1.00 97.00 334 THR A CA 1
ATOM 2389 C C . THR A 1 334 ? -4.374 18.279 4.676 1.00 97.00 334 THR A C 1
ATOM 2391 O O . THR A 1 334 ? -5.085 17.574 3.960 1.00 97.00 334 THR A O 1
ATOM 2394 N N . LEU A 1 335 ? -4.809 18.862 5.796 1.00 98.25 335 LEU A N 1
ATOM 2395 C CA . LEU A 1 335 ? -6.208 18.876 6.213 1.00 98.25 335 LEU A CA 1
ATOM 2396 C C . LEU A 1 335 ? -6.854 20.204 5.811 1.00 98.25 335 LEU A C 1
ATOM 2398 O O . LEU A 1 335 ? -6.293 21.273 6.048 1.00 98.25 335 LEU A O 1
ATOM 2402 N N . GLY A 1 336 ? -8.042 20.125 5.221 1.00 97.50 336 GLY A N 1
ATOM 2403 C CA . GLY A 1 336 ? -8.851 21.262 4.790 1.00 97.50 336 GLY A CA 1
ATOM 2404 C C . GLY A 1 336 ? -10.344 21.039 5.042 1.00 97.50 336 GLY A C 1
ATOM 2405 O O . GLY A 1 336 ? -10.739 20.187 5.839 1.00 97.50 336 GLY A O 1
ATOM 2406 N N . GLY A 1 337 ? -11.185 21.810 4.356 1.00 96.00 337 GLY A N 1
ATOM 2407 C CA . GLY A 1 337 ? -12.640 21.749 4.508 1.00 96.00 337 GLY A CA 1
ATOM 2408 C C . GLY A 1 337 ? -13.158 22.565 5.696 1.00 96.00 337 GLY A C 1
ATOM 2409 O O . GLY A 1 337 ? -12.513 23.510 6.143 1.00 96.00 337 GLY A O 1
ATOM 2410 N N . THR A 1 338 ? -14.356 22.226 6.179 1.00 96.62 338 THR A N 1
ATOM 2411 C CA . THR A 1 338 ? -15.083 23.031 7.177 1.00 96.62 338 THR A CA 1
ATOM 2412 C C . THR A 1 338 ? -14.512 22.903 8.590 1.00 96.62 338 THR A C 1
ATOM 2414 O O . THR A 1 338 ? -14.472 23.893 9.311 1.00 96.62 338 THR A O 1
ATOM 2417 N N . ASN A 1 339 ? -14.065 21.707 8.992 1.00 97.50 339 ASN A N 1
ATOM 2418 C CA . ASN A 1 339 ? -13.633 21.420 10.367 1.00 97.50 339 ASN A CA 1
ATOM 2419 C C . ASN A 1 339 ? -12.257 20.718 10.446 1.00 97.50 339 ASN A C 1
ATOM 2421 O O . ASN A 1 339 ? -12.129 19.696 11.124 1.00 97.50 339 ASN A O 1
ATOM 2425 N N . PRO A 1 340 ? -11.207 21.212 9.762 1.00 97.75 340 PRO A N 1
ATOM 2426 C CA . PRO A 1 340 ? -9.918 20.521 9.677 1.00 97.75 340 PRO A CA 1
ATOM 2427 C C . PRO A 1 340 ? -9.224 20.366 11.031 1.00 97.75 340 PRO A C 1
ATOM 2429 O O . PRO A 1 340 ? -8.483 19.413 11.222 1.00 97.75 340 PRO A O 1
ATOM 2432 N N . THR A 1 341 ? -9.471 21.272 11.980 1.00 97.25 341 THR A N 1
ATOM 2433 C CA . THR A 1 341 ? -8.833 21.276 13.307 1.00 97.25 341 THR A CA 1
ATOM 2434 C C . THR A 1 341 ? -9.333 20.169 14.234 1.00 97.25 341 THR A C 1
ATOM 2436 O O . THR A 1 341 ? -8.686 19.887 15.239 1.00 97.25 341 THR A O 1
ATOM 2439 N N . ASN A 1 342 ? -10.459 19.524 13.909 1.00 98.12 342 ASN A N 1
ATOM 2440 C CA . ASN A 1 342 ? -10.959 18.351 14.630 1.00 98.12 342 ASN A CA 1
ATOM 2441 C C . ASN A 1 342 ? -10.320 17.045 14.151 1.00 98.12 342 ASN A C 1
ATOM 2443 O O . ASN A 1 342 ? -10.551 15.998 14.751 1.00 98.12 342 ASN A O 1
ATOM 2447 N N . PHE A 1 343 ? -9.518 17.103 13.092 1.00 98.31 343 PHE A N 1
ATOM 2448 C CA . PHE A 1 343 ? -8.719 15.994 12.604 1.00 98.31 343 PHE A CA 1
ATOM 2449 C C . PHE A 1 343 ? -7.244 16.354 12.776 1.00 98.31 343 PHE A C 1
ATOM 2451 O O . PHE A 1 343 ? -6.850 17.518 12.718 1.00 98.31 343 PHE A O 1
ATOM 2458 N N . THR A 1 344 ? -6.396 15.371 13.032 1.00 97.81 344 THR A N 1
ATOM 2459 C CA . THR A 1 344 ? -4.958 15.604 13.196 1.00 97.81 344 THR A CA 1
ATOM 2460 C C . THR A 1 344 ? -4.189 14.506 12.497 1.00 97.81 344 THR A C 1
ATOM 2462 O O . THR A 1 344 ? -4.429 13.331 12.758 1.00 97.81 344 THR A O 1
ATOM 2465 N N . ILE A 1 345 ? -3.265 14.891 11.618 1.00 96.56 345 ILE A N 1
ATOM 2466 C CA . ILE A 1 345 ? -2.292 13.969 11.030 1.00 96.56 345 ILE A CA 1
ATOM 2467 C C . ILE A 1 345 ? -1.198 13.743 12.079 1.00 96.56 345 ILE A C 1
ATOM 2469 O O . ILE A 1 345 ? -0.530 14.696 12.477 1.00 96.56 345 ILE A O 1
ATOM 2473 N N . THR A 1 346 ? -1.041 12.509 12.556 1.00 90.25 346 THR A N 1
ATOM 2474 C CA . THR A 1 346 ? -0.063 12.148 13.600 1.00 90.25 346 THR A CA 1
ATOM 2475 C C . THR A 1 346 ? 1.170 11.424 13.047 1.00 90.25 346 THR A C 1
ATOM 2477 O O . THR A 1 346 ? 2.199 11.383 13.718 1.00 90.25 346 THR A O 1
ATOM 2480 N N . GLY A 1 347 ? 1.100 10.898 11.819 1.00 85.31 347 GLY A N 1
ATOM 2481 C CA . GLY A 1 347 ? 2.182 10.158 11.160 1.00 85.31 347 GLY A CA 1
ATOM 2482 C C . GLY A 1 347 ? 2.714 10.850 9.904 1.00 85.31 347 GLY A C 1
ATOM 2483 O O . GLY A 1 347 ? 1.987 11.582 9.236 1.00 85.31 347 GLY A O 1
ATOM 2484 N N . ASN A 1 348 ? 3.973 10.573 9.556 1.00 88.38 348 ASN A N 1
ATOM 2485 C CA . ASN A 1 348 ? 4.603 11.043 8.321 1.00 88.38 348 ASN A CA 1
ATOM 2486 C C . ASN A 1 348 ? 4.716 9.895 7.315 1.00 88.38 348 ASN A C 1
ATOM 2488 O O . ASN A 1 348 ? 5.088 8.783 7.692 1.00 88.38 348 ASN A O 1
ATOM 2492 N N . PHE A 1 349 ? 4.468 10.183 6.038 1.00 93.19 349 PHE A N 1
ATOM 2493 C CA . PHE A 1 349 ? 4.780 9.246 4.965 1.00 93.19 349 PHE A CA 1
ATOM 2494 C C . PHE A 1 349 ? 6.270 9.296 4.599 1.00 93.19 349 PHE A C 1
ATOM 2496 O O . PHE A 1 349 ? 6.982 10.272 4.841 1.00 93.19 349 PHE A O 1
ATOM 2503 N N . THR A 1 350 ? 6.721 8.239 3.942 1.00 94.56 350 THR A N 1
ATOM 2504 C CA . THR A 1 350 ? 8.000 8.132 3.243 1.00 94.56 350 THR A CA 1
ATOM 2505 C C . THR A 1 350 ? 7.793 8.382 1.750 1.00 94.56 350 THR A C 1
ATOM 2507 O O . THR A 1 350 ? 6.759 8.037 1.180 1.00 94.56 350 THR A O 1
ATOM 2510 N N . THR A 1 351 ? 8.769 9.019 1.110 1.00 96.50 351 THR A N 1
ATOM 2511 C CA . THR A 1 351 ? 8.725 9.387 -0.310 1.00 96.50 351 THR A CA 1
ATOM 2512 C C . THR A 1 351 ? 10.150 9.361 -0.876 1.00 96.50 351 THR A C 1
ATOM 2514 O O . THR A 1 351 ? 11.075 9.744 -0.152 1.00 96.50 351 THR A O 1
ATOM 2517 N N . PRO A 1 352 ? 10.369 8.912 -2.126 1.00 96.69 352 PRO A N 1
ATOM 2518 C CA . PRO A 1 352 ? 9.385 8.361 -3.064 1.00 96.69 352 PRO A CA 1
ATOM 2519 C C . PRO A 1 352 ? 8.916 6.946 -2.687 1.00 96.69 352 PRO A C 1
ATOM 2521 O O . PRO A 1 352 ? 9.651 6.186 -2.058 1.00 96.69 352 PRO A O 1
ATOM 2524 N N . ILE A 1 353 ? 7.715 6.566 -3.120 1.00 97.75 353 ILE A N 1
ATOM 2525 C CA . ILE A 1 353 ? 7.179 5.207 -2.993 1.00 97.75 353 ILE A CA 1
ATOM 2526 C C . ILE A 1 353 ? 7.474 4.449 -4.291 1.00 97.75 353 ILE A C 1
ATOM 2528 O O . ILE A 1 353 ? 6.942 4.778 -5.353 1.00 97.75 353 ILE A O 1
ATOM 2532 N N . ALA A 1 354 ? 8.323 3.422 -4.216 1.00 97.12 354 ALA A N 1
ATOM 2533 C CA . ALA A 1 354 ? 8.621 2.556 -5.358 1.00 97.12 354 ALA A CA 1
ATOM 2534 C C . ALA A 1 354 ? 7.361 1.833 -5.879 1.00 97.12 354 ALA A C 1
ATOM 2536 O O . ALA A 1 354 ? 6.394 1.654 -5.140 1.00 97.12 354 ALA A O 1
ATOM 2537 N N . ALA A 1 355 ? 7.379 1.402 -7.142 1.00 96.31 355 ALA A N 1
ATOM 2538 C CA . ALA A 1 355 ? 6.292 0.621 -7.736 1.00 96.31 355 ALA A CA 1
ATOM 2539 C C . ALA A 1 355 ? 5.989 -0.640 -6.904 1.00 96.31 355 ALA A C 1
ATOM 2541 O O . ALA A 1 355 ? 6.910 -1.360 -6.515 1.00 96.31 355 ALA A O 1
ATOM 2542 N N . GLY A 1 356 ? 4.710 -0.890 -6.614 1.00 96.69 356 GLY A N 1
ATOM 2543 C CA . GLY A 1 356 ? 4.246 -2.014 -5.792 1.00 96.69 356 GLY A CA 1
ATOM 2544 C C . GLY A 1 356 ? 4.457 -1.854 -4.280 1.00 96.69 356 GLY A C 1
ATOM 2545 O O . GLY A 1 356 ? 4.047 -2.730 -3.521 1.00 96.69 356 GLY A O 1
ATOM 2546 N N . SER A 1 357 ? 5.074 -0.759 -3.830 1.00 98.31 357 SER A N 1
ATOM 2547 C CA . SER A 1 357 ? 5.291 -0.464 -2.410 1.00 98.31 357 SER A CA 1
ATOM 2548 C C . SER A 1 357 ? 4.217 0.471 -1.849 1.00 98.31 357 SER A C 1
ATOM 2550 O O . SER A 1 357 ? 3.408 1.053 -2.575 1.00 98.31 357 SER A O 1
ATOM 2552 N N . SER A 1 358 ? 4.237 0.651 -0.529 1.00 97.75 358 SER A N 1
ATOM 2553 C CA . SER A 1 358 ? 3.326 1.544 0.181 1.00 97.75 358 SER A CA 1
ATOM 2554 C C . SER A 1 358 ? 4.030 2.370 1.252 1.00 97.75 358 SER A C 1
ATOM 2556 O O . SER A 1 358 ? 5.078 1.990 1.772 1.00 97.75 358 SER A O 1
ATOM 2558 N N . SER A 1 359 ? 3.394 3.469 1.634 1.00 97.19 359 SER A N 1
ATOM 2559 C CA . SER A 1 359 ? 3.670 4.231 2.845 1.00 97.19 359 SER A CA 1
ATOM 2560 C C . SER A 1 359 ? 2.368 4.454 3.615 1.00 97.19 359 SER A C 1
ATOM 2562 O O . SER A 1 359 ? 1.312 3.965 3.214 1.00 97.19 359 SER A O 1
ATOM 2564 N N . SER A 1 360 ? 2.407 5.175 4.728 1.00 95.69 360 SER A N 1
ATOM 2565 C CA . SER A 1 360 ? 1.198 5.462 5.495 1.00 95.69 360 SER A CA 1
ATOM 2566 C C . SER A 1 360 ? 1.287 6.768 6.257 1.00 95.69 360 SER A C 1
ATOM 2568 O O . SER A 1 360 ? 2.365 7.184 6.672 1.00 95.69 360 SER A O 1
ATOM 2570 N N . ILE A 1 361 ? 0.125 7.352 6.512 1.00 96.31 361 ILE A N 1
ATOM 2571 C CA . ILE A 1 361 ? -0.074 8.370 7.541 1.00 96.31 361 ILE A CA 1
ATOM 2572 C C . ILE A 1 361 ? -1.152 7.889 8.504 1.00 96.31 361 ILE A C 1
ATOM 2574 O O . ILE A 1 361 ? -1.989 7.057 8.153 1.00 96.31 361 ILE A O 1
ATOM 2578 N N . THR A 1 362 ? -1.156 8.428 9.712 1.00 96.19 362 THR A N 1
ATOM 2579 C CA . THR A 1 362 ? -2.221 8.196 10.687 1.00 96.19 362 THR A CA 1
ATOM 2580 C C . THR A 1 362 ? -2.999 9.477 10.914 1.00 96.19 362 THR A C 1
ATOM 2582 O O . THR A 1 362 ? -2.420 10.566 10.942 1.00 96.19 362 THR A O 1
ATOM 2585 N N . ILE A 1 363 ? -4.316 9.350 11.051 1.00 96.81 363 ILE A N 1
ATOM 2586 C CA . ILE A 1 363 ? -5.216 10.463 11.341 1.00 96.81 363 ILE A CA 1
ATOM 2587 C C . ILE A 1 363 ? -6.038 10.131 12.577 1.00 96.81 363 ILE A C 1
ATOM 2589 O O . ILE A 1 363 ? -6.543 9.019 12.724 1.00 96.81 363 ILE A O 1
ATOM 2593 N N . LYS A 1 364 ? -6.186 11.125 13.447 1.00 97.25 364 LYS A N 1
ATOM 2594 C CA . LYS A 1 364 ? -6.979 11.066 14.671 1.00 97.25 364 LYS A CA 1
ATOM 2595 C C . LYS A 1 364 ? -8.117 12.080 14.610 1.00 97.25 364 LYS A C 1
ATOM 2597 O O . LYS A 1 364 ? -7.891 13.211 14.182 1.00 97.25 364 LYS A O 1
ATOM 2602 N N . PHE A 1 365 ? -9.312 11.688 15.045 1.00 98.00 365 PHE A N 1
ATOM 2603 C CA . PHE A 1 365 ? -10.487 12.555 15.148 1.00 98.00 365 PHE A CA 1
ATOM 2604 C C . PHE A 1 365 ? -10.765 12.922 16.613 1.00 98.00 365 PHE A C 1
ATOM 2606 O O . PHE A 1 365 ? -10.837 12.043 17.471 1.00 98.00 365 PHE A O 1
ATOM 2613 N N . SER A 1 366 ? -10.940 14.215 16.890 1.00 97.25 366 SER A N 1
ATOM 2614 C CA . SER A 1 366 ? -11.156 14.788 18.225 1.00 97.25 366 SER A CA 1
ATOM 2615 C C . SER A 1 366 ? -12.286 15.830 18.177 1.00 97.25 366 SER A C 1
ATOM 2617 O O . SER A 1 366 ? -12.037 17.016 17.909 1.00 97.25 366 SER A O 1
ATOM 2619 N N . PRO A 1 367 ? -13.550 15.426 18.394 1.00 97.31 367 PRO A N 1
ATOM 2620 C CA . PRO A 1 367 ? -14.674 16.354 18.403 1.00 97.31 367 PRO A CA 1
ATOM 2621 C C . PRO A 1 367 ? -14.651 17.250 19.647 1.00 97.31 367 PRO A C 1
ATOM 2623 O O . PRO A 1 367 ? -14.362 16.806 20.757 1.00 97.31 367 PRO A O 1
ATOM 2626 N N . ASN A 1 368 ? -15.019 18.518 19.461 1.00 94.50 368 ASN A N 1
ATOM 2627 C CA . ASN A 1 368 ? -15.109 19.530 20.526 1.00 94.50 368 ASN A CA 1
ATOM 2628 C C . ASN A 1 368 ? -16.547 20.030 20.778 1.00 94.50 368 ASN A C 1
ATOM 2630 O O . ASN A 1 368 ? -16.764 20.981 21.529 1.00 94.50 368 ASN A O 1
ATOM 2634 N N . SER A 1 369 ? -17.533 19.418 20.123 1.00 95.25 369 SER A N 1
ATOM 2635 C CA . SER A 1 369 ? -18.959 19.669 20.321 1.00 95.25 369 SER A CA 1
ATOM 2636 C C . SER A 1 369 ? -19.778 18.463 19.852 1.00 95.25 369 SER A C 1
ATOM 2638 O O . SER A 1 369 ? -19.257 17.573 19.182 1.00 95.25 369 SER A O 1
ATOM 2640 N N . ILE A 1 370 ? -21.055 18.407 20.237 1.00 94.88 370 ILE A N 1
ATOM 2641 C CA . ILE A 1 370 ? -21.973 17.312 19.887 1.00 94.88 370 ILE A CA 1
ATOM 2642 C C . ILE A 1 370 ? -22.623 17.630 18.533 1.00 94.88 370 ILE A C 1
ATOM 2644 O O . ILE A 1 370 ? -23.700 18.218 18.472 1.00 94.88 370 ILE A O 1
ATOM 2648 N N . THR A 1 371 ? -21.921 17.328 17.442 1.00 95.88 371 THR A N 1
ATOM 2649 C CA . THR A 1 371 ? -22.361 17.585 16.060 1.00 95.88 371 THR A CA 1
ATOM 2650 C C . THR A 1 371 ? -21.606 16.691 15.073 1.00 95.88 371 THR A C 1
ATOM 2652 O O . THR A 1 371 ? -20.691 15.966 15.457 1.00 95.88 371 THR A O 1
ATOM 2655 N N . THR A 1 372 ? -21.962 16.739 13.790 1.00 97.25 372 THR A N 1
ATOM 2656 C CA . THR A 1 372 ? -21.173 16.105 12.724 1.00 97.25 372 THR A CA 1
ATOM 2657 C C . THR A 1 372 ? -20.089 17.057 12.228 1.00 97.25 372 THR A C 1
ATOM 2659 O O . THR A 1 372 ? -20.367 18.210 11.899 1.00 97.25 372 THR A O 1
ATOM 2662 N N . PHE A 1 373 ? -18.861 16.559 12.137 1.00 98.25 373 PHE A N 1
ATOM 2663 C CA . PHE A 1 373 ? -17.703 17.275 11.626 1.00 98.25 373 PHE A CA 1
ATOM 2664 C C . PHE A 1 373 ? -17.328 16.727 10.260 1.00 98.25 373 PHE A C 1
ATOM 2666 O O . PHE A 1 373 ? -17.279 15.520 10.057 1.00 98.25 373 PHE A O 1
ATOM 2673 N N . ASN A 1 374 ? -17.029 17.633 9.336 1.00 98.19 374 ASN A N 1
ATOM 2674 C CA . ASN A 1 374 ? -16.540 17.297 8.005 1.00 98.19 374 ASN A CA 1
ATOM 2675 C C . ASN A 1 374 ? -15.237 18.044 7.716 1.00 98.19 374 ASN A C 1
ATOM 2677 O O . ASN A 1 374 ? -15.142 19.248 7.983 1.00 98.19 374 ASN A O 1
ATOM 2681 N N . ALA A 1 375 ? -14.266 17.338 7.150 1.00 98.50 375 ALA A N 1
ATOM 2682 C CA . ALA A 1 375 ? -12.983 17.860 6.694 1.00 98.50 375 ALA A CA 1
ATOM 2683 C C . ALA A 1 375 ? -12.546 17.135 5.413 1.00 98.50 375 ALA A C 1
ATOM 2685 O O . ALA A 1 375 ? -13.219 16.223 4.941 1.00 98.50 375 ALA A O 1
ATOM 2686 N N . THR A 1 376 ? -11.413 17.531 4.844 1.00 98.38 376 THR A N 1
ATOM 2687 C CA . THR A 1 376 ? -10.799 16.844 3.701 1.00 98.38 376 THR A CA 1
ATOM 2688 C C . THR A 1 376 ? -9.332 16.573 3.985 1.00 98.38 376 THR A C 1
ATOM 2690 O O . THR A 1 376 ? -8.623 17.475 4.422 1.00 98.38 376 THR A O 1
ATOM 2693 N N . LEU A 1 377 ? -8.860 15.367 3.692 1.00 98.19 377 LEU A N 1
ATOM 2694 C CA . LEU A 1 377 ? -7.445 15.050 3.547 1.00 98.19 377 LEU A CA 1
ATOM 2695 C C . LEU A 1 377 ? -7.066 15.190 2.071 1.00 98.19 377 LEU A C 1
ATOM 2697 O O . LEU A 1 377 ? -7.647 14.507 1.235 1.00 98.19 377 LEU A O 1
ATOM 2701 N N . THR A 1 378 ? -6.062 16.005 1.761 1.00 98.06 378 THR A N 1
ATOM 2702 C CA . THR A 1 378 ? -5.491 16.104 0.411 1.00 98.06 378 THR A CA 1
ATOM 2703 C C . THR A 1 378 ? -4.044 15.636 0.425 1.00 98.06 378 THR A C 1
ATOM 2705 O O . THR A 1 378 ? -3.216 16.219 1.129 1.00 98.06 378 THR A O 1
ATOM 2708 N N . VAL A 1 379 ? -3.735 14.617 -0.378 1.00 97.88 379 VAL A N 1
ATOM 2709 C CA . VAL A 1 379 ? -2.381 14.099 -0.608 1.00 97.88 379 VAL A CA 1
ATOM 2710 C C . VAL A 1 379 ? -1.907 14.522 -1.999 1.00 97.88 379 VAL A C 1
ATOM 2712 O O . VAL A 1 379 ? -2.384 14.010 -3.015 1.00 97.88 379 VAL A O 1
ATOM 2715 N N . GLN A 1 380 ? -0.964 15.465 -2.044 1.00 97.62 380 GLN A N 1
ATOM 2716 C CA . GLN A 1 380 ? -0.348 15.930 -3.290 1.00 97.62 380 GLN A CA 1
ATOM 2717 C C . GLN A 1 380 ? 0.771 14.983 -3.715 1.00 97.62 380 GLN A C 1
ATOM 2719 O O . GLN A 1 380 ? 1.634 14.638 -2.900 1.00 97.62 380 GLN A O 1
ATOM 2724 N N . ASN A 1 381 ? 0.762 14.568 -4.978 1.00 97.06 381 ASN A N 1
ATOM 2725 C CA . ASN A 1 381 ? 1.637 13.521 -5.484 1.00 97.06 381 ASN A CA 1
ATOM 2726 C C . ASN A 1 381 ? 1.919 13.645 -6.999 1.00 97.06 381 ASN A C 1
ATOM 2728 O O . ASN A 1 381 ? 1.382 14.518 -7.677 1.00 97.06 381 ASN A O 1
ATOM 2732 N N . SER A 1 382 ? 2.788 12.773 -7.521 1.00 95.56 382 SER A N 1
ATOM 2733 C CA . SER A 1 382 ? 3.243 12.785 -8.919 1.00 95.56 382 SER A CA 1
ATOM 2734 C C . SER A 1 382 ? 2.459 11.887 -9.890 1.00 95.56 382 SER A C 1
ATOM 2736 O O . SER A 1 382 ? 2.906 11.715 -11.025 1.00 95.56 382 SER A O 1
ATOM 2738 N N . ASP A 1 383 ? 1.344 11.277 -9.484 1.00 95.81 383 ASP A N 1
ATOM 2739 C CA . ASP A 1 383 ? 0.397 10.662 -10.423 1.00 95.81 383 ASP A CA 1
ATOM 2740 C C . ASP A 1 383 ? -0.277 11.772 -11.234 1.00 95.81 383 ASP A C 1
ATOM 2742 O O . ASP A 1 383 ? -0.917 12.669 -10.695 1.00 95.81 383 ASP A O 1
ATOM 2746 N N . ILE A 1 384 ? -0.135 11.731 -12.555 1.00 90.00 384 ILE A N 1
ATOM 2747 C CA . ILE A 1 384 ? -0.656 12.782 -13.432 1.00 90.00 384 ILE A CA 1
ATOM 2748 C C . ILE A 1 384 ? -2.188 12.811 -13.501 1.00 90.00 384 ILE A C 1
ATOM 2750 O O . ILE A 1 384 ? -2.771 13.844 -13.823 1.00 90.00 384 ILE A O 1
ATOM 2754 N N . THR A 1 385 ? -2.844 11.688 -13.207 1.00 91.81 385 THR A N 1
ATOM 2755 C CA . THR A 1 385 ? -4.305 11.561 -13.231 1.00 91.81 385 THR A CA 1
ATOM 2756 C C . THR A 1 385 ? -4.938 11.860 -11.875 1.00 91.81 385 THR A C 1
ATOM 2758 O O . THR A 1 385 ? -6.037 12.409 -11.834 1.00 91.81 385 THR A O 1
ATOM 2761 N N . ASN A 1 386 ? -4.220 11.594 -10.776 1.00 95.25 386 ASN A N 1
ATOM 2762 C CA . ASN A 1 386 ? -4.679 11.814 -9.399 1.00 95.25 386 ASN A CA 1
ATOM 2763 C C . ASN A 1 386 ? -3.701 12.653 -8.556 1.00 95.25 386 ASN A C 1
ATOM 2765 O O . ASN A 1 386 ? -3.553 12.425 -7.353 1.00 95.25 386 ASN A O 1
ATOM 2769 N N . GLY A 1 387 ? -3.050 13.650 -9.164 1.00 92.38 387 GLY A N 1
ATOM 2770 C CA . GLY A 1 387 ? -1.982 14.432 -8.518 1.00 92.38 387 GLY A CA 1
ATOM 2771 C C . GLY A 1 387 ? -2.414 15.147 -7.236 1.00 92.38 387 GLY A C 1
ATOM 2772 O O . GLY A 1 387 ? -1.593 15.384 -6.354 1.00 92.38 387 GLY A O 1
ATOM 2773 N N . ASN A 1 388 ? -3.717 15.409 -7.095 1.00 95.81 388 ASN A N 1
ATOM 2774 C CA . ASN A 1 388 ? -4.362 15.736 -5.828 1.00 95.81 388 ASN A CA 1
ATOM 2775 C C . ASN A 1 388 ? -5.332 14.609 -5.459 1.00 95.81 388 ASN A C 1
ATOM 2777 O O . ASN A 1 388 ? -6.450 14.562 -5.979 1.00 95.81 388 ASN A O 1
ATOM 2781 N N . TYR A 1 389 ? -4.915 13.718 -4.558 1.00 98.12 389 TYR A N 1
ATOM 2782 C CA . TYR A 1 389 ? -5.786 12.670 -4.034 1.00 98.12 389 TYR A CA 1
ATOM 2783 C C . TYR A 1 389 ? -6.525 13.191 -2.806 1.00 98.12 389 TYR A C 1
ATOM 2785 O O . TYR A 1 389 ? -5.906 13.476 -1.779 1.00 98.12 389 TYR A O 1
ATOM 2793 N N . VAL A 1 390 ? -7.840 13.349 -2.913 1.00 98.31 390 VAL A N 1
ATOM 2794 C CA . VAL A 1 390 ? -8.690 13.939 -1.877 1.00 98.31 390 VAL A CA 1
ATOM 2795 C C . VAL A 1 390 ? -9.541 12.855 -1.228 1.00 98.31 390 VAL A C 1
ATOM 2797 O O . VAL A 1 390 ? -10.183 12.071 -1.916 1.00 98.31 390 VAL A O 1
ATOM 2800 N N . ILE A 1 391 ? -9.587 12.830 0.099 1.00 98.62 391 ILE A N 1
ATOM 2801 C CA . ILE A 1 391 ? -10.502 11.998 0.881 1.00 98.62 391 ILE A CA 1
ATOM 2802 C C . ILE A 1 391 ? -11.328 12.913 1.777 1.00 98.62 391 ILE A C 1
ATOM 2804 O O . ILE A 1 391 ? -10.784 13.678 2.572 1.00 98.62 391 ILE A O 1
ATOM 2808 N N . ASN A 1 392 ? -12.648 12.817 1.681 1.00 98.56 392 ASN A N 1
ATOM 2809 C CA . ASN A 1 392 ? -13.561 13.468 2.607 1.00 98.56 392 ASN A CA 1
ATOM 2810 C C . ASN A 1 392 ? -13.536 12.717 3.943 1.00 98.56 392 ASN A C 1
ATOM 2812 O O . ASN A 1 392 ? -13.697 11.500 3.991 1.00 98.56 392 ASN A O 1
ATOM 2816 N N . LEU A 1 393 ? -13.334 13.436 5.037 1.00 98.56 393 LEU A N 1
ATOM 2817 C CA . LEU A 1 393 ? -13.347 12.889 6.388 1.00 98.56 393 LEU A CA 1
ATOM 2818 C C . LEU A 1 393 ? -14.635 13.321 7.076 1.00 98.56 393 LEU A C 1
ATOM 2820 O O . LEU A 1 393 ? -14.993 14.501 7.028 1.00 98.56 393 LEU A O 1
ATOM 2824 N N . THR A 1 394 ? -15.305 12.385 7.738 1.00 98.44 394 THR A N 1
ATOM 2825 C CA . THR A 1 394 ? -16.470 12.676 8.572 1.00 98.44 394 THR A CA 1
ATOM 2826 C C . THR A 1 394 ? -16.369 11.978 9.925 1.00 98.44 394 THR A C 1
ATOM 2828 O O . THR A 1 394 ? -15.606 11.027 10.092 1.00 98.44 394 THR A O 1
ATOM 2831 N N . GLY A 1 395 ? -17.078 12.504 10.913 1.00 97.75 395 GLY A N 1
ATOM 2832 C CA . GLY A 1 395 ? -17.168 11.930 12.249 1.00 97.75 395 GLY A CA 1
ATOM 2833 C C . GLY A 1 395 ? -18.170 12.699 13.099 1.00 97.75 395 GLY A C 1
ATOM 2834 O O . GLY A 1 395 ? -18.404 13.892 12.886 1.00 97.75 395 GLY A O 1
ATOM 2835 N N . THR A 1 396 ? -18.777 12.032 14.074 1.00 96.69 396 THR A N 1
ATOM 2836 C CA . THR A 1 396 ? -19.812 12.626 14.927 1.00 96.69 396 THR A CA 1
ATOM 2837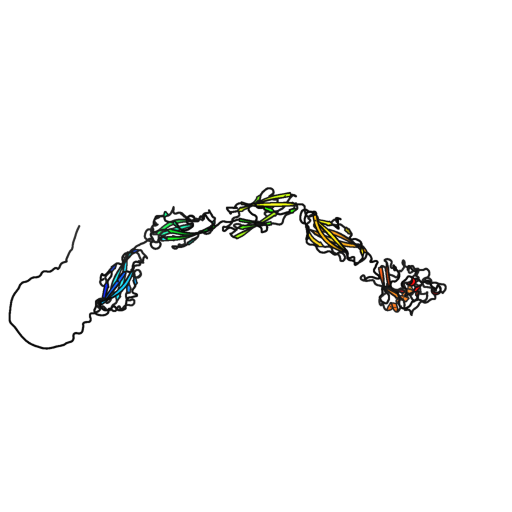 C C . THR A 1 396 ? -19.319 12.761 16.361 1.00 96.69 396 THR A C 1
ATOM 2839 O O . THR A 1 396 ? -18.889 11.793 16.982 1.00 96.69 396 THR A O 1
ATOM 2842 N N . GLY A 1 397 ? -19.412 13.971 16.908 1.00 96.31 397 GLY A N 1
ATOM 2843 C CA . GLY A 1 397 ? -19.298 14.222 18.336 1.00 96.31 397 GLY A CA 1
ATOM 2844 C C . GLY A 1 397 ? -20.576 13.812 19.067 1.00 96.31 397 GLY A C 1
ATOM 2845 O O . GLY A 1 397 ? -21.656 14.282 18.710 1.00 96.31 397 GLY A O 1
ATOM 2846 N N . THR A 1 398 ? -20.477 12.974 20.098 1.00 95.00 398 THR A N 1
ATOM 2847 C CA . THR A 1 398 ? -21.619 12.539 20.927 1.00 95.00 398 THR A CA 1
ATOM 2848 C C . THR A 1 398 ? -21.384 12.813 22.419 1.00 95.00 398 THR A C 1
ATOM 2850 O O . THR A 1 398 ? -20.374 13.399 22.815 1.00 95.00 398 THR A O 1
ATOM 2853 N N . THR A 1 399 ? -22.342 12.469 23.283 1.00 94.62 399 THR A N 1
ATOM 2854 C CA . THR A 1 399 ? -22.132 12.504 24.738 1.00 94.62 399 THR A CA 1
ATOM 2855 C C . THR A 1 399 ? -21.221 11.356 25.183 1.00 94.62 399 THR A C 1
ATOM 2857 O O . THR A 1 399 ? -21.258 10.274 24.600 1.00 94.62 399 THR A O 1
ATOM 2860 N N . ALA A 1 400 ? -20.423 11.587 26.231 1.00 93.19 400 ALA A N 1
ATOM 2861 C CA . ALA A 1 400 ? -19.561 10.576 26.858 1.00 93.19 400 ALA A CA 1
ATOM 2862 C C . ALA A 1 400 ? -20.339 9.306 27.247 1.00 93.19 400 ALA A C 1
ATOM 2864 O O . ALA A 1 400 ? -21.548 9.409 27.498 1.00 93.19 400 ALA A O 1
ATOM 2865 N N . PRO A 1 401 ? -19.684 8.127 27.313 1.00 94.88 401 PRO A N 1
ATOM 2866 C CA . PRO A 1 401 ? -20.338 6.941 27.843 1.00 94.88 401 PRO A CA 1
ATOM 2867 C C . PRO A 1 401 ? -20.702 7.214 29.305 1.00 94.88 401 PRO A C 1
ATOM 2869 O O . PRO A 1 401 ? -19.976 7.913 30.012 1.00 94.88 401 PRO A O 1
ATOM 2872 N N . SER A 1 402 ? -21.864 6.731 29.738 1.00 95.81 402 SER A N 1
ATOM 2873 C CA . SER A 1 402 ? -22.356 7.002 31.088 1.00 95.81 402 SER A CA 1
ATOM 2874 C C . SER A 1 402 ? -22.990 5.751 31.666 1.00 95.81 402 SER A C 1
ATOM 2876 O O . SER A 1 402 ? -23.991 5.262 31.138 1.00 95.81 402 SER A O 1
ATOM 2878 N N . ILE A 1 403 ? -22.387 5.215 32.725 1.00 97.50 403 ILE A N 1
ATOM 2879 C CA . ILE A 1 403 ? -22.846 3.984 33.360 1.00 97.50 403 ILE A CA 1
ATOM 2880 C C . ILE A 1 403 ? -24.003 4.269 34.327 1.00 97.50 403 ILE A C 1
ATOM 2882 O O . ILE A 1 403 ? -23.944 5.148 35.185 1.00 97.50 403 ILE A O 1
ATOM 2886 N N . SER A 1 404 ? -25.065 3.476 34.216 1.00 96.81 404 SER A N 1
ATOM 2887 C CA . SER A 1 404 ? -26.175 3.437 35.164 1.00 96.81 404 SER A CA 1
ATOM 2888 C C . SER A 1 404 ? -26.435 1.992 35.570 1.00 96.81 404 SER A C 1
ATOM 2890 O O . SER A 1 404 ? -26.564 1.117 34.714 1.00 96.81 404 SER A O 1
ATOM 2892 N N . LEU A 1 405 ? -26.504 1.728 36.874 1.00 96.88 405 LEU A N 1
ATOM 2893 C CA . LEU A 1 405 ? -26.842 0.412 37.406 1.00 96.88 405 LEU A CA 1
ATOM 2894 C C . LEU A 1 405 ? -28.304 0.398 37.848 1.00 96.88 405 LEU A C 1
ATOM 2896 O O . LEU A 1 405 ? -28.743 1.286 38.577 1.00 96.88 405 LEU A O 1
ATOM 2900 N N . LEU A 1 406 ? -29.045 -0.624 37.438 1.00 96.50 406 LEU A N 1
ATOM 2901 C CA . LEU A 1 406 ? -30.436 -0.824 37.809 1.00 96.50 406 LEU A CA 1
ATOM 2902 C C . LEU A 1 406 ? -30.643 -2.210 38.414 1.00 96.50 406 LEU A C 1
ATOM 2904 O O . LEU A 1 406 ? -30.039 -3.190 37.979 1.00 96.50 406 LEU A O 1
ATOM 2908 N N . GLN A 1 407 ? -31.562 -2.300 39.370 1.00 94.38 407 GLN A N 1
ATOM 2909 C CA . GLN A 1 407 ? -32.235 -3.551 39.701 1.00 94.38 407 GLN A CA 1
ATOM 2910 C C . GLN A 1 407 ? -33.704 -3.390 39.318 1.00 94.38 407 GLN A C 1
ATOM 2912 O O . GLN A 1 407 ? -34.376 -2.466 39.783 1.00 94.38 407 GLN A O 1
ATOM 2917 N N . SER A 1 408 ? -34.183 -4.250 38.414 1.00 90.81 408 SER A N 1
ATOM 2918 C CA . SER A 1 408 ? -35.458 -4.032 37.723 1.00 90.81 408 SER A CA 1
ATOM 2919 C C . SER A 1 408 ? -35.498 -2.620 37.101 1.00 90.81 408 SER A C 1
ATOM 2921 O O . SER A 1 408 ? -34.666 -2.302 36.253 1.00 90.81 408 SER A O 1
ATOM 2923 N N . THR A 1 409 ? -36.406 -1.746 37.537 1.00 89.12 409 THR A N 1
ATOM 2924 C CA . THR A 1 409 ? -36.532 -0.357 37.062 1.00 89.12 409 THR A CA 1
ATOM 2925 C C . THR A 1 409 ? -35.869 0.679 37.972 1.00 89.12 409 THR A C 1
ATOM 2927 O O . THR A 1 409 ? -35.895 1.868 37.661 1.00 89.12 409 THR A O 1
ATOM 2930 N N . THR A 1 410 ? -35.311 0.267 39.110 1.00 91.88 410 THR A N 1
ATOM 2931 C CA . THR A 1 410 ? -34.791 1.185 40.129 1.00 91.88 410 THR A CA 1
ATOM 2932 C C . THR A 1 410 ? -33.309 1.441 39.904 1.00 91.88 410 THR A C 1
ATOM 2934 O O . THR A 1 410 ? -32.512 0.503 39.912 1.00 91.88 410 THR A O 1
ATOM 2937 N N . SER A 1 411 ? -32.929 2.710 39.741 1.00 94.31 411 SER A N 1
ATOM 2938 C CA . SER A 1 411 ? -31.527 3.117 39.634 1.00 94.31 411 SER A CA 1
ATOM 2939 C C . SER A 1 411 ? -30.816 3.031 40.982 1.00 94.31 411 SER A C 1
ATOM 2941 O O . SER A 1 411 ? -31.326 3.511 41.996 1.00 94.31 411 SER A O 1
ATOM 2943 N N . ILE A 1 412 ? -29.606 2.492 40.969 1.00 96.12 412 ILE A N 1
ATOM 2944 C CA . ILE A 1 412 ? -28.699 2.426 42.110 1.00 96.12 412 ILE A CA 1
ATOM 2945 C C . ILE A 1 412 ? -27.578 3.423 41.843 1.00 96.12 412 ILE A C 1
ATOM 2947 O O . ILE A 1 412 ? -27.023 3.431 40.751 1.00 96.12 412 ILE A O 1
ATOM 2951 N N . SER A 1 413 ? -27.248 4.266 42.818 1.00 95.38 413 SER A N 1
ATOM 2952 C CA . SER A 1 413 ? -26.154 5.238 42.696 1.00 95.38 413 SER A CA 1
ATOM 2953 C C . SER A 1 413 ? -24.804 4.612 43.047 1.00 95.38 413 SER A C 1
ATOM 2955 O O . SER A 1 413 ? -24.726 3.768 43.944 1.00 95.38 413 SER A O 1
ATOM 2957 N N . SER A 1 414 ? -23.727 5.079 42.407 1.00 96.25 414 SER A N 1
ATOM 2958 C CA . SER A 1 414 ? -22.362 4.741 42.832 1.00 96.25 414 SER A CA 1
ATOM 2959 C C . SER A 1 414 ? -22.113 5.244 44.262 1.00 96.25 414 SER A C 1
ATOM 2961 O O . SER A 1 414 ? -22.576 6.319 44.642 1.00 96.25 414 SER A O 1
ATOM 2963 N N . GLY A 1 415 ? -21.430 4.441 45.075 1.00 93.94 415 GLY A N 1
ATOM 2964 C CA . GLY A 1 415 ? -21.278 4.608 46.524 1.00 93.94 415 GLY A CA 1
ATOM 2965 C C . GLY A 1 415 ? -22.523 4.242 47.345 1.00 93.94 415 GLY A C 1
ATOM 2966 O O . GLY A 1 415 ? -22.483 4.310 48.572 1.00 93.94 415 GLY A O 1
ATOM 2967 N N . GLY A 1 416 ? -23.628 3.859 46.699 1.00 93.62 416 GLY A N 1
ATOM 2968 C CA . GLY A 1 416 ? -24.893 3.542 47.357 1.00 93.62 416 GLY A CA 1
ATOM 2969 C C . GLY A 1 416 ? -24.899 2.200 48.093 1.00 93.62 416 GLY A C 1
ATOM 2970 O O . GLY A 1 416 ? -23.982 1.385 47.976 1.00 93.62 416 GLY A O 1
ATOM 2971 N N . ILE A 1 417 ? -25.981 1.960 48.837 1.00 93.12 417 ILE A N 1
ATOM 2972 C CA . ILE A 1 417 ? -26.274 0.679 49.490 1.00 93.12 417 ILE A CA 1
ATOM 2973 C C . ILE A 1 417 ? -27.489 0.056 48.801 1.00 93.12 417 ILE A C 1
ATOM 2975 O O . ILE A 1 417 ? -28.532 0.701 48.707 1.00 93.12 417 ILE A O 1
ATOM 2979 N N . PHE A 1 418 ? -27.375 -1.199 48.372 1.00 94.31 418 PHE A N 1
ATOM 2980 C CA . PHE A 1 418 ? -28.492 -1.986 47.860 1.00 94.31 418 PHE A CA 1
ATOM 2981 C C . PHE A 1 418 ? -28.828 -3.137 48.813 1.00 94.31 418 PHE A C 1
ATOM 2983 O O . PHE A 1 418 ? -27.948 -3.907 49.201 1.00 94.31 418 PHE A O 1
ATOM 2990 N N . TYR A 1 419 ? -30.105 -3.257 49.180 1.00 93.12 419 TYR A N 1
ATOM 2991 C CA . TYR A 1 419 ? -30.601 -4.322 50.049 1.00 93.12 419 TYR A CA 1
ATOM 2992 C C . TYR A 1 419 ? -31.177 -5.461 49.200 1.00 93.12 419 TYR A C 1
ATOM 2994 O O . TYR A 1 419 ? -32.218 -5.300 48.572 1.00 93.12 419 TYR A O 1
ATOM 3002 N N . LEU A 1 420 ? -30.510 -6.615 49.197 1.00 91.12 420 LEU A N 1
ATOM 3003 C CA . LEU A 1 420 ? -30.890 -7.810 48.430 1.00 91.12 420 LEU A CA 1
ATOM 3004 C C . LEU A 1 420 ? -32.134 -8.503 49.012 1.00 91.12 420 LEU A C 1
ATOM 3006 O O . LEU A 1 420 ? -32.814 -9.241 48.302 1.00 91.12 420 LEU A O 1
ATOM 3010 N N . GLY A 1 421 ? -32.431 -8.249 50.289 1.00 89.69 421 GLY A N 1
ATOM 3011 C CA . GLY A 1 421 ? -33.568 -8.806 51.017 1.00 89.69 421 GLY A CA 1
ATOM 3012 C C . GLY A 1 421 ? -33.155 -9.747 52.146 1.00 89.69 421 GLY A C 1
ATOM 3013 O O . GLY A 1 421 ? -31.996 -9.779 52.572 1.00 89.69 421 GLY A O 1
ATOM 3014 N N . ASN A 1 422 ? -34.139 -10.495 52.639 1.00 89.38 422 ASN A N 1
ATOM 3015 C CA . ASN A 1 422 ? -33.978 -11.448 53.727 1.00 89.38 422 ASN A CA 1
ATOM 3016 C C . ASN A 1 422 ? -34.141 -12.863 53.170 1.00 89.38 422 ASN A C 1
ATOM 3018 O O . ASN A 1 422 ? -35.187 -13.168 52.598 1.00 89.38 422 ASN A O 1
ATOM 3022 N N . TYR A 1 423 ? -33.141 -13.720 53.352 1.00 88.44 423 TYR A N 1
ATOM 3023 C CA . TYR A 1 423 ? -33.154 -15.077 52.808 1.00 88.44 423 TYR A CA 1
ATOM 3024 C C . TYR A 1 423 ? -32.635 -16.080 53.822 1.00 88.44 423 TYR A C 1
ATOM 3026 O O . TYR A 1 423 ? -31.766 -15.757 54.629 1.00 88.44 423 TYR A O 1
ATOM 3034 N N . VAL A 1 424 ? -33.180 -17.292 53.782 1.00 81.38 424 VAL A N 1
ATOM 3035 C CA . VAL A 1 424 ? -32.793 -18.383 54.679 1.00 81.38 424 VAL A CA 1
ATOM 3036 C C . VAL A 1 424 ? -31.308 -18.705 54.500 1.00 81.38 424 VAL A C 1
ATOM 3038 O O . VAL A 1 424 ? -30.806 -18.756 53.374 1.00 81.38 424 VAL A O 1
ATOM 3041 N N . ALA A 1 425 ? -30.599 -18.894 55.614 1.00 80.56 425 ALA A N 1
ATOM 3042 C CA . ALA A 1 425 ? -29.192 -19.280 55.595 1.00 80.56 425 ALA A CA 1
ATOM 3043 C C . ALA A 1 425 ? -28.955 -20.539 54.734 1.00 80.56 425 ALA A C 1
ATOM 3045 O O . ALA A 1 425 ? -29.792 -21.435 54.671 1.00 80.56 425 ALA A O 1
ATOM 3046 N N . LEU A 1 426 ? -27.800 -20.594 54.069 1.00 80.62 426 LEU A N 1
ATOM 3047 C CA . LEU A 1 426 ? -27.337 -21.666 53.180 1.00 80.62 426 LEU A CA 1
ATOM 3048 C C . LEU A 1 426 ? -28.167 -21.862 51.899 1.00 80.62 426 LEU A C 1
ATOM 3050 O O . LEU A 1 426 ? -27.867 -22.761 51.117 1.00 80.62 426 LEU A O 1
ATOM 3054 N N . THR A 1 427 ? -29.153 -21.001 51.638 1.00 84.94 427 THR A N 1
ATOM 3055 C CA . THR A 1 427 ? -29.911 -20.992 50.381 1.00 84.94 427 THR A CA 1
ATOM 3056 C C . THR A 1 427 ? -29.365 -19.912 49.451 1.00 84.94 427 THR A C 1
ATOM 3058 O O . THR A 1 427 ? -29.308 -18.738 49.818 1.00 84.94 427 THR A O 1
ATOM 3061 N N . ALA A 1 428 ? -28.951 -20.305 48.245 1.00 90.19 428 ALA A N 1
ATOM 3062 C CA . ALA A 1 428 ? -28.422 -19.385 47.245 1.00 90.19 428 ALA A CA 1
ATOM 3063 C C . ALA A 1 428 ? -29.555 -18.640 46.535 1.00 90.19 428 ALA A C 1
ATOM 3065 O O . ALA A 1 428 ? -30.453 -19.261 45.972 1.00 90.19 428 ALA A O 1
ATOM 3066 N N . GLN A 1 429 ? -29.482 -17.311 46.525 1.00 93.12 429 GLN A N 1
ATOM 3067 C CA . GLN A 1 429 ? -30.479 -16.450 45.900 1.00 93.12 429 GLN A CA 1
ATOM 3068 C C . GLN A 1 429 ? -29.830 -15.596 44.824 1.00 93.12 429 GLN A C 1
ATOM 3070 O O . GLN A 1 429 ? -28.914 -14.820 45.099 1.00 93.12 429 GLN A O 1
ATOM 3075 N N . VAL A 1 430 ? -30.315 -15.755 43.596 1.00 92.88 430 VAL A N 1
ATOM 3076 C CA . VAL A 1 430 ? -29.786 -15.083 42.409 1.00 92.88 430 VAL A CA 1
ATOM 3077 C C . VAL A 1 430 ? -30.621 -13.843 42.121 1.00 92.88 430 VAL A C 1
ATOM 3079 O O . VAL A 1 430 ? -31.842 -13.921 41.990 1.00 92.88 430 VAL A O 1
ATOM 3082 N N . ILE A 1 431 ? -29.963 -12.690 42.039 1.00 92.62 431 ILE A N 1
ATOM 3083 C CA . ILE A 1 431 ? -30.586 -11.400 41.747 1.00 92.62 431 ILE A CA 1
ATOM 3084 C C . ILE A 1 431 ? -29.882 -10.794 40.540 1.00 92.62 431 ILE A C 1
ATOM 3086 O O . ILE A 1 431 ? -28.683 -10.515 40.580 1.00 92.62 431 ILE A O 1
ATOM 3090 N N . THR A 1 432 ? -30.652 -10.563 39.482 1.00 93.75 432 THR A N 1
ATOM 3091 C CA . THR A 1 432 ? -30.163 -9.964 38.242 1.00 93.75 432 THR A CA 1
ATOM 3092 C C . THR A 1 432 ? -30.144 -8.442 38.335 1.00 93.75 432 THR A C 1
ATOM 3094 O O . THR A 1 432 ? -31.139 -7.800 38.690 1.00 93.75 432 THR A O 1
ATOM 3097 N N . PHE A 1 433 ? -29.014 -7.861 37.954 1.00 95.00 433 PHE A N 1
ATOM 3098 C CA . PHE A 1 433 ? -28.799 -6.430 37.800 1.00 95.00 433 PHE A CA 1
ATOM 3099 C C . PHE A 1 433 ? -28.638 -6.090 36.323 1.00 95.00 433 PHE A C 1
ATOM 3101 O O . PHE A 1 433 ? -28.164 -6.896 35.524 1.00 95.00 433 PHE A O 1
ATOM 3108 N N . THR A 1 434 ? -29.027 -4.873 35.956 1.00 96.00 434 THR A N 1
ATOM 3109 C CA . THR A 1 434 ? -28.878 -4.335 34.604 1.00 96.00 434 THR A CA 1
ATOM 3110 C C . THR A 1 434 ? -27.896 -3.180 34.629 1.00 96.00 434 THR A C 1
ATOM 3112 O O . THR A 1 434 ? -28.087 -2.210 35.357 1.00 96.00 434 THR A O 1
ATOM 3115 N N . ILE A 1 435 ? -26.862 -3.258 33.804 1.00 97.19 435 ILE A N 1
ATOM 3116 C CA . ILE A 1 435 ? -26.019 -2.118 33.468 1.00 97.19 435 ILE A CA 1
ATOM 3117 C C . ILE A 1 435 ? -26.595 -1.493 32.207 1.00 97.19 435 ILE A C 1
ATOM 3119 O O . ILE A 1 435 ? -26.795 -2.170 31.199 1.00 97.19 435 ILE A O 1
ATOM 3123 N N . LYS A 1 436 ? -26.855 -0.195 32.264 1.00 97.31 436 LYS A N 1
ATOM 3124 C CA . LYS A 1 436 ? -27.378 0.606 31.169 1.00 97.31 436 LYS A CA 1
ATOM 3125 C C . LYS A 1 436 ? -26.379 1.700 30.828 1.00 97.31 436 LYS A C 1
ATOM 3127 O O . LYS A 1 436 ? -25.899 2.394 31.719 1.00 97.31 436 LYS A O 1
ATOM 3132 N N . ASN A 1 437 ? -26.109 1.881 29.543 1.00 97.19 437 ASN A N 1
ATOM 3133 C CA . ASN A 1 437 ? -25.320 3.001 29.057 1.00 97.19 437 ASN A CA 1
ATOM 3134 C C . ASN A 1 437 ? -26.249 4.147 28.645 1.00 97.19 437 ASN A C 1
ATOM 3136 O O . ASN A 1 437 ? -26.922 4.077 27.619 1.00 97.19 437 ASN A O 1
ATOM 3140 N N . THR A 1 438 ? -26.304 5.205 29.446 1.00 95.62 438 THR A N 1
ATOM 3141 C CA . THR A 1 438 ? -27.087 6.417 29.147 1.00 95.62 438 THR A CA 1
ATOM 3142 C C . THR A 1 438 ? -26.324 7.425 28.285 1.00 95.62 438 THR A C 1
ATOM 3144 O O . THR A 1 438 ? -26.876 8.463 27.921 1.00 95.62 438 THR A O 1
ATOM 3147 N N . GLY A 1 439 ? -25.066 7.127 27.955 1.00 94.56 439 GLY A N 1
ATOM 3148 C CA . GLY A 1 439 ? -24.194 7.936 27.114 1.00 94.56 439 GLY A CA 1
ATOM 3149 C C . GLY A 1 439 ? -24.416 7.762 25.611 1.00 94.56 439 GLY A C 1
ATOM 3150 O O . GLY A 1 439 ? -25.205 6.930 25.159 1.00 94.56 439 GLY A O 1
ATOM 3151 N N . GLY A 1 440 ? -23.711 8.575 24.825 1.00 92.19 440 GLY A N 1
ATOM 3152 C CA . GLY A 1 440 ? -23.807 8.638 23.362 1.00 92.19 440 GLY A CA 1
ATOM 3153 C C . GLY A 1 440 ? -22.706 7.876 22.622 1.00 92.19 440 GLY A C 1
ATOM 3154 O O . GLY A 1 440 ? -22.762 7.769 21.400 1.00 92.19 440 GLY A O 1
ATOM 3155 N N . THR A 1 441 ? -21.722 7.330 23.333 1.00 93.06 441 THR A N 1
ATOM 3156 C CA . THR A 1 441 ? -20.743 6.364 22.815 1.00 93.06 441 THR A CA 1
ATOM 3157 C C . THR A 1 441 ? -20.887 5.028 23.524 1.00 93.06 441 THR A C 1
ATOM 3159 O O . THR A 1 441 ? -21.474 4.952 24.602 1.00 93.06 441 THR A O 1
ATOM 3162 N N . VAL A 1 442 ? -20.354 3.968 22.917 1.00 93.94 442 VAL A N 1
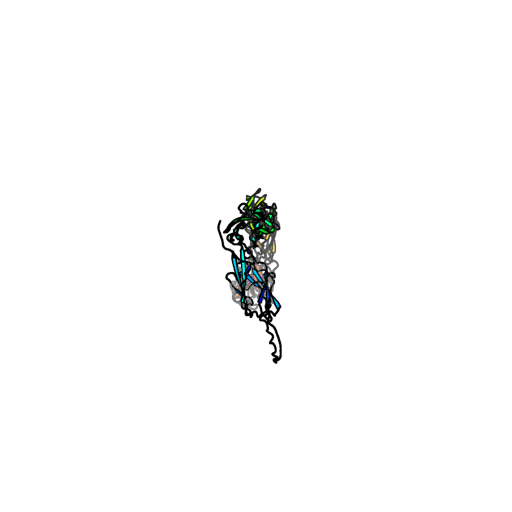ATOM 3163 C CA . VAL A 1 442 ? -20.264 2.640 23.539 1.00 93.94 442 VAL A CA 1
ATOM 3164 C C . VAL A 1 442 ? -19.540 2.750 24.884 1.00 93.94 442 VAL A C 1
ATOM 3166 O O . VAL A 1 442 ? -18.538 3.451 24.979 1.00 93.94 442 VAL A O 1
ATOM 3169 N N . LEU A 1 443 ? -20.077 2.082 25.905 1.00 95.56 443 LEU A N 1
ATOM 3170 C CA . LEU A 1 443 ? -19.477 1.950 27.232 1.00 95.56 443 LEU A CA 1
ATOM 3171 C C . LEU A 1 443 ? -18.734 0.615 27.285 1.00 95.56 443 LEU A C 1
ATOM 3173 O O . LEU A 1 443 ? -19.331 -0.430 27.028 1.00 95.56 443 LEU A O 1
ATOM 3177 N N . THR A 1 444 ? -17.462 0.628 27.646 1.00 95.88 444 THR A N 1
ATOM 3178 C CA . THR A 1 444 ? -16.633 -0.566 27.823 1.00 95.88 444 THR A CA 1
ATOM 3179 C C . THR A 1 444 ? -16.510 -0.890 29.303 1.00 95.88 444 THR A C 1
ATOM 3181 O O . THR A 1 444 ? -16.005 -0.083 30.079 1.00 95.88 444 THR A O 1
ATOM 3184 N N . ILE A 1 445 ? -16.931 -2.089 29.706 1.00 96.56 445 ILE A N 1
ATOM 3185 C CA . ILE A 1 445 ? -16.733 -2.614 31.060 1.00 96.56 445 ILE A CA 1
ATOM 3186 C C . ILE A 1 445 ? -15.456 -3.447 31.045 1.00 96.56 445 ILE A C 1
ATOM 3188 O O . ILE A 1 445 ? -15.400 -4.503 30.414 1.00 96.56 445 ILE A O 1
ATOM 3192 N N . SER A 1 446 ? -14.422 -2.965 31.728 1.00 95.38 446 SER A N 1
ATOM 3193 C CA . SER A 1 446 ? -13.100 -3.594 31.724 1.00 95.38 446 SER A CA 1
ATOM 3194 C C . SER A 1 446 ? -12.966 -4.675 32.790 1.00 95.38 446 SER A C 1
ATOM 3196 O O . SER A 1 446 ? -12.279 -5.672 32.574 1.00 95.38 446 SER A O 1
ATOM 3198 N N . SER A 1 447 ? -13.615 -4.498 33.943 1.00 92.50 447 SER A N 1
ATOM 3199 C CA . SER A 1 447 ? -13.623 -5.501 35.005 1.00 92.50 447 SER A CA 1
ATOM 3200 C C . SER A 1 447 ? -14.753 -5.288 36.006 1.00 92.50 447 SER A C 1
ATOM 3202 O O . SER A 1 447 ? -15.329 -4.205 36.123 1.00 92.50 447 SER A O 1
ATOM 3204 N N . MET A 1 448 ? -15.028 -6.341 36.768 1.00 92.12 448 MET A N 1
ATOM 3205 C CA . MET A 1 448 ? -15.932 -6.337 37.908 1.00 92.12 448 MET A CA 1
ATOM 3206 C C . MET A 1 448 ? -15.253 -7.079 39.065 1.00 92.12 448 MET A C 1
ATOM 3208 O O . MET A 1 448 ? -14.684 -8.150 38.858 1.00 92.12 448 MET A O 1
ATOM 3212 N N . SER A 1 449 ? -15.280 -6.511 40.270 1.00 89.94 449 SER A N 1
ATOM 3213 C CA . SER A 1 449 ? -14.639 -7.065 41.476 1.00 89.94 449 SER A CA 1
ATOM 3214 C C . SER A 1 449 ? -15.464 -6.767 42.738 1.00 89.94 449 SER A C 1
ATOM 3216 O O . SER A 1 449 ? -16.393 -5.975 42.664 1.00 89.94 449 SER A O 1
ATOM 3218 N N . GLY A 1 450 ? -15.181 -7.415 43.881 1.00 78.94 450 GLY A N 1
ATOM 3219 C CA . GLY A 1 450 ? -15.872 -7.131 45.160 1.00 78.94 450 GLY A CA 1
ATOM 3220 C C . GLY A 1 450 ? -16.467 -8.306 45.965 1.00 78.94 450 GLY A C 1
ATOM 3221 O O . GLY A 1 450 ? -17.091 -8.077 46.996 1.00 78.94 450 GLY A O 1
ATOM 3222 N N . SER A 1 451 ? -16.276 -9.571 45.584 1.00 71.19 451 SER A N 1
ATOM 3223 C CA . SER A 1 451 ? -16.926 -10.699 46.282 1.00 71.19 451 SER A CA 1
ATOM 3224 C C . SER A 1 451 ? -16.493 -10.882 47.746 1.00 71.19 451 SER A C 1
ATOM 3226 O O . SER A 1 451 ? -15.316 -10.727 48.078 1.00 71.19 451 SER A O 1
ATOM 3228 N N . THR A 1 452 ? -17.414 -11.366 48.584 1.00 73.56 452 THR A N 1
ATOM 3229 C CA . THR A 1 452 ? -17.094 -12.077 49.839 1.00 73.56 452 THR A CA 1
ATOM 3230 C C . THR A 1 452 ? -17.484 -13.552 49.697 1.00 73.56 452 THR A C 1
ATOM 3232 O O . THR A 1 452 ? -18.028 -13.952 48.671 1.00 73.56 452 THR A O 1
ATOM 3235 N N . THR A 1 453 ? -17.258 -14.379 50.722 1.00 76.06 453 THR A N 1
ATOM 3236 C CA . THR A 1 453 ? -17.708 -15.785 50.730 1.00 76.06 453 THR A CA 1
ATOM 3237 C C . THR A 1 453 ? -19.224 -15.956 50.563 1.00 76.06 453 THR A C 1
ATOM 3239 O O . THR A 1 453 ? -19.668 -17.046 50.219 1.00 76.06 453 THR A O 1
ATOM 3242 N N . GLU A 1 454 ? -20.017 -14.905 50.792 1.00 88.12 454 GLU A N 1
ATOM 3243 C CA . GLU A 1 454 ? -21.484 -14.944 50.748 1.00 88.12 454 GLU A CA 1
ATOM 3244 C C . GLU A 1 454 ? -22.084 -14.197 49.546 1.00 88.12 454 GLU A C 1
ATOM 3246 O O . GLU A 1 454 ? -23.256 -14.407 49.240 1.00 88.12 454 GLU A O 1
ATOM 3251 N N . PHE A 1 455 ? -21.311 -13.352 48.850 1.00 90.75 455 PHE A N 1
ATOM 3252 C CA . PHE A 1 455 ? -21.735 -12.651 47.630 1.00 90.75 455 PHE A CA 1
ATOM 3253 C C . PHE A 1 455 ? -20.819 -13.041 46.475 1.00 90.75 455 PHE A C 1
ATOM 3255 O O . PHE A 1 455 ? -19.650 -12.656 46.452 1.00 90.75 455 PHE A O 1
ATOM 3262 N N . SER A 1 456 ? -21.358 -13.763 45.497 1.00 89.12 456 SER A N 1
ATOM 3263 C CA . SER A 1 456 ? -20.632 -14.158 44.287 1.00 89.12 456 SER A CA 1
ATOM 3264 C C . SER A 1 456 ? -21.301 -13.598 43.036 1.00 89.12 456 SER A C 1
ATOM 3266 O O . SER A 1 456 ? -22.504 -13.353 43.017 1.00 89.12 456 SER A O 1
ATOM 3268 N N . PHE A 1 457 ? -20.511 -13.358 41.996 1.00 87.69 457 PHE A N 1
ATOM 3269 C CA . PHE A 1 457 ? -20.966 -12.868 40.697 1.00 87.69 457 PHE A CA 1
ATOM 3270 C C . PHE A 1 457 ? -19.996 -13.352 39.618 1.00 87.69 457 PHE A C 1
ATOM 3272 O O . PHE A 1 457 ? -18.830 -13.645 39.896 1.00 87.69 457 PHE A O 1
ATOM 3279 N N . SER A 1 458 ? -20.474 -13.434 38.381 1.00 78.19 458 SER A N 1
ATOM 3280 C CA . SER A 1 458 ? -19.625 -13.688 37.219 1.00 78.19 458 SER A CA 1
ATOM 3281 C C . SER A 1 458 ? -18.841 -12.431 36.850 1.00 78.19 458 SER A C 1
ATOM 3283 O O . SER A 1 458 ? -19.398 -11.332 36.836 1.00 78.19 458 SER A O 1
ATOM 3285 N N . THR A 1 459 ? -17.568 -12.583 36.492 1.00 77.06 459 THR A N 1
ATOM 3286 C CA . THR A 1 459 ? -16.812 -11.487 35.884 1.00 77.06 459 THR A CA 1
ATOM 3287 C C . THR A 1 459 ? -17.422 -11.122 34.532 1.00 77.06 459 THR A C 1
ATOM 3289 O O . THR A 1 459 ? -17.854 -11.988 33.772 1.00 77.06 459 THR A O 1
ATOM 3292 N N . LEU A 1 460 ? -17.467 -9.822 34.241 1.00 83.75 460 LEU A N 1
ATOM 3293 C CA . LEU A 1 460 ? -18.005 -9.288 32.996 1.00 83.75 460 LEU A CA 1
ATOM 3294 C C . LEU A 1 460 ? -16.957 -8.390 32.332 1.00 83.75 460 LEU A C 1
ATOM 3296 O O . LEU A 1 460 ? -16.483 -7.434 32.942 1.00 83.75 460 LEU A O 1
ATOM 3300 N N . ASN A 1 461 ? -16.613 -8.709 31.086 1.00 87.56 461 ASN A N 1
ATOM 3301 C CA . ASN A 1 461 ? -15.721 -7.945 30.215 1.00 87.56 461 ASN A CA 1
ATOM 3302 C C . ASN A 1 461 ? -16.403 -7.742 28.854 1.00 87.56 461 ASN A C 1
ATOM 3304 O O . ASN A 1 461 ? -16.233 -8.519 27.918 1.00 87.56 461 ASN A O 1
ATOM 3308 N N . THR A 1 462 ? -17.247 -6.722 28.762 1.00 94.44 462 THR A N 1
ATOM 3309 C CA . THR A 1 462 ? -18.128 -6.532 27.604 1.00 94.44 462 THR A CA 1
ATOM 3310 C C . THR A 1 462 ? -18.282 -5.060 27.257 1.00 94.44 462 THR A C 1
ATOM 3312 O O . THR A 1 462 ? -17.890 -4.179 28.022 1.00 94.44 462 THR A O 1
ATOM 3315 N N . THR A 1 463 ? -18.891 -4.793 26.109 1.00 95.94 463 THR A N 1
ATOM 3316 C CA . THR A 1 463 ? -19.336 -3.461 25.717 1.00 95.94 463 THR A CA 1
ATOM 3317 C C . THR A 1 463 ? -20.853 -3.346 25.830 1.00 95.94 463 THR A C 1
ATOM 3319 O O . THR A 1 463 ? -21.597 -4.306 25.636 1.00 95.94 463 THR A O 1
ATOM 3322 N N . VAL A 1 464 ? -21.326 -2.146 26.155 1.00 96.56 464 VAL A N 1
ATOM 3323 C CA . VAL A 1 464 ? -22.744 -1.801 26.229 1.00 96.56 464 VAL A CA 1
ATOM 3324 C C . VAL A 1 464 ? -23.008 -0.713 25.200 1.00 96.56 464 VAL A C 1
ATOM 3326 O O . VAL A 1 464 ? -22.419 0.372 25.258 1.00 96.56 464 VAL A O 1
ATOM 3329 N N . ALA A 1 465 ? -23.879 -1.018 24.236 1.00 96.00 465 ALA A N 1
ATOM 3330 C CA . ALA A 1 465 ? -24.207 -0.111 23.142 1.00 96.00 465 ALA A CA 1
ATOM 3331 C C . ALA A 1 465 ? -24.626 1.278 23.657 1.00 96.00 465 ALA A C 1
ATOM 3333 O O . ALA A 1 465 ? -25.204 1.407 24.738 1.00 96.00 465 ALA A O 1
ATOM 3334 N N . ALA A 1 466 ? -24.316 2.315 22.879 1.00 93.81 466 ALA A N 1
ATOM 3335 C CA . ALA A 1 466 ? -24.710 3.690 23.172 1.00 93.81 466 ALA A CA 1
ATOM 3336 C C . ALA A 1 466 ? -26.239 3.856 23.251 1.00 93.81 466 ALA A C 1
ATOM 3338 O O . ALA A 1 466 ? -27.006 2.979 22.854 1.00 93.81 466 ALA A O 1
ATOM 3339 N N . SER A 1 467 ? -26.682 5.024 23.716 1.00 91.50 467 SER A N 1
ATOM 3340 C CA . SER A 1 467 ? -28.071 5.481 23.616 1.00 91.50 467 SER A CA 1
ATOM 3341 C C . SER A 1 467 ? -29.084 4.534 24.263 1.00 91.50 467 SER A C 1
ATOM 3343 O O . SER A 1 467 ? -30.113 4.217 23.670 1.00 91.50 467 SER A O 1
ATOM 3345 N N . ASN A 1 468 ? -28.837 4.167 25.524 1.00 94.06 468 ASN A N 1
ATOM 3346 C CA . ASN A 1 468 ? -29.667 3.289 26.357 1.00 94.06 468 ASN A CA 1
ATOM 3347 C C . ASN A 1 468 ? -29.514 1.784 26.098 1.00 94.06 468 ASN A C 1
ATOM 3349 O O . ASN A 1 468 ? -30.383 1.024 26.527 1.00 94.06 468 ASN A O 1
ATOM 3353 N N . GLY A 1 469 ? -28.421 1.338 25.471 1.00 96.62 469 GLY A N 1
ATOM 3354 C CA . GLY A 1 469 ? -28.069 -0.082 25.448 1.00 96.62 469 GLY A CA 1
ATOM 3355 C C . GLY A 1 469 ? -27.917 -0.656 26.860 1.00 96.62 469 GLY A C 1
ATOM 3356 O O . GLY A 1 469 ? -27.575 0.061 27.808 1.00 96.62 469 GLY A O 1
ATOM 3357 N N . THR A 1 470 ? -28.181 -1.954 27.007 1.00 96.69 470 THR A N 1
ATOM 3358 C CA . THR A 1 470 ? -28.167 -2.645 28.303 1.00 96.69 470 THR A CA 1
ATOM 3359 C C . THR A 1 470 ? -27.443 -3.982 28.236 1.00 96.69 470 THR A C 1
ATOM 3361 O O . THR A 1 470 ? -27.515 -4.675 27.225 1.00 96.69 470 THR A O 1
ATOM 3364 N N . THR A 1 471 ? -26.830 -4.381 29.345 1.00 96.31 471 THR A N 1
ATOM 3365 C CA . THR A 1 471 ? -26.378 -5.752 29.616 1.00 96.31 471 THR A CA 1
ATOM 3366 C C . THR A 1 471 ? -26.779 -6.136 31.034 1.00 96.31 471 THR A C 1
ATOM 3368 O O . THR A 1 471 ? -26.972 -5.263 31.879 1.00 96.31 471 THR A O 1
ATOM 3371 N N . THR A 1 472 ? -26.891 -7.427 31.322 1.00 94.56 472 THR A N 1
ATOM 3372 C CA . THR A 1 472 ? -27.236 -7.919 32.660 1.00 94.56 472 THR A CA 1
ATOM 3373 C C . THR A 1 472 ? -26.104 -8.731 33.267 1.00 94.56 472 THR A C 1
ATOM 3375 O O . THR A 1 472 ? -25.266 -9.277 32.551 1.00 94.56 472 THR A O 1
ATOM 3378 N N . PHE A 1 473 ? -26.083 -8.809 34.593 1.00 93.50 473 PHE A N 1
ATOM 3379 C CA . PHE A 1 473 ? -25.249 -9.740 35.345 1.00 93.50 473 PHE A CA 1
ATOM 3380 C C . PHE A 1 473 ? -25.982 -10.170 36.612 1.00 93.50 473 PHE A C 1
ATOM 3382 O O . PHE A 1 473 ? -26.843 -9.445 37.114 1.00 93.50 473 PHE A O 1
ATOM 3389 N N . ASP A 1 474 ? -25.614 -11.330 37.138 1.00 92.75 474 ASP A N 1
ATOM 3390 C CA . ASP A 1 474 ? -26.242 -11.891 38.325 1.00 92.75 474 ASP A CA 1
ATOM 3391 C C . ASP A 1 474 ? -25.330 -11.765 39.545 1.00 92.75 474 ASP A C 1
ATOM 3393 O O . ASP A 1 474 ? -24.128 -12.036 39.483 1.00 92.75 474 ASP A O 1
ATOM 3397 N N . ILE A 1 475 ? -25.929 -11.393 40.675 1.00 92.19 475 ILE A N 1
ATOM 3398 C CA . ILE A 1 475 ? -25.334 -11.539 42.001 1.00 92.19 475 ILE A CA 1
ATOM 3399 C C . ILE A 1 475 ? -26.039 -12.693 42.701 1.00 92.19 475 ILE A C 1
ATOM 3401 O O . ILE A 1 475 ? -27.257 -12.685 42.861 1.00 92.19 475 ILE A O 1
ATOM 3405 N N . THR A 1 476 ? -25.259 -13.660 43.166 1.00 93.00 476 THR A N 1
ATOM 3406 C CA . THR A 1 476 ? -25.726 -14.747 44.022 1.00 93.00 476 THR A CA 1
ATOM 3407 C C . THR A 1 476 ? -25.370 -14.438 45.470 1.00 93.00 476 THR A C 1
ATOM 3409 O O . THR A 1 476 ? -24.191 -14.377 45.828 1.00 93.00 476 THR A O 1
ATOM 3412 N N . PHE A 1 477 ? -26.389 -14.263 46.309 1.00 93.50 477 PHE A N 1
ATOM 3413 C CA . PHE A 1 477 ? -26.250 -14.122 47.755 1.00 93.50 477 PHE A CA 1
ATOM 3414 C C . PHE A 1 477 ? -26.581 -15.446 48.448 1.00 93.50 477 PHE A C 1
ATOM 3416 O O . PHE A 1 477 ? -27.688 -15.958 48.308 1.00 93.50 477 PHE A O 1
ATOM 3423 N N . THR A 1 478 ? -25.622 -15.994 49.193 1.00 91.94 478 THR A N 1
ATOM 3424 C CA . THR A 1 478 ? -25.777 -17.227 49.980 1.00 91.94 478 THR A CA 1
ATOM 3425 C C . THR A 1 478 ? -25.344 -16.949 51.425 1.00 91.94 478 THR A C 1
ATOM 3427 O O . THR A 1 478 ? -24.162 -17.102 51.740 1.00 91.94 478 THR A O 1
ATOM 3430 N N . PRO A 1 479 ? -26.248 -16.493 52.313 1.00 88.25 479 PRO A N 1
ATOM 3431 C CA . PRO A 1 479 ? -25.887 -16.181 53.696 1.00 88.25 479 PRO A CA 1
ATOM 3432 C C . PRO A 1 479 ? -25.446 -17.445 54.441 1.00 88.25 479 PRO A C 1
ATOM 3434 O O . PRO A 1 479 ? -26.180 -18.423 54.469 1.00 88.25 479 PRO A O 1
ATOM 3437 N N . GLN A 1 480 ? -24.286 -17.444 55.097 1.00 83.19 480 GLN A N 1
ATOM 3438 C CA . GLN A 1 480 ? -23.789 -18.608 55.848 1.00 83.19 480 GLN A CA 1
ATOM 3439 C C . GLN A 1 480 ? -24.334 -18.679 57.279 1.00 83.19 480 GLN A C 1
ATOM 3441 O O . GLN A 1 480 ? -24.216 -19.701 57.950 1.00 83.19 480 GLN A O 1
ATOM 3446 N N . S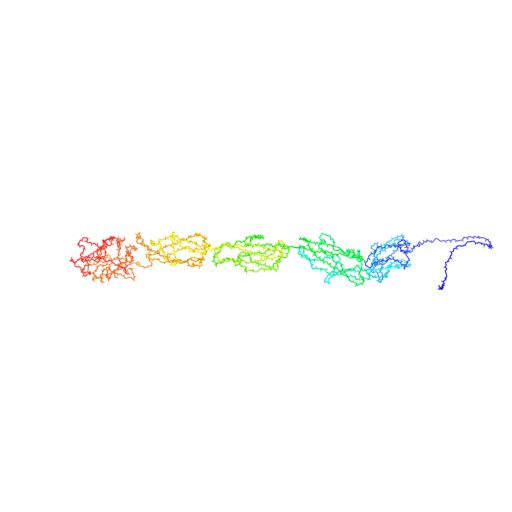ER A 1 481 ? -24.900 -17.586 57.786 1.00 75.31 481 SER A N 1
ATOM 3447 C CA . SER A 1 481 ? -25.468 -17.513 59.135 1.00 75.31 481 SER A CA 1
ATOM 3448 C C . SER A 1 481 ? -26.492 -16.378 59.247 1.00 75.31 481 SER A C 1
ATOM 3450 O O . SER A 1 481 ? -26.673 -15.592 58.317 1.00 75.31 481 SER A O 1
ATOM 3452 N N . MET A 1 482 ? -27.166 -16.285 60.395 1.00 76.12 482 MET A N 1
ATOM 3453 C CA . MET A 1 482 ? -28.207 -15.286 60.650 1.00 76.12 482 MET A CA 1
ATOM 3454 C C . MET A 1 482 ? -27.664 -13.858 60.805 1.00 76.12 482 MET A C 1
ATOM 3456 O O . MET A 1 482 ? -26.558 -13.637 61.311 1.00 76.12 482 MET A O 1
ATOM 3460 N N . GLY A 1 483 ? -28.488 -12.874 60.449 1.00 79.25 483 GLY A N 1
ATOM 3461 C CA . GLY A 1 483 ? -28.204 -11.448 60.613 1.00 79.25 483 GLY A CA 1
ATOM 3462 C C . GLY A 1 483 ? -27.692 -10.772 59.341 1.00 79.25 483 GLY A C 1
ATOM 3463 O O . GLY A 1 483 ? -27.618 -11.378 58.274 1.00 79.25 483 GLY A O 1
ATOM 3464 N N . VAL A 1 484 ? -27.361 -9.484 59.450 1.00 85.94 484 VAL A N 1
ATOM 3465 C CA . VAL A 1 484 ? -26.952 -8.661 58.302 1.00 85.94 484 VAL A CA 1
ATOM 3466 C C . VAL A 1 484 ? -25.589 -9.109 57.779 1.00 85.94 484 VAL A C 1
ATOM 3468 O O . VAL A 1 484 ? -24.645 -9.300 58.547 1.00 85.94 484 VAL A O 1
ATOM 3471 N N . ARG A 1 485 ? -25.490 -9.245 56.461 1.00 88.94 485 ARG A N 1
ATOM 3472 C CA . ARG A 1 485 ? -24.291 -9.523 55.674 1.00 88.94 485 ARG A CA 1
ATOM 3473 C C . ARG A 1 485 ? -24.031 -8.364 54.745 1.00 88.94 485 ARG A C 1
ATOM 3475 O O . ARG A 1 485 ? -24.965 -7.802 54.179 1.00 88.94 485 ARG A O 1
ATOM 3482 N N . THR A 1 486 ? -22.762 -7.991 54.641 1.00 90.75 486 THR A N 1
ATOM 3483 C CA . THR A 1 486 ? -22.324 -6.861 53.827 1.00 90.75 486 THR A CA 1
ATOM 3484 C C . THR A 1 486 ? -21.251 -7.331 52.859 1.00 90.75 486 THR A C 1
ATOM 3486 O O . THR A 1 486 ? -20.331 -8.044 53.252 1.00 90.75 486 THR A O 1
ATOM 3489 N N . GLY A 1 487 ? -21.381 -6.929 51.604 1.00 91.56 487 GLY A N 1
ATOM 3490 C CA . GLY A 1 487 ? -20.377 -7.100 50.561 1.00 91.56 487 GLY A CA 1
ATOM 3491 C C . GLY A 1 487 ? -20.298 -5.836 49.718 1.00 91.56 487 GLY A C 1
ATOM 3492 O O . GLY A 1 487 ? -21.000 -4.858 49.985 1.00 91.56 487 GLY A O 1
ATOM 3493 N N . SER A 1 488 ? -19.470 -5.840 48.684 1.00 91.69 488 SER A N 1
ATOM 3494 C CA . SER A 1 488 ? -19.452 -4.756 47.710 1.00 91.69 488 SER A CA 1
ATOM 3495 C C . SER A 1 488 ? -19.304 -5.298 46.299 1.00 91.69 488 SER A C 1
ATOM 3497 O O . SER A 1 488 ? -19.007 -6.463 46.073 1.00 91.69 488 SER A O 1
ATOM 3499 N N . ILE A 1 489 ? -19.562 -4.450 45.322 1.00 93.44 489 ILE A N 1
ATOM 3500 C CA . ILE A 1 489 ? -19.224 -4.704 43.932 1.00 93.44 489 ILE A CA 1
ATOM 3501 C C . ILE A 1 489 ? -18.672 -3.412 43.354 1.00 93.44 489 ILE A C 1
ATOM 3503 O O . ILE A 1 489 ? -19.220 -2.341 43.601 1.00 93.44 489 ILE A O 1
ATOM 3507 N N . THR A 1 490 ? -17.593 -3.520 42.597 1.00 94.19 490 THR A N 1
ATOM 3508 C CA . THR A 1 490 ? -16.944 -2.442 41.867 1.00 94.19 490 THR A CA 1
ATOM 3509 C C . THR A 1 490 ? -16.900 -2.826 40.396 1.00 94.19 490 THR A C 1
ATOM 3511 O O . THR A 1 490 ? -16.327 -3.854 40.039 1.00 94.19 490 THR A O 1
ATOM 3514 N N . ILE A 1 491 ? -17.503 -1.998 39.549 1.00 95.75 491 ILE A N 1
ATOM 3515 C CA . ILE A 1 491 ? -17.529 -2.125 38.093 1.00 95.75 491 ILE A CA 1
ATOM 3516 C C . ILE A 1 491 ? -16.609 -1.042 37.534 1.00 95.75 491 ILE A C 1
ATOM 3518 O O . ILE A 1 491 ? -16.839 0.144 37.767 1.00 95.75 491 ILE A O 1
ATOM 3522 N N . VAL A 1 492 ? -15.566 -1.440 36.812 1.00 96.62 492 VAL A N 1
ATOM 3523 C CA . VAL A 1 492 ? -14.628 -0.514 36.171 1.00 96.62 492 VAL A CA 1
ATOM 3524 C C . VAL A 1 492 ? -15.024 -0.349 34.708 1.00 96.62 492 VAL A C 1
ATOM 3526 O O . VAL A 1 492 ? -15.233 -1.340 34.005 1.00 96.62 492 VAL A O 1
ATOM 3529 N N . SER A 1 493 ? -15.140 0.897 34.252 1.00 96.62 493 SER A N 1
ATOM 3530 C CA . SER A 1 493 ? -15.551 1.223 32.884 1.00 96.62 493 SER A CA 1
ATOM 3531 C C . SER A 1 493 ? -14.802 2.425 32.310 1.00 96.62 493 SER A C 1
ATOM 3533 O O . SER A 1 493 ? -14.029 3.074 33.013 1.00 96.62 493 SER A O 1
ATOM 3535 N N . ASP A 1 494 ? -15.024 2.708 31.029 1.00 94.56 494 ASP A N 1
ATOM 3536 C CA . ASP A 1 494 ? -14.521 3.895 30.329 1.00 94.56 494 ASP A CA 1
ATOM 3537 C C . ASP A 1 494 ? -15.429 5.135 30.464 1.00 94.56 494 ASP A C 1
ATOM 3539 O O . ASP A 1 494 ? -15.179 6.134 29.792 1.00 94.56 494 ASP A O 1
ATOM 3543 N N . ASP A 1 495 ? -16.443 5.116 31.343 1.00 95.56 495 ASP A N 1
ATOM 3544 C CA . ASP A 1 495 ? -17.177 6.328 31.735 1.00 95.56 495 ASP A CA 1
ATOM 3545 C C . ASP A 1 495 ? -16.195 7.332 32.375 1.00 95.56 495 ASP A C 1
ATOM 3547 O O . ASP A 1 495 ? -15.688 7.078 33.472 1.00 95.56 495 ASP A O 1
ATOM 3551 N N . PRO A 1 496 ? -15.919 8.489 31.741 1.00 92.56 496 PRO A N 1
ATOM 3552 C CA . PRO A 1 496 ? -14.928 9.436 32.243 1.00 92.56 496 PRO A CA 1
ATOM 3553 C C . PRO A 1 496 ? -15.360 10.131 33.541 1.00 92.56 496 PRO A C 1
ATOM 3555 O O . PRO A 1 496 ? -14.510 10.635 34.273 1.00 92.56 496 PRO A O 1
ATOM 3558 N N . ASN A 1 497 ? -16.662 10.169 33.838 1.00 92.94 497 ASN A N 1
ATOM 3559 C CA . ASN A 1 497 ? -17.200 10.766 35.058 1.00 92.94 497 ASN A CA 1
ATOM 3560 C C . ASN A 1 497 ? -17.294 9.741 36.196 1.00 92.94 497 ASN A C 1
ATOM 3562 O O . ASN A 1 497 ? -17.120 10.102 37.359 1.00 92.94 497 ASN A O 1
ATOM 3566 N N . THR A 1 498 ? -17.552 8.470 35.867 1.00 95.81 498 THR A N 1
ATOM 3567 C CA . THR A 1 498 ? -17.664 7.369 36.840 1.00 95.81 498 THR A CA 1
ATOM 3568 C C . THR A 1 498 ? -16.842 6.142 36.416 1.00 95.81 498 THR A C 1
ATOM 3570 O O . THR A 1 498 ? -17.400 5.063 36.203 1.00 95.81 498 THR A O 1
ATOM 3573 N N . PRO A 1 499 ? -15.500 6.249 36.340 1.00 95.62 499 PRO A N 1
ATOM 3574 C CA . PRO A 1 499 ? -14.653 5.158 35.843 1.00 95.62 499 PRO A CA 1
ATOM 3575 C C . PRO A 1 499 ? -14.653 3.933 36.769 1.00 95.62 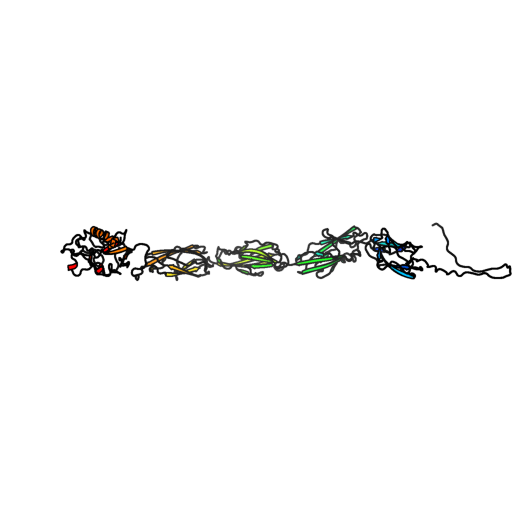499 PRO A C 1
ATOM 3577 O O . PRO A 1 499 ? -14.359 2.820 36.338 1.00 95.62 499 PRO A O 1
ATOM 3580 N N . SER A 1 500 ? -15.004 4.128 38.045 1.00 96.12 500 SER A N 1
ATOM 3581 C CA . SER A 1 500 ? -15.203 3.074 39.039 1.00 96.12 500 SER A CA 1
ATOM 3582 C C . SER A 1 500 ? -16.566 3.246 39.707 1.00 96.12 500 SER A C 1
ATOM 3584 O O . SER A 1 500 ? -16.788 4.176 40.486 1.00 96.12 500 SER A O 1
ATOM 3586 N N . PHE A 1 501 ? -17.494 2.348 39.391 1.00 97.19 501 PHE A N 1
ATOM 3587 C CA . PHE A 1 501 ? -18.840 2.329 39.945 1.00 97.19 501 PHE A CA 1
ATOM 3588 C C . PHE A 1 501 ? -18.913 1.319 41.085 1.00 97.19 501 PHE A C 1
ATOM 3590 O O . PHE A 1 501 ? -18.781 0.122 40.850 1.00 97.19 501 PHE A O 1
ATOM 3597 N N . THR A 1 502 ? -19.125 1.774 42.321 1.00 95.31 502 THR A N 1
ATOM 3598 C CA . THR A 1 502 ? -19.136 0.883 43.494 1.00 95.31 502 THR A CA 1
ATOM 3599 C C . THR A 1 502 ? -20.511 0.836 44.146 1.00 95.31 502 THR A C 1
ATOM 3601 O O . THR A 1 502 ? -21.155 1.866 44.288 1.00 95.31 502 THR A O 1
ATOM 3604 N N . VAL A 1 503 ? -20.960 -0.334 44.590 1.00 95.19 503 VAL A N 1
ATOM 3605 C CA . VAL A 1 503 ? -22.194 -0.498 45.373 1.00 95.19 503 VAL A CA 1
ATOM 3606 C C . VAL A 1 503 ? -21.910 -1.371 46.582 1.00 95.19 503 VAL A C 1
ATOM 3608 O O . VAL A 1 503 ? -21.287 -2.423 46.466 1.00 95.19 503 VAL A O 1
ATOM 3611 N N . THR A 1 504 ? -22.385 -0.948 47.750 1.00 94.19 504 THR A N 1
ATOM 3612 C CA . THR A 1 504 ? -22.409 -1.783 48.953 1.00 94.19 504 THR A CA 1
ATOM 3613 C C . THR A 1 504 ? -23.647 -2.668 48.916 1.00 94.19 504 THR A C 1
ATOM 3615 O O . THR A 1 504 ? -24.769 -2.178 48.820 1.00 94.19 504 THR A O 1
ATOM 3618 N N . LEU A 1 505 ? -23.461 -3.973 49.026 1.00 94.25 505 LEU A N 1
ATOM 3619 C CA . LEU A 1 505 ? -24.534 -4.954 49.075 1.00 94.25 505 LEU A CA 1
ATOM 3620 C C . LEU A 1 505 ? -24.856 -5.277 50.531 1.00 94.25 505 LEU A C 1
ATOM 3622 O O . LEU A 1 505 ? -23.947 -5.539 51.316 1.00 94.25 505 LEU A O 1
ATOM 3626 N N . LYS A 1 506 ? -26.140 -5.284 50.893 1.00 93.00 506 LYS A N 1
ATOM 3627 C CA . LYS A 1 506 ? -26.621 -5.772 52.188 1.00 93.00 506 LYS A CA 1
ATOM 3628 C C . LYS A 1 506 ? -27.698 -6.829 51.998 1.00 93.00 506 LYS A C 1
ATOM 3630 O O . LYS A 1 506 ? -28.652 -6.618 51.262 1.00 93.00 506 LYS A O 1
ATOM 3635 N N . GLY A 1 507 ? -27.582 -7.947 52.694 1.00 91.62 507 GLY A N 1
ATOM 3636 C CA . GLY A 1 507 ? -28.631 -8.963 52.791 1.00 91.62 507 GLY A CA 1
ATOM 3637 C C . GLY A 1 507 ? -28.732 -9.454 54.226 1.00 91.62 507 GLY A C 1
ATOM 3638 O O . GLY A 1 507 ? -27.759 -9.353 54.965 1.00 91.62 507 GLY A O 1
ATOM 3639 N N . THR A 1 508 ? -29.881 -9.967 54.649 1.00 87.31 508 THR A N 1
ATOM 3640 C CA . THR A 1 508 ? -30.025 -10.559 55.987 1.00 87.31 508 THR A CA 1
ATOM 3641 C C . THR A 1 508 ? -30.234 -12.059 55.862 1.00 87.31 508 THR A C 1
ATOM 3643 O O . THR A 1 508 ? -31.178 -12.497 55.207 1.00 87.31 508 THR A O 1
ATOM 3646 N N . GLY A 1 509 ? -29.376 -12.841 56.515 1.00 85.50 509 GLY A N 1
ATOM 3647 C CA . GLY A 1 509 ? -29.617 -14.264 56.720 1.00 85.50 509 GLY A CA 1
ATOM 3648 C C . GLY A 1 509 ? -30.742 -14.470 57.734 1.00 85.50 509 GLY A C 1
ATOM 3649 O O . GLY A 1 509 ? -30.663 -13.958 58.855 1.00 85.50 509 GLY A O 1
ATOM 3650 N N . LEU A 1 510 ? -31.784 -15.195 57.343 1.00 75.25 510 LEU A N 1
ATOM 3651 C CA . LEU A 1 510 ? -32.876 -15.637 58.204 1.00 75.25 510 LEU A CA 1
ATOM 3652 C C . LEU A 1 510 ? -32.626 -17.056 58.713 1.00 75.25 510 LEU A C 1
ATOM 3654 O O . LEU A 1 510 ? -31.873 -17.831 58.120 1.00 75.25 510 LEU A O 1
ATOM 3658 N N . GLU A 1 511 ? -33.285 -17.376 59.819 1.00 66.44 511 GLU A N 1
ATOM 3659 C CA . GLU A 1 511 ? -33.361 -18.732 60.346 1.00 66.44 511 GLU A CA 1
ATOM 3660 C C . GLU A 1 511 ? -34.180 -19.633 59.411 1.00 66.44 511 GLU A C 1
ATOM 3662 O O . GLU A 1 511 ? -35.200 -19.209 58.861 1.00 66.44 511 GLU A O 1
ATOM 3667 N N . ASP A 1 512 ? -33.732 -20.876 59.236 1.00 60.59 512 ASP A N 1
ATOM 3668 C CA . ASP A 1 512 ? -34.529 -21.918 58.594 1.00 60.59 512 ASP A CA 1
ATOM 3669 C C . ASP A 1 512 ? -35.510 -22.496 59.621 1.00 60.59 512 ASP A C 1
ATOM 3671 O O . ASP A 1 512 ? -35.147 -23.337 60.445 1.00 60.59 512 ASP A O 1
ATOM 3675 N N . ALA A 1 513 ? -36.763 -22.045 59.570 1.00 48.84 513 ALA A N 1
ATOM 3676 C CA . ALA A 1 513 ? -37.823 -22.486 60.476 1.00 48.84 513 ALA A CA 1
ATOM 3677 C C . ALA A 1 513 ? -38.182 -23.984 60.344 1.00 48.84 513 ALA A C 1
ATOM 3679 O O . ALA A 1 513 ? -39.003 -24.478 61.115 1.00 48.84 513 ALA A O 1
ATOM 3680 N N . THR A 1 514 ? -37.600 -24.711 59.382 1.00 47.81 514 THR A N 1
ATOM 3681 C CA . THR A 1 514 ? -37.887 -26.133 59.133 1.00 47.81 514 THR A CA 1
ATOM 3682 C C . THR A 1 514 ? -36.769 -27.093 59.561 1.00 47.81 514 THR A C 1
ATOM 3684 O O . THR A 1 514 ? -36.952 -28.309 59.500 1.00 47.81 514 THR A O 1
ATOM 3687 N N . ALA A 1 515 ? -35.634 -26.591 60.059 1.00 50.91 515 ALA A N 1
ATOM 3688 C CA . ALA A 1 515 ? -34.478 -27.421 60.394 1.00 50.91 515 ALA A CA 1
ATOM 3689 C C . ALA A 1 515 ? -34.543 -28.007 61.824 1.00 50.91 515 ALA A C 1
ATOM 3691 O O . ALA A 1 515 ? -34.000 -27.443 62.774 1.00 50.91 515 ALA A O 1
ATOM 3692 N N . THR A 1 516 ? -35.135 -29.196 61.972 1.00 56.53 516 THR A N 1
ATOM 3693 C CA . THR A 1 516 ? -34.941 -30.095 63.129 1.00 56.53 516 THR A CA 1
ATOM 3694 C C . THR A 1 516 ? -33.440 -30.344 63.351 1.00 56.53 516 THR A C 1
ATOM 3696 O O . THR A 1 516 ? -32.821 -31.033 62.545 1.00 56.53 516 THR A O 1
ATOM 3699 N N . CYS A 1 517 ? -32.829 -29.737 64.381 1.00 62.47 517 CYS A N 1
ATOM 3700 C CA . CYS A 1 517 ? -31.381 -29.803 64.681 1.00 62.47 517 CYS A CA 1
ATOM 3701 C C . CYS A 1 517 ? -30.437 -29.816 63.447 1.00 62.47 517 CYS A C 1
ATOM 3703 O O . CYS A 1 517 ? -29.555 -30.669 63.335 1.00 62.47 517 CYS A O 1
ATOM 3705 N N . GLY A 1 518 ? -30.610 -28.856 62.527 1.00 57.03 518 GLY A N 1
ATOM 3706 C CA . GLY A 1 518 ? -29.826 -28.728 61.287 1.00 57.03 518 GLY A CA 1
ATOM 3707 C C . GLY A 1 518 ? -28.296 -28.557 61.431 1.00 57.03 518 GLY A C 1
ATOM 3708 O O . GLY A 1 518 ? -27.737 -28.433 62.527 1.00 57.03 518 GLY A O 1
ATOM 3709 N N . VAL A 1 519 ? -27.626 -28.575 60.267 1.00 48.44 519 VAL A N 1
ATOM 3710 C CA . VAL A 1 519 ? -26.167 -28.717 60.048 1.00 48.44 519 VAL A CA 1
ATOM 3711 C C . VAL A 1 519 ? -25.302 -27.666 60.769 1.00 48.44 519 VAL A C 1
ATOM 3713 O O . VAL A 1 519 ? -25.690 -26.516 60.948 1.00 48.44 519 VAL A O 1
ATOM 3716 N N . ALA A 1 520 ? -24.115 -28.101 61.205 1.00 46.03 520 ALA A N 1
ATOM 3717 C CA . ALA A 1 520 ? -23.228 -27.436 62.163 1.00 46.03 520 ALA A CA 1
ATOM 3718 C C . ALA A 1 520 ? -22.612 -26.090 61.732 1.00 46.03 520 ALA A C 1
ATOM 3720 O O . ALA A 1 520 ? -22.189 -25.918 60.592 1.00 46.03 520 ALA A O 1
ATOM 3721 N N . GLY A 1 521 ? -22.450 -25.193 62.714 1.00 50.62 521 GLY A N 1
ATOM 3722 C CA . GLY A 1 521 ? -21.412 -24.154 62.723 1.00 50.62 521 GLY A CA 1
ATOM 3723 C C . GLY A 1 521 ? -20.124 -24.651 63.418 1.00 50.62 521 GLY A C 1
ATOM 3724 O O . GLY A 1 521 ? -20.167 -25.678 64.095 1.00 50.62 521 GLY A O 1
ATOM 3725 N N . PRO A 1 522 ? -18.973 -23.962 63.284 1.00 45.72 522 PRO A N 1
ATOM 3726 C CA . PRO A 1 522 ? -17.657 -24.617 63.359 1.00 45.72 522 PRO A CA 1
ATOM 3727 C C . PRO A 1 522 ? -17.130 -25.061 64.736 1.00 45.72 522 PRO A C 1
ATOM 3729 O O . PRO A 1 522 ? -16.128 -25.766 64.765 1.00 45.72 522 PRO A O 1
ATOM 3732 N N . SER A 1 523 ? -17.732 -24.699 65.874 1.00 53.75 523 SER A N 1
ATOM 3733 C CA . SER A 1 523 ? -17.299 -25.211 67.192 1.00 53.75 523 SER A CA 1
ATOM 3734 C C . SER A 1 523 ? -18.247 -24.761 68.309 1.00 53.75 523 SER A C 1
ATOM 3736 O O . SER A 1 523 ? -18.271 -23.574 68.634 1.00 53.75 523 SER A O 1
ATOM 3738 N N . GLY A 1 524 ? -19.009 -25.673 68.923 1.00 60.38 524 GLY A N 1
ATOM 3739 C CA . GLY A 1 524 ? -19.869 -25.299 70.057 1.00 60.38 524 GLY A CA 1
ATOM 3740 C C . GLY A 1 524 ? -20.860 -26.339 70.580 1.00 60.38 524 GLY A C 1
ATOM 3741 O O . GLY A 1 524 ? -21.680 -25.981 71.417 1.00 60.38 524 GLY A O 1
ATOM 3742 N N . ASP A 1 525 ? -20.824 -27.593 70.125 1.00 77.44 525 ASP A N 1
ATOM 3743 C CA . ASP A 1 525 ? -21.764 -28.608 70.612 1.00 77.44 525 ASP A CA 1
ATOM 3744 C C . ASP A 1 525 ? -21.464 -28.997 72.062 1.00 77.44 525 ASP A C 1
ATOM 3746 O O . ASP A 1 525 ? -20.302 -29.078 72.482 1.00 77.44 525 ASP A O 1
ATOM 3750 N N . ARG A 1 526 ? -22.532 -29.180 72.841 1.00 87.88 526 ARG A N 1
ATOM 3751 C CA . ARG A 1 526 ? -22.492 -29.541 74.255 1.00 87.88 526 ARG A CA 1
ATOM 3752 C C . ARG A 1 526 ? -23.292 -30.802 74.503 1.00 87.88 526 ARG A C 1
ATOM 3754 O O . ARG A 1 526 ? -24.178 -31.163 73.737 1.00 87.88 526 ARG A O 1
ATOM 3761 N N . MET A 1 527 ? -22.991 -31.473 75.598 1.00 88.19 527 MET A N 1
ATOM 3762 C CA . MET A 1 527 ? -23.713 -32.656 76.030 1.00 88.19 527 MET A CA 1
ATOM 3763 C C . MET A 1 527 ? -24.687 -32.336 77.153 1.00 88.19 527 MET A C 1
ATOM 3765 O O . MET A 1 527 ? -24.361 -31.584 78.070 1.00 88.19 527 MET A O 1
ATOM 3769 N N . LEU A 1 528 ? -25.874 -32.930 77.094 1.00 91.50 528 LEU A N 1
ATOM 3770 C CA . LEU A 1 528 ? -26.759 -33.064 78.241 1.00 91.50 528 LEU A CA 1
ATOM 3771 C C . LEU A 1 528 ? -26.890 -34.555 78.528 1.00 91.50 528 LEU A C 1
ATOM 3773 O O . LEU A 1 528 ? -27.479 -35.306 77.753 1.00 91.50 528 LEU A O 1
ATOM 3777 N N . VAL A 1 529 ? -26.309 -34.972 79.643 1.00 90.00 529 VAL A N 1
ATOM 3778 C CA . VAL A 1 529 ? -26.361 -36.354 80.117 1.00 90.00 529 VAL A CA 1
ATOM 3779 C C . VAL A 1 529 ? -27.113 -36.417 81.433 1.00 90.00 529 VAL A C 1
ATOM 3781 O O . VAL A 1 529 ? -27.434 -35.398 82.040 1.00 90.00 529 VAL A O 1
ATOM 3784 N N . MET A 1 530 ? -27.408 -37.624 81.878 1.00 91.25 530 MET A N 1
ATOM 3785 C CA . MET A 1 530 ? -27.970 -37.888 83.192 1.00 91.25 530 MET A CA 1
ATOM 3786 C C . MET A 1 530 ? -26.960 -38.712 83.988 1.00 91.25 530 MET A C 1
ATOM 3788 O O . MET A 1 530 ? -26.229 -39.512 83.396 1.00 91.25 530 MET A O 1
ATOM 3792 N N . THR A 1 531 ? -26.930 -38.526 85.308 1.00 91.50 531 THR A N 1
ATOM 3793 C CA . THR A 1 531 ? -26.145 -39.385 86.206 1.00 91.50 531 THR A CA 1
ATOM 3794 C C . THR A 1 531 ? -26.497 -40.863 86.011 1.00 91.50 531 THR A C 1
ATOM 3796 O O . THR A 1 531 ? -27.588 -41.181 85.524 1.00 91.50 531 THR A O 1
ATOM 3799 N N . ASP A 1 532 ? -25.577 -41.767 86.354 1.00 87.50 532 ASP A N 1
ATOM 3800 C CA . ASP A 1 532 ? -25.798 -43.213 86.248 1.00 87.50 532 ASP A CA 1
ATOM 3801 C C . ASP A 1 532 ? -27.151 -43.604 86.888 1.00 87.50 532 ASP A C 1
ATOM 3803 O O . ASP A 1 532 ? -27.438 -43.223 88.024 1.00 87.50 532 ASP A O 1
ATOM 3807 N N . PRO A 1 533 ? -28.041 -44.334 86.185 1.00 83.69 533 PRO A N 1
ATOM 3808 C CA . PRO A 1 533 ? -29.276 -44.849 86.775 1.00 83.69 533 PRO A CA 1
ATOM 3809 C C . PRO A 1 533 ? -29.074 -45.655 88.072 1.00 83.69 533 PRO A C 1
ATOM 3811 O O . PRO A 1 533 ? -30.014 -45.784 88.857 1.00 83.69 533 PRO A O 1
ATOM 3814 N N . ALA A 1 534 ? -27.871 -46.188 88.311 1.00 86.25 534 ALA A N 1
ATOM 3815 C CA . ALA A 1 534 ? -27.484 -46.837 89.561 1.00 86.25 534 ALA A CA 1
ATOM 3816 C C . ALA A 1 534 ? -27.118 -45.850 90.696 1.00 86.25 534 ALA A C 1
ATOM 3818 O O . ALA A 1 534 ? -27.073 -46.256 91.859 1.00 86.25 534 ALA A O 1
ATOM 3819 N N . THR A 1 535 ? -26.888 -44.564 90.401 1.00 88.25 535 THR A N 1
ATOM 3820 C CA . THR A 1 535 ? -26.526 -43.495 91.351 1.00 88.25 535 THR A CA 1
ATOM 3821 C C . THR A 1 535 ? -27.660 -42.469 91.493 1.00 88.25 535 THR A C 1
ATOM 3823 O O . THR A 1 535 ? -27.688 -41.402 90.881 1.00 88.25 535 THR A O 1
ATOM 3826 N N . LEU A 1 536 ? -28.631 -42.781 92.356 1.00 93.44 536 LEU A N 1
ATOM 3827 C CA . LEU A 1 536 ? -29.770 -41.898 92.635 1.00 93.44 536 LEU A CA 1
ATOM 3828 C C . LEU A 1 536 ? -29.564 -41.084 93.922 1.00 93.44 536 LEU A C 1
ATOM 3830 O O . LEU A 1 536 ? -29.026 -41.581 94.911 1.00 93.44 536 LEU A O 1
ATOM 3834 N N . PHE A 1 537 ? -30.057 -39.846 93.929 1.00 95.94 537 PHE A N 1
ATOM 3835 C CA . PHE A 1 537 ? -29.888 -38.885 95.022 1.00 95.94 537 PHE A CA 1
ATOM 3836 C C . PHE A 1 537 ? -31.233 -38.419 95.569 1.00 95.94 537 PHE A C 1
ATOM 3838 O O . PHE A 1 537 ? -32.152 -38.158 94.794 1.00 95.94 537 PHE A O 1
ATOM 3845 N N . ASP A 1 538 ? -31.363 -38.291 96.889 1.00 95.81 538 ASP A N 1
ATOM 3846 C CA . ASP A 1 538 ? -32.514 -37.614 97.494 1.00 95.81 538 ASP A CA 1
ATOM 3847 C C . ASP A 1 538 ? -32.463 -36.089 97.236 1.00 95.81 538 ASP A C 1
ATOM 3849 O O . ASP A 1 538 ? -31.592 -35.586 96.526 1.00 95.81 538 ASP A O 1
ATOM 3853 N N . GLY A 1 539 ? -33.434 -35.336 97.750 1.00 93.69 539 GLY A N 1
ATOM 3854 C CA . GLY A 1 539 ? -33.537 -33.890 97.546 1.00 93.69 539 GLY A CA 1
ATOM 3855 C C . GLY A 1 539 ? -32.461 -33.056 98.254 1.00 93.69 539 GLY A C 1
ATOM 3856 O O . GLY A 1 539 ? -32.356 -31.862 97.971 1.00 93.69 539 GLY A O 1
ATOM 3857 N N . ASN A 1 540 ? -31.649 -33.645 99.142 1.00 96.69 540 ASN A N 1
ATOM 3858 C CA . ASN A 1 540 ? -30.522 -32.962 99.769 1.00 96.69 540 ASN A CA 1
ATOM 3859 C C . ASN A 1 540 ? -29.238 -33.201 98.963 1.00 96.69 540 ASN A C 1
ATOM 3861 O O . ASN A 1 540 ? -28.414 -34.066 99.263 1.00 96.69 540 ASN A O 1
ATOM 3865 N N . LEU A 1 541 ? -29.040 -32.380 97.936 1.00 96.88 541 LEU A N 1
ATOM 3866 C CA . LEU A 1 541 ? -27.864 -32.440 97.070 1.00 96.88 541 LEU A CA 1
ATOM 3867 C C . LEU A 1 541 ? -26.659 -31.674 97.635 1.00 96.88 541 LEU A C 1
ATOM 3869 O O . LEU A 1 541 ? -25.650 -31.568 96.941 1.00 96.88 541 LEU A O 1
ATOM 3873 N N . SER A 1 542 ? -26.744 -31.163 98.870 1.00 96.38 542 SER A N 1
ATOM 3874 C CA . SER A 1 542 ? -25.822 -30.173 99.449 1.00 96.38 542 SER A CA 1
ATOM 3875 C C . SER A 1 542 ? -25.828 -28.841 98.685 1.00 96.38 542 SER A C 1
ATOM 3877 O O . SER A 1 542 ? -24.792 -28.194 98.503 1.00 96.38 542 SER A O 1
ATOM 3879 N N . GLY A 1 543 ? -27.010 -28.432 98.219 1.00 95.69 543 GLY A N 1
ATOM 3880 C CA . GLY A 1 543 ? -27.210 -27.234 97.411 1.00 95.69 543 GLY A CA 1
ATOM 3881 C C . GLY A 1 543 ? -26.686 -27.360 95.977 1.00 95.69 543 GLY A C 1
ATOM 3882 O O . GLY A 1 543 ? -26.229 -28.415 95.537 1.00 95.69 543 GLY A O 1
ATOM 3883 N N . VAL A 1 544 ? -26.723 -26.249 95.236 1.00 95.38 544 VAL A N 1
ATOM 3884 C CA . VAL A 1 544 ? -26.316 -26.197 93.818 1.00 95.38 544 VAL A CA 1
ATOM 3885 C C . VAL A 1 544 ? -24.860 -26.638 93.602 1.00 95.38 544 VAL A C 1
ATOM 3887 O O . VAL A 1 544 ? -24.576 -27.399 92.681 1.00 95.38 544 VAL A O 1
ATOM 3890 N N . SER A 1 545 ? -23.943 -26.210 94.474 1.00 95.12 545 SER A N 1
ATOM 3891 C CA . SER A 1 545 ? -22.520 -26.591 94.407 1.00 95.12 545 SER A CA 1
ATOM 3892 C C . SER A 1 545 ? -22.310 -28.093 94.644 1.00 95.12 545 SER A C 1
ATOM 3894 O O . SER A 1 545 ? -21.495 -28.742 93.982 1.00 95.12 545 SER A O 1
ATOM 3896 N N . GLY A 1 546 ? -23.085 -28.676 95.562 1.00 96.19 546 GLY A N 1
ATOM 3897 C CA . GLY A 1 546 ? -23.059 -30.113 95.806 1.00 96.19 546 GLY A CA 1
ATOM 3898 C C . GLY A 1 546 ? -23.622 -30.913 94.631 1.00 96.19 546 GLY A C 1
ATOM 3899 O O . GLY A 1 546 ? -23.043 -31.932 94.259 1.00 96.19 546 GLY A O 1
ATOM 3900 N N . ALA A 1 547 ? -24.676 -30.420 93.977 1.00 95.69 547 ALA A N 1
ATOM 3901 C CA . ALA A 1 547 ? -25.198 -31.023 92.753 1.00 95.69 547 ALA A CA 1
ATOM 3902 C C . ALA A 1 547 ? -24.191 -30.969 91.588 1.00 95.69 547 ALA A C 1
ATOM 3904 O O . ALA A 1 547 ? -24.012 -31.966 90.892 1.00 95.69 547 ALA A O 1
ATOM 3905 N N . ASP A 1 548 ? -23.474 -29.853 91.414 1.00 95.50 548 ASP A N 1
ATOM 3906 C CA . ASP A 1 548 ? -22.380 -29.759 90.435 1.00 95.50 548 ASP A CA 1
ATOM 3907 C C . ASP A 1 548 ? -21.268 -30.765 90.736 1.00 95.50 548 ASP A C 1
ATOM 3909 O O . ASP A 1 548 ? -20.787 -31.450 89.835 1.00 95.50 548 ASP A O 1
ATOM 3913 N N . SER A 1 549 ? -20.903 -30.903 92.013 1.00 93.75 549 SER A N 1
ATOM 3914 C CA . SER A 1 549 ? -19.890 -31.867 92.452 1.00 93.75 549 SER A CA 1
ATOM 3915 C C . SER A 1 549 ? -20.310 -33.307 92.156 1.00 93.75 549 SER A C 1
ATOM 3917 O O . SER A 1 549 ? -19.470 -34.113 91.771 1.00 93.75 549 SER A O 1
ATOM 3919 N N . LYS A 1 550 ? -21.606 -33.626 92.282 1.00 93.50 550 LYS A N 1
ATOM 3920 C CA . LYS A 1 550 ? -22.168 -34.934 91.909 1.00 93.50 550 LYS A CA 1
ATOM 3921 C C . LYS A 1 550 ? -22.086 -35.181 90.402 1.00 93.50 550 LYS A C 1
ATOM 3923 O O . LYS A 1 550 ? -21.674 -36.264 90.011 1.00 93.50 550 LYS A O 1
ATOM 3928 N N . CYS A 1 551 ? -22.394 -34.183 89.569 1.00 93.06 551 CYS A N 1
ATOM 3929 C CA . CYS A 1 551 ? -22.185 -34.284 88.121 1.00 93.06 551 CYS A CA 1
ATOM 3930 C C . CYS A 1 551 ? -20.707 -34.482 87.762 1.00 93.06 551 CYS A C 1
ATOM 3932 O O . CYS A 1 551 ? -20.393 -35.297 86.905 1.00 93.06 551 CYS A O 1
ATOM 3934 N N . ALA A 1 552 ? -19.789 -33.779 88.427 1.00 88.31 552 ALA A N 1
ATOM 3935 C CA . ALA A 1 552 ? -18.363 -33.829 88.108 1.00 88.31 552 ALA A CA 1
ATOM 3936 C C . ALA A 1 552 ? -17.703 -35.200 88.355 1.00 88.31 552 ALA A C 1
ATOM 3938 O O . ALA A 1 552 ? -16.669 -35.489 87.754 1.00 88.31 552 ALA A O 1
ATOM 3939 N N . VAL A 1 553 ? -18.274 -36.031 89.234 1.00 86.00 553 VAL A N 1
ATOM 3940 C CA . VAL A 1 553 ? -17.707 -37.338 89.620 1.00 86.00 553 VAL A CA 1
ATOM 3941 C C . VAL A 1 553 ? -18.516 -38.536 89.115 1.00 86.00 553 VAL A C 1
ATOM 3943 O O . VAL A 1 553 ? -18.147 -39.672 89.399 1.00 86.00 553 VAL A O 1
ATOM 3946 N N . ASP A 1 554 ? -19.615 -38.310 88.390 1.00 89.25 554 ASP A N 1
ATOM 3947 C CA . ASP A 1 554 ? -20.486 -39.388 87.918 1.00 89.25 554 ASP A CA 1
ATOM 3948 C C . ASP A 1 554 ? -19.867 -40.180 86.751 1.00 89.25 554 ASP A C 1
ATOM 3950 O O . ASP A 1 554 ? -19.177 -39.631 85.884 1.00 89.25 554 ASP A O 1
ATOM 3954 N N . ALA A 1 555 ? -20.126 -41.488 86.706 1.00 79.56 555 ALA A N 1
ATOM 3955 C CA . ALA A 1 555 ? -19.573 -42.388 85.696 1.00 79.56 555 ALA A CA 1
ATOM 3956 C C . ALA A 1 555 ? -20.031 -42.036 84.267 1.00 79.56 555 ALA A C 1
ATOM 3958 O O . ALA A 1 555 ? -19.211 -42.048 83.352 1.00 79.56 555 ALA A O 1
ATOM 3959 N N . ASN A 1 556 ? -21.293 -41.635 84.066 1.00 79.44 556 ASN A N 1
ATOM 3960 C CA . ASN A 1 556 ? -21.816 -41.253 82.745 1.00 79.44 556 ASN A CA 1
ATOM 3961 C C . ASN A 1 556 ? -21.327 -39.878 82.271 1.00 79.44 556 ASN A C 1
ATOM 3963 O O . ASN A 1 556 ? -21.526 -39.508 81.115 1.00 79.44 556 ASN A O 1
ATOM 3967 N N . VAL A 1 557 ? -20.690 -39.116 83.159 1.00 80.81 557 VAL A N 1
ATOM 3968 C CA . VAL A 1 557 ? -20.104 -37.807 82.864 1.00 80.81 557 VAL A CA 1
ATOM 3969 C C . VAL A 1 557 ? -18.597 -37.928 82.622 1.00 80.81 557 VAL A C 1
ATOM 3971 O O . VAL A 1 557 ? -18.065 -37.366 81.667 1.00 80.81 557 VAL A O 1
ATOM 3974 N N . THR A 1 558 ? -17.900 -38.701 83.455 1.00 75.06 558 THR A N 1
ATOM 3975 C CA . THR A 1 558 ? -16.433 -38.853 83.423 1.00 75.06 558 THR A CA 1
ATOM 3976 C C . THR A 1 558 ? -15.903 -39.579 82.180 1.00 75.06 558 THR A C 1
ATOM 3978 O O . THR A 1 558 ? -14.726 -39.420 81.851 1.00 75.06 558 THR A O 1
ATOM 3981 N N . ILE A 1 559 ? -16.761 -40.282 81.427 1.00 74.25 559 ILE A N 1
ATOM 3982 C CA . ILE A 1 559 ? -16.432 -40.812 80.089 1.00 74.25 559 ILE A CA 1
ATOM 3983 C C . ILE A 1 559 ? -16.080 -39.710 79.068 1.00 74.25 559 ILE A C 1
ATOM 3985 O O . ILE A 1 559 ? -15.403 -39.991 78.081 1.00 74.25 559 ILE A O 1
ATOM 3989 N N . TYR A 1 560 ? -16.469 -38.452 79.315 1.00 74.69 560 TYR A N 1
ATOM 3990 C CA . TYR A 1 560 ? -16.162 -37.289 78.472 1.00 74.69 560 TYR A CA 1
ATOM 3991 C C . TYR A 1 560 ? -14.983 -36.482 79.046 1.00 74.69 560 TYR A C 1
ATOM 3993 O O . TYR A 1 560 ? -15.127 -35.335 79.481 1.00 74.69 560 TYR A O 1
ATOM 4001 N N . SER A 1 561 ? -13.796 -37.102 79.080 1.00 62.94 561 SER A N 1
ATOM 4002 C CA . SER A 1 561 ? -12.589 -36.565 79.731 1.00 62.94 561 SER A CA 1
ATOM 4003 C C . SER A 1 561 ? -12.242 -35.130 79.304 1.00 62.94 561 SER A C 1
ATOM 4005 O O . SER A 1 561 ? -12.224 -34.824 78.113 1.00 62.94 561 SER A O 1
ATOM 4007 N N . GLY A 1 562 ? -11.888 -34.271 80.268 1.00 69.50 562 GLY A N 1
ATOM 4008 C CA . GLY A 1 562 ? -11.425 -32.898 80.010 1.00 69.50 562 GLY A CA 1
ATOM 4009 C C . GLY A 1 562 ? -12.533 -31.849 79.867 1.00 69.50 562 GLY A C 1
ATOM 4010 O O . GLY A 1 562 ? -12.261 -30.743 79.405 1.00 69.50 562 GLY A O 1
ATOM 4011 N N . THR A 1 563 ? -13.768 -32.171 80.257 1.00 76.69 563 THR A N 1
ATOM 4012 C CA . THR A 1 563 ? -14.923 -31.272 80.133 1.00 76.69 563 THR A CA 1
ATOM 4013 C C . THR A 1 563 ? -15.589 -31.028 81.489 1.00 76.69 563 THR A C 1
ATOM 4015 O O . THR A 1 563 ? -15.593 -31.895 82.361 1.00 76.69 563 THR A O 1
ATOM 4018 N N . THR A 1 564 ? -16.125 -29.822 81.688 1.00 87.19 564 THR A N 1
ATOM 4019 C CA . THR A 1 564 ? -16.802 -29.439 82.935 1.00 87.19 564 THR A CA 1
ATOM 4020 C C . THR A 1 564 ? -18.304 -29.593 82.761 1.00 87.19 564 THR A C 1
ATOM 4022 O O . THR A 1 564 ? -18.883 -29.003 81.849 1.00 87.19 564 THR A O 1
ATOM 4025 N N . PHE A 1 565 ? -18.945 -30.330 83.663 1.00 91.75 565 PHE A N 1
ATOM 4026 C CA . PHE A 1 565 ? -20.396 -30.464 83.708 1.00 91.75 565 PHE A CA 1
ATOM 4027 C C . PHE A 1 565 ? -20.966 -29.782 84.946 1.00 91.75 565 PHE A C 1
ATOM 4029 O O . PHE A 1 565 ? -20.384 -29.842 86.028 1.00 91.75 565 PHE A O 1
ATOM 4036 N N . LYS A 1 566 ? -22.127 -29.152 84.779 1.00 94.50 566 LYS A N 1
ATOM 4037 C CA . LYS A 1 566 ? -22.915 -28.583 85.873 1.00 94.50 566 LYS A CA 1
ATOM 4038 C C . LYS A 1 566 ? -24.302 -29.203 85.907 1.00 94.50 566 LYS A C 1
ATOM 4040 O O . LYS A 1 566 ? -24.859 -29.546 84.865 1.00 94.50 566 LYS A O 1
ATOM 4045 N N . ALA A 1 567 ? -24.872 -29.305 87.098 1.00 95.50 567 ALA A N 1
ATOM 4046 C CA . ALA A 1 567 ? -26.219 -29.812 87.294 1.00 95.50 567 ALA A CA 1
ATOM 4047 C C . ALA A 1 567 ? -27.255 -28.844 86.706 1.00 95.50 567 ALA A C 1
ATOM 4049 O O . ALA A 1 567 ? -27.340 -27.676 87.106 1.00 95.50 567 ALA A O 1
ATOM 4050 N N . LEU A 1 568 ? -28.074 -29.338 85.780 1.00 95.12 568 LEU A N 1
ATOM 4051 C CA . LEU A 1 568 ? -29.226 -28.627 85.239 1.00 95.12 568 LEU A CA 1
ATOM 4052 C C . LEU A 1 568 ? -30.389 -28.741 86.233 1.00 95.12 568 LEU A C 1
ATOM 4054 O O . LEU A 1 568 ? -31.295 -29.556 86.071 1.00 95.12 568 LEU A O 1
ATOM 4058 N N . ILE A 1 569 ? -30.333 -27.911 87.276 1.00 94.81 569 ILE A N 1
ATOM 4059 C CA . ILE A 1 569 ? -31.346 -27.818 88.332 1.00 94.81 569 ILE A CA 1
ATOM 4060 C C . ILE A 1 569 ? -31.726 -26.362 88.615 1.00 94.81 569 ILE A C 1
ATOM 4062 O O . ILE A 1 569 ? -30.875 -25.473 88.577 1.00 94.81 569 ILE A O 1
ATOM 4066 N N . GLY A 1 570 ? -32.999 -26.121 88.913 1.00 93.75 570 GLY A N 1
ATOM 4067 C CA . GLY A 1 570 ? -33.539 -24.828 89.310 1.00 93.75 570 GLY A CA 1
ATOM 4068 C C . GLY A 1 570 ? -33.373 -24.595 90.807 1.00 93.75 570 GLY A C 1
ATOM 4069 O O . GLY A 1 570 ? -33.653 -25.479 91.612 1.00 93.75 570 GLY A O 1
ATOM 4070 N N . ALA A 1 571 ? -32.910 -23.407 91.179 1.00 94.12 571 ALA A N 1
ATOM 4071 C CA . ALA A 1 571 ? -32.784 -22.939 92.557 1.00 94.12 571 ALA A CA 1
ATOM 4072 C C . ALA A 1 571 ? -32.840 -21.404 92.586 1.00 94.12 571 ALA A C 1
ATOM 4074 O O . ALA A 1 571 ? -32.669 -20.745 91.556 1.00 94.12 571 ALA A O 1
ATOM 4075 N N . THR A 1 572 ? -32.985 -20.800 93.764 1.00 91.81 572 THR A N 1
ATOM 4076 C CA . THR A 1 572 ? -32.865 -19.334 93.901 1.00 91.81 572 THR A CA 1
ATOM 4077 C C . THR A 1 572 ? -31.506 -18.822 93.404 1.00 91.81 572 THR A C 1
ATOM 4079 O O . THR A 1 572 ? -31.422 -17.775 92.764 1.00 91.81 572 THR A O 1
ATOM 4082 N N . THR A 1 573 ? -30.449 -19.612 93.614 1.00 91.00 573 THR A N 1
ATOM 4083 C CA . THR A 1 573 ? -29.065 -19.328 93.204 1.00 91.00 573 THR A CA 1
ATOM 4084 C C . THR A 1 573 ? -28.699 -19.854 91.811 1.00 91.00 573 THR A C 1
ATOM 4086 O O . THR A 1 573 ? -27.573 -19.633 91.359 1.00 91.00 573 THR A O 1
ATOM 4089 N N . ARG A 1 574 ? -29.624 -20.540 91.120 1.00 92.19 574 ARG A N 1
ATOM 4090 C CA . ARG A 1 574 ? -29.448 -21.058 89.755 1.00 92.19 574 ARG A CA 1
ATOM 4091 C C . ARG A 1 574 ? -30.746 -20.974 88.954 1.00 92.19 574 ARG A C 1
ATOM 4093 O O . ARG A 1 574 ? -31.640 -21.808 89.080 1.00 92.19 574 ARG A O 1
ATOM 4100 N N . ASN A 1 575 ? -30.824 -19.965 88.099 1.00 88.81 575 ASN A N 1
ATOM 4101 C CA . ASN A 1 575 ? -31.944 -19.692 87.205 1.00 88.81 575 ASN A CA 1
ATOM 4102 C C . ASN A 1 575 ? -31.453 -18.937 85.955 1.00 88.81 575 ASN A C 1
ATOM 4104 O O . ASN A 1 575 ? -30.268 -18.632 85.835 1.00 88.81 575 ASN A O 1
ATOM 4108 N N . LYS A 1 576 ? -32.357 -18.619 85.023 1.00 83.56 576 LYS A N 1
ATOM 4109 C CA . LYS A 1 576 ? -32.021 -17.969 83.741 1.00 83.56 576 LYS A CA 1
ATOM 4110 C C . LYS A 1 576 ? -31.254 -16.646 83.885 1.00 83.56 576 LYS A C 1
ATOM 4112 O O . LYS A 1 576 ? -30.496 -16.283 82.997 1.00 83.56 576 LYS A O 1
ATOM 4117 N N . THR A 1 577 ? -31.436 -15.932 84.995 1.00 82.00 577 THR A N 1
ATOM 4118 C CA . THR A 1 577 ? -30.787 -14.637 85.267 1.00 82.00 577 THR A CA 1
ATOM 4119 C C . THR A 1 577 ? -29.584 -14.731 86.209 1.00 82.00 577 THR A C 1
ATOM 4121 O O . THR A 1 577 ? -28.810 -13.782 86.302 1.00 82.00 577 THR A O 1
ATOM 4124 N N . THR A 1 578 ? -29.391 -15.869 86.881 1.00 83.19 578 THR A N 1
ATOM 4125 C CA . THR A 1 578 ? -28.355 -16.062 87.904 1.00 83.19 578 THR A CA 1
ATOM 4126 C C . THR A 1 578 ? -27.740 -17.451 87.762 1.00 83.19 578 THR A C 1
ATOM 4128 O O . THR A 1 578 ? -28.413 -18.442 88.027 1.00 83.19 578 THR A O 1
ATOM 4131 N N . ASN A 1 579 ? -26.453 -17.541 87.398 1.00 87.88 579 ASN A N 1
ATOM 4132 C CA . ASN A 1 579 ? -25.708 -18.810 87.290 1.00 87.88 579 ASN A CA 1
ATOM 4133 C C . ASN A 1 579 ? -26.380 -19.850 86.364 1.00 87.88 579 ASN A C 1
ATOM 4135 O O . ASN A 1 579 ? -26.432 -21.041 86.689 1.00 87.88 579 ASN A O 1
ATOM 4139 N N . TRP A 1 580 ? -26.928 -19.390 85.232 1.00 91.88 580 TRP A N 1
ATOM 4140 C CA . TRP A 1 580 ? -27.550 -20.256 84.232 1.00 91.88 580 TRP A CA 1
ATOM 4141 C C . TRP A 1 580 ? -26.536 -21.226 83.620 1.00 91.88 580 TRP A C 1
ATOM 4143 O O . TRP A 1 580 ? -25.367 -20.893 83.428 1.00 91.88 580 TRP A O 1
ATOM 4153 N N . VAL A 1 581 ? -26.992 -22.449 83.358 1.00 90.69 581 VAL A N 1
ATOM 4154 C CA . VAL A 1 581 ? -26.119 -23.590 83.051 1.00 90.69 581 VAL A CA 1
ATOM 4155 C C . VAL A 1 581 ? -26.023 -23.875 81.556 1.00 90.69 581 VAL A C 1
ATOM 4157 O O . VAL A 1 581 ? -25.000 -24.393 81.110 1.00 90.69 581 VAL A O 1
ATOM 4160 N N . LEU A 1 582 ? -27.060 -23.543 80.786 1.00 91.69 582 LEU A N 1
ATOM 4161 C CA . LEU A 1 582 ? -27.075 -23.777 79.348 1.00 91.69 582 LEU A CA 1
ATOM 4162 C C . LEU A 1 582 ? -26.561 -22.538 78.604 1.00 91.69 582 LEU A C 1
ATOM 4164 O O . LEU A 1 582 ? -26.967 -21.414 78.895 1.00 91.69 582 LEU A O 1
ATOM 4168 N N . LEU A 1 583 ? -25.662 -22.734 77.643 1.00 87.12 583 LEU A N 1
ATOM 4169 C CA . LEU A 1 583 ? -25.094 -21.637 76.855 1.00 87.12 583 LEU A CA 1
ATOM 4170 C C . LEU A 1 583 ? -26.086 -21.120 75.808 1.00 87.12 583 LEU A C 1
ATOM 4172 O O . LEU A 1 583 ? -26.926 -21.878 75.337 1.00 87.12 583 LEU A O 1
ATOM 4176 N N . ALA A 1 584 ? -25.980 -19.847 75.422 1.00 81.94 584 ALA A N 1
ATOM 4177 C CA . ALA A 1 584 ? -26.805 -19.246 74.374 1.00 81.94 584 ALA A CA 1
ATOM 4178 C C . ALA A 1 584 ? -26.431 -19.746 72.969 1.00 81.94 584 ALA A C 1
ATOM 4180 O O . ALA A 1 584 ? -25.252 -19.849 72.639 1.00 81.94 584 ALA A O 1
ATOM 4181 N N . ASN A 1 585 ? -27.437 -19.962 72.116 1.00 75.81 585 ASN A N 1
ATOM 4182 C CA . ASN A 1 585 ? -27.305 -20.431 70.731 1.00 75.81 585 ASN A CA 1
ATOM 4183 C C . ASN A 1 585 ? -26.611 -21.800 70.576 1.00 75.81 585 ASN A C 1
ATOM 4185 O O . ASN A 1 585 ? -26.083 -22.102 69.498 1.00 75.81 585 ASN A O 1
ATOM 4189 N N . THR A 1 586 ? -26.656 -22.634 71.615 1.00 78.69 586 THR A N 1
ATOM 4190 C CA . THR A 1 586 ? -25.880 -23.872 71.761 1.00 78.69 586 THR A CA 1
ATOM 4191 C C . THR A 1 586 ? -26.749 -25.111 71.587 1.00 78.69 586 THR A C 1
ATOM 4193 O O . THR A 1 586 ? -27.896 -25.157 72.030 1.00 78.69 586 THR A O 1
ATOM 4196 N N . ARG A 1 587 ? -26.199 -26.141 70.939 1.00 81.94 587 ARG A N 1
ATOM 4197 C CA . ARG A 1 587 ? -26.858 -27.443 70.769 1.00 81.94 587 ARG A CA 1
ATOM 4198 C C . ARG A 1 587 ? -26.450 -28.394 71.887 1.00 81.94 587 ARG A C 1
ATOM 4200 O O . ARG A 1 587 ? -25.264 -28.476 72.205 1.00 81.94 587 ARG A O 1
ATOM 4207 N N . TYR A 1 588 ? -27.424 -29.116 72.436 1.00 87.94 588 TYR A N 1
ATOM 4208 C CA . TYR A 1 588 ? -27.218 -30.131 73.465 1.00 87.94 588 TYR A CA 1
ATOM 4209 C C . TYR A 1 588 ? -27.552 -31.524 72.928 1.00 87.94 588 TYR A C 1
ATOM 4211 O O . TYR A 1 588 ? -28.646 -31.745 72.414 1.00 87.94 588 TYR A O 1
ATOM 4219 N N . PHE A 1 589 ? -26.611 -32.458 73.053 1.00 86.00 589 PHE A N 1
ATOM 4220 C CA . PHE A 1 589 ? -26.715 -33.836 72.569 1.00 86.00 589 PHE A CA 1
ATOM 4221 C C . PHE A 1 589 ? -26.781 -34.832 73.730 1.00 86.00 589 PHE A C 1
ATOM 4223 O O . PHE A 1 589 ? -26.172 -34.603 74.778 1.00 86.00 589 PHE A O 1
ATOM 4230 N N . ASN A 1 590 ? -27.500 -35.940 73.543 1.00 87.25 590 ASN A N 1
ATOM 4231 C CA . ASN A 1 590 ? -27.518 -37.039 74.509 1.00 87.25 590 ASN A CA 1
ATOM 4232 C C . ASN A 1 590 ? -26.268 -37.921 74.360 1.00 87.25 590 ASN A C 1
ATOM 4234 O O . ASN A 1 590 ? -25.480 -37.773 73.425 1.00 87.25 590 ASN A O 1
ATOM 4238 N N . ALA A 1 591 ? -26.095 -38.879 75.272 1.00 81.75 591 ALA A N 1
ATOM 4239 C CA . ALA A 1 591 ? -24.954 -39.798 75.253 1.00 81.75 591 ALA A CA 1
ATOM 4240 C C . ALA A 1 591 ? -24.878 -40.681 73.988 1.00 81.75 591 ALA A C 1
ATOM 4242 O O . ALA A 1 591 ? -23.805 -41.185 73.664 1.00 81.75 591 ALA A O 1
ATOM 4243 N N . ALA A 1 592 ? -25.990 -40.845 73.259 1.00 80.38 592 ALA A N 1
ATOM 4244 C CA . ALA A 1 592 ? -26.046 -41.576 71.992 1.00 80.38 592 ALA A CA 1
ATOM 4245 C C . ALA A 1 592 ? -25.668 -40.712 70.770 1.00 80.38 592 ALA A C 1
ATOM 4247 O O . ALA A 1 592 ? -25.619 -41.227 69.656 1.00 80.38 592 ALA A O 1
ATOM 4248 N N . GLY A 1 593 ? -25.392 -39.417 70.963 1.00 76.94 593 GLY A N 1
ATOM 4249 C CA . GLY A 1 593 ? -25.049 -38.486 69.887 1.00 76.94 593 GLY A CA 1
ATOM 4250 C C . GLY A 1 593 ? -26.256 -37.889 69.159 1.00 76.94 593 GLY A C 1
ATOM 4251 O O . GLY A 1 593 ? -26.071 -37.214 68.147 1.00 76.94 593 GLY A O 1
ATOM 4252 N N . ASN A 1 594 ? -27.477 -38.082 69.667 1.00 83.06 594 ASN A N 1
ATOM 4253 C CA . ASN A 1 594 ? -28.672 -37.455 69.106 1.00 83.06 594 ASN A CA 1
ATOM 4254 C C . ASN A 1 594 ? -28.859 -36.051 69.694 1.00 83.06 594 ASN A C 1
ATOM 4256 O O . ASN A 1 594 ? -28.656 -35.834 70.892 1.00 83.06 594 ASN A O 1
ATOM 4260 N N . CYS A 1 595 ? -29.263 -35.093 68.861 1.00 83.44 595 CYS A N 1
ATOM 4261 C CA . CYS A 1 595 ? -29.517 -33.719 69.288 1.00 83.44 595 CYS A CA 1
ATOM 4262 C C . CYS A 1 595 ? -30.825 -33.639 70.086 1.00 83.44 595 CYS A C 1
ATOM 4264 O O . CYS A 1 595 ? -31.897 -33.897 69.547 1.00 83.44 595 CYS A O 1
ATOM 4266 N N . ILE A 1 596 ? -30.731 -33.265 71.361 1.00 86.56 596 ILE A N 1
ATOM 4267 C CA . ILE A 1 596 ? -31.869 -33.154 72.281 1.00 86.56 596 ILE A CA 1
ATOM 4268 C C . ILE A 1 596 ? -32.602 -31.839 72.024 1.00 86.56 596 ILE A C 1
ATOM 4270 O O . ILE A 1 596 ? -33.808 -31.838 71.812 1.00 86.56 596 ILE A O 1
ATOM 4274 N N . PHE A 1 597 ? -31.892 -30.711 72.025 1.00 84.50 597 PHE A N 1
ATOM 4275 C CA . PHE A 1 597 ? -32.456 -29.392 71.724 1.00 84.50 597 PHE A CA 1
ATOM 4276 C C . PHE A 1 597 ? -31.354 -28.382 71.395 1.00 84.50 597 PHE A C 1
ATOM 4278 O O . PHE A 1 597 ? -30.162 -28.616 71.618 1.00 84.50 597 PHE A O 1
ATOM 4285 N N . ARG A 1 598 ? -31.777 -27.209 70.920 1.00 79.44 598 ARG A N 1
ATOM 4286 C CA . ARG A 1 598 ? -30.944 -26.012 70.829 1.00 79.44 598 ARG A CA 1
ATOM 4287 C C . ARG A 1 598 ? -31.511 -24.917 71.723 1.00 79.44 598 ARG A C 1
ATOM 4289 O O . ARG A 1 598 ? -32.725 -24.759 71.822 1.00 79.44 598 ARG A O 1
ATOM 4296 N N . THR A 1 599 ? -30.629 -24.175 72.372 1.00 80.69 599 THR A N 1
ATOM 4297 C CA . THR A 1 599 ? -31.000 -22.991 73.140 1.00 80.69 599 THR A CA 1
ATOM 4298 C C . THR A 1 599 ? -31.093 -21.747 72.262 1.00 80.69 599 THR A C 1
ATOM 4300 O O . THR A 1 599 ? -30.357 -21.593 71.286 1.00 80.69 599 THR A O 1
ATOM 4303 N N . ASP A 1 600 ? -31.981 -20.835 72.639 1.00 74.81 600 ASP A N 1
ATOM 4304 C CA . ASP A 1 600 ? -32.084 -19.496 72.071 1.00 74.81 600 ASP A CA 1
ATOM 4305 C C . ASP A 1 600 ? -30.902 -18.591 72.483 1.00 74.81 600 ASP A C 1
ATOM 4307 O O . ASP A 1 600 ? -29.938 -19.009 73.139 1.00 74.81 600 ASP A O 1
ATOM 4311 N N . ASN A 1 601 ? -30.978 -17.310 72.119 1.00 75.50 601 ASN A N 1
ATOM 4312 C CA . ASN A 1 601 ? -29.975 -16.304 72.478 1.00 75.50 601 ASN A CA 1
ATOM 4313 C C . ASN A 1 601 ? -29.862 -16.027 73.994 1.00 75.50 601 ASN A C 1
ATOM 4315 O O . ASN A 1 601 ? -28.917 -15.360 74.410 1.00 75.50 601 ASN A O 1
ATOM 4319 N N . SER A 1 602 ? -30.795 -16.536 74.801 1.00 77.12 602 SER A N 1
ATOM 4320 C CA . SER A 1 602 ? -30.835 -16.433 76.261 1.00 77.12 602 SER A CA 1
ATOM 4321 C C . SER A 1 602 ? -30.424 -17.743 76.944 1.00 77.12 602 SER A C 1
ATOM 4323 O O . SER A 1 602 ? -30.461 -17.841 78.170 1.00 77.12 602 SER A O 1
ATOM 4325 N N . GLY A 1 603 ? -30.018 -18.757 76.173 1.00 82.56 603 GLY A N 1
ATOM 4326 C CA . GLY A 1 603 ? -29.634 -20.060 76.706 1.00 82.56 603 GLY A CA 1
ATOM 4327 C C . GLY A 1 603 ? -30.823 -20.946 77.081 1.00 82.56 603 GLY A C 1
ATOM 4328 O O . GLY A 1 603 ? -30.630 -21.931 77.786 1.00 82.56 603 GLY A O 1
ATOM 4329 N N . VAL A 1 604 ? -32.047 -20.638 76.649 1.00 84.50 604 VAL A N 1
ATOM 4330 C CA . VAL A 1 604 ? -33.258 -21.396 77.002 1.00 84.50 604 VAL A CA 1
ATOM 4331 C C . VAL A 1 604 ? -33.702 -22.259 75.818 1.00 84.50 604 VAL A C 1
ATOM 4333 O O . VAL A 1 604 ? -33.691 -21.775 74.688 1.00 84.50 604 VAL A O 1
ATOM 4336 N N . PRO A 1 605 ? -34.102 -23.526 76.022 1.00 83.50 605 PRO A N 1
ATOM 4337 C CA . PRO A 1 605 ? -34.710 -24.322 74.955 1.00 83.50 605 PRO A CA 1
ATOM 4338 C C . PRO A 1 605 ? -35.997 -23.658 74.446 1.00 83.50 605 PRO A C 1
ATOM 4340 O O . PRO A 1 605 ? -36.886 -23.339 75.236 1.00 83.50 605 PRO A O 1
ATOM 4343 N N . SER A 1 606 ? -36.094 -23.426 73.135 1.00 67.12 606 SER A N 1
ATOM 4344 C CA . SER A 1 606 ? -37.223 -22.712 72.516 1.00 67.12 606 SER A CA 1
ATOM 4345 C C . SER A 1 606 ? -38.460 -23.590 72.277 1.00 67.12 606 SER A C 1
ATOM 4347 O O . SER A 1 606 ? -39.535 -23.076 71.971 1.00 67.12 606 SER A O 1
ATOM 4349 N N . PHE A 1 607 ? -38.329 -24.907 72.436 1.00 67.94 607 PHE A N 1
ATOM 4350 C CA . PHE A 1 607 ? -39.388 -25.900 72.273 1.00 67.94 607 PHE A CA 1
ATOM 4351 C C . PHE A 1 607 ? -39.095 -27.132 73.156 1.00 67.94 607 PHE A C 1
ATOM 4353 O O . PHE A 1 607 ? -38.072 -27.200 73.842 1.00 67.94 607 PHE A O 1
ATOM 4360 N N . ASN A 1 608 ? -40.026 -28.088 73.155 1.00 75.19 608 ASN A N 1
ATOM 4361 C CA . ASN A 1 608 ? -39.878 -29.416 73.758 1.00 75.19 608 ASN A CA 1
ATOM 4362 C C . ASN A 1 608 ? -38.571 -30.104 73.308 1.00 75.19 608 ASN A C 1
ATOM 4364 O O . ASN A 1 608 ? -38.017 -29.780 72.270 1.00 75.19 608 ASN A O 1
ATOM 4368 N N . PHE A 1 609 ? -38.045 -31.070 74.045 1.00 84.75 609 PHE A N 1
ATOM 4369 C CA . PHE A 1 609 ? -36.901 -31.838 73.555 1.00 84.75 609 PHE A CA 1
ATOM 4370 C C . PHE A 1 609 ? -37.270 -32.565 72.247 1.00 84.75 609 PHE A C 1
ATOM 4372 O O . PHE A 1 609 ? -38.349 -33.129 72.121 1.00 84.75 609 PHE A O 1
ATOM 4379 N N . HIS A 1 610 ? -36.399 -32.536 71.239 1.00 80.62 610 HIS A N 1
ATOM 4380 C CA . HIS A 1 610 ? -36.562 -33.339 70.023 1.00 80.62 610 HIS A CA 1
ATOM 4381 C C . HIS A 1 610 ? -36.335 -34.821 70.309 1.00 80.62 610 HIS A C 1
ATOM 4383 O O . HIS A 1 610 ? -37.053 -35.679 69.805 1.00 80.62 610 HIS A O 1
ATOM 4389 N N . GLU A 1 611 ? -35.332 -35.098 71.133 1.00 86.38 611 GLU A N 1
ATOM 4390 C CA . GLU A 1 611 ? -34.877 -36.433 71.487 1.00 86.38 611 GLU A CA 1
ATOM 4391 C C . GLU A 1 611 ? -34.828 -36.556 73.003 1.00 86.38 611 GLU A C 1
ATOM 4393 O O . GLU A 1 611 ? -34.499 -35.601 73.705 1.00 86.38 611 GLU A O 1
ATOM 4398 N N . SER A 1 612 ? -35.141 -37.738 73.526 1.00 88.62 612 SER A N 1
ATOM 4399 C CA . SER A 1 612 ? -35.036 -37.982 74.965 1.00 88.62 612 SER A CA 1
ATOM 4400 C C . SER A 1 612 ? -33.585 -37.873 75.450 1.00 88.62 612 SER A C 1
ATOM 4402 O O . SER A 1 612 ? -32.645 -38.254 74.740 1.00 88.62 612 SER A O 1
ATOM 4404 N N . VAL A 1 613 ? -33.399 -37.429 76.697 1.00 88.69 613 VAL A N 1
ATOM 4405 C CA . VAL A 1 613 ? -32.074 -37.439 77.341 1.00 88.69 613 VAL A CA 1
ATOM 4406 C C . VAL A 1 613 ? -31.611 -38.881 77.590 1.00 88.69 613 VAL A C 1
ATOM 4408 O O . VAL A 1 613 ? -30.424 -39.178 77.469 1.00 88.69 613 VAL A O 1
ATOM 4411 N N . TYR A 1 614 ? -32.547 -39.792 77.890 1.00 88.12 614 TYR A N 1
ATOM 4412 C CA . TYR A 1 614 ? -32.293 -41.217 78.108 1.00 88.12 614 TYR A CA 1
ATOM 4413 C C . TYR A 1 614 ? -33.441 -42.085 77.558 1.00 88.12 614 TYR A C 1
ATOM 4415 O O . TYR A 1 614 ? -34.567 -42.006 78.044 1.00 88.12 614 TYR A O 1
ATOM 4423 N N . SER A 1 615 ? -33.163 -42.936 76.565 1.00 78.12 615 SER A N 1
ATOM 4424 C CA . SER A 1 615 ? -34.187 -43.506 75.669 1.00 78.12 615 SER A CA 1
ATOM 4425 C C . SER A 1 615 ? -34.784 -44.865 76.065 1.00 78.12 615 SER A C 1
ATOM 4427 O O . SER A 1 615 ? -35.766 -45.289 75.462 1.00 78.12 615 SER A O 1
ATOM 4429 N N . THR A 1 616 ? -34.228 -45.580 77.049 1.00 75.12 616 THR A N 1
ATOM 4430 C CA . THR A 1 616 ? -34.561 -47.004 77.279 1.00 75.12 616 THR A CA 1
ATOM 4431 C C . THR A 1 616 ? -35.449 -47.274 78.497 1.00 75.12 616 THR A C 1
ATOM 4433 O O . THR A 1 616 ? -36.076 -48.330 78.569 1.00 75.12 616 THR A O 1
ATOM 4436 N N . SER A 1 617 ? -35.536 -46.360 79.470 1.00 82.38 617 SER A N 1
ATOM 4437 C CA . SER A 1 617 ? -36.407 -46.484 80.653 1.00 82.38 617 SER A CA 1
ATOM 4438 C C . SER A 1 617 ? -36.716 -45.113 81.262 1.00 82.38 617 SER A C 1
ATOM 4440 O O . SER A 1 617 ? -35.826 -44.272 81.367 1.00 82.38 617 SER A O 1
ATOM 4442 N N . SER A 1 618 ? -37.968 -44.886 81.682 1.00 88.50 618 SER A N 1
ATOM 4443 C CA . SER A 1 618 ? -38.390 -43.640 82.345 1.00 88.50 618 SER A CA 1
ATOM 4444 C C . SER A 1 618 ? -37.773 -43.531 83.736 1.00 88.50 618 SER A C 1
ATOM 4446 O O . SER A 1 618 ? -38.257 -44.159 84.679 1.00 88.50 618 SER A O 1
ATOM 4448 N N . ILE A 1 619 ? -36.756 -42.686 83.883 1.00 91.81 619 ILE A N 1
ATOM 4449 C CA . ILE A 1 619 ? -36.117 -42.389 85.165 1.00 91.81 619 ILE A CA 1
ATOM 4450 C C . ILE A 1 619 ? -36.555 -40.999 85.617 1.00 91.81 619 ILE A C 1
ATOM 4452 O O . ILE A 1 619 ? -36.561 -40.048 84.837 1.00 91.81 619 ILE A O 1
ATOM 4456 N N . ASN A 1 620 ? -36.947 -40.881 86.886 1.00 94.38 620 ASN A N 1
ATOM 4457 C CA . ASN A 1 620 ? -37.258 -39.584 87.475 1.00 94.38 620 ASN A CA 1
ATOM 4458 C C . ASN A 1 620 ? -35.953 -38.828 87.746 1.00 94.38 620 ASN A C 1
ATOM 4460 O O . ASN A 1 620 ? -35.011 -39.398 88.299 1.00 94.38 620 ASN A O 1
ATOM 4464 N N . VAL A 1 621 ? -35.927 -37.542 87.406 1.00 94.94 621 VAL A N 1
ATOM 4465 C CA . VAL A 1 621 ? -34.737 -36.685 87.471 1.00 94.94 621 VAL A CA 1
ATOM 4466 C C . VAL A 1 621 ? -35.042 -35.444 88.297 1.00 94.94 621 VAL A C 1
ATOM 4468 O O . VAL A 1 621 ? -36.036 -34.775 88.043 1.00 94.94 621 VAL A O 1
ATOM 4471 N N . HIS A 1 622 ? -34.218 -35.107 89.286 1.00 96.25 622 HIS A N 1
ATOM 4472 C CA . HIS A 1 622 ? -34.338 -33.835 90.001 1.00 96.25 622 HIS A CA 1
ATOM 4473 C C . HIS A 1 622 ? -34.062 -32.674 89.049 1.00 96.25 622 HIS A C 1
ATOM 4475 O O . HIS A 1 622 ? -32.995 -32.605 88.445 1.00 96.25 622 HIS A O 1
ATOM 4481 N N . THR A 1 623 ? -35.028 -31.765 88.923 1.00 94.31 623 THR A N 1
ATOM 4482 C CA . THR A 1 623 ? -34.939 -30.626 87.999 1.00 94.31 623 THR A CA 1
ATOM 4483 C C . THR A 1 623 ? -35.256 -29.312 88.688 1.00 94.31 623 THR A C 1
ATOM 4485 O O . THR A 1 623 ? -34.566 -28.335 88.449 1.00 94.31 623 THR A O 1
ATOM 4488 N N . GLY A 1 624 ? -36.277 -29.237 89.550 1.00 93.25 624 GLY A N 1
ATOM 4489 C CA . GLY A 1 624 ? -36.662 -27.980 90.210 1.00 93.25 624 GLY A CA 1
ATOM 4490 C C . GLY A 1 624 ? -37.110 -26.880 89.247 1.00 93.25 624 GLY A C 1
ATOM 4491 O O . GLY A 1 624 ? -37.082 -25.708 89.614 1.00 93.25 624 GLY A O 1
ATOM 4492 N N . PHE A 1 625 ? -37.505 -27.232 88.022 1.00 92.31 625 PHE A N 1
ATOM 4493 C CA . PHE A 1 625 ? -37.974 -26.289 87.010 1.00 92.31 625 PHE A CA 1
ATOM 4494 C C . PHE A 1 625 ? -39.492 -26.376 86.816 1.00 92.31 625 PHE A C 1
ATOM 4496 O O . PHE A 1 625 ? -40.128 -27.399 87.098 1.00 92.31 625 PHE A O 1
ATOM 4503 N N . ASN A 1 626 ? -40.081 -25.283 86.343 1.00 89.69 626 ASN A N 1
ATOM 4504 C CA . ASN A 1 626 ? -41.403 -25.274 85.723 1.00 89.69 626 ASN A CA 1
ATOM 4505 C C . ASN A 1 626 ? -41.280 -25.673 84.238 1.00 89.69 626 ASN A C 1
ATOM 4507 O O . ASN A 1 626 ? -40.174 -25.794 83.707 1.00 89.69 626 ASN A O 1
ATOM 4511 N N . SER A 1 627 ? -42.407 -25.872 83.550 1.00 86.69 627 SER A N 1
ATOM 4512 C CA . SER A 1 627 ? -42.444 -26.310 82.142 1.00 86.69 627 SER A CA 1
ATOM 4513 C C . SER A 1 627 ? -41.755 -25.356 81.158 1.00 86.69 627 SER A C 1
ATOM 4515 O O . SER A 1 627 ? -41.423 -25.756 80.051 1.00 86.69 627 SER A O 1
ATOM 4517 N N . ASP A 1 628 ? -41.542 -24.102 81.549 1.00 84.81 628 ASP A N 1
ATOM 4518 C CA . ASP A 1 628 ? -40.860 -23.067 80.770 1.00 84.81 628 ASP A CA 1
ATOM 4519 C C . ASP A 1 628 ? -39.368 -22.928 81.132 1.00 84.81 628 ASP A C 1
ATOM 4521 O O . ASP A 1 628 ? -38.742 -21.931 80.772 1.00 84.81 628 ASP A O 1
ATOM 4525 N N . PHE A 1 629 ? -38.794 -23.880 81.878 1.00 87.62 629 PHE A N 1
ATOM 4526 C CA . PHE A 1 629 ? -37.420 -23.848 82.401 1.00 87.62 629 PHE A CA 1
ATOM 4527 C C . PHE A 1 629 ? -37.139 -22.717 83.411 1.00 87.62 629 PHE A C 1
ATOM 4529 O O . PHE A 1 629 ? -35.981 -22.453 83.741 1.00 87.62 629 PHE A O 1
ATOM 4536 N N . SER A 1 630 ? -38.157 -22.015 83.921 1.00 88.25 630 SER A N 1
ATOM 4537 C CA . SER A 1 630 ? -37.981 -21.124 85.075 1.00 88.25 630 SER A CA 1
ATOM 4538 C C . SER A 1 630 ? -37.790 -21.941 86.357 1.00 88.25 630 SER A C 1
ATOM 4540 O O . SER A 1 630 ? -38.344 -23.034 86.495 1.00 88.25 630 SER A O 1
ATOM 4542 N N . ALA A 1 631 ? -36.981 -21.442 87.298 1.00 89.94 631 ALA A N 1
ATOM 4543 C CA . ALA A 1 631 ? -36.809 -22.103 88.591 1.00 89.94 631 ALA A CA 1
ATOM 4544 C C . ALA A 1 631 ? -38.151 -22.131 89.344 1.00 89.94 631 ALA A C 1
ATOM 4546 O O . ALA A 1 631 ? -38.833 -21.113 89.464 1.00 89.94 631 ALA A O 1
ATOM 4547 N N . SER A 1 632 ? -38.534 -23.311 89.824 1.00 90.38 632 SER A N 1
ATOM 4548 C CA . SER A 1 632 ? -39.757 -23.519 90.591 1.00 90.38 632 SER A CA 1
ATOM 4549 C C . SER A 1 632 ? -39.587 -23.070 92.044 1.00 90.38 632 SER A C 1
ATOM 4551 O O . SER A 1 632 ? -38.474 -22.881 92.527 1.00 90.38 632 SER A O 1
ATOM 4553 N N . THR A 1 633 ? -40.693 -22.960 92.778 1.00 89.56 633 THR A N 1
ATOM 4554 C CA . THR A 1 633 ? -40.674 -22.864 94.247 1.00 89.56 633 THR A CA 1
ATOM 4555 C C . THR A 1 633 ? -40.465 -24.231 94.914 1.00 89.56 633 THR A C 1
ATOM 4557 O O . THR A 1 633 ? -40.073 -24.300 96.076 1.00 89.56 633 THR A O 1
ATOM 4560 N N . ASN A 1 634 ? -40.682 -25.328 94.180 1.00 92.44 634 ASN A N 1
ATOM 4561 C CA . ASN A 1 634 ? -40.458 -26.699 94.639 1.00 92.44 634 ASN A CA 1
ATOM 4562 C C . ASN A 1 634 ? -39.029 -27.156 94.305 1.00 92.44 634 ASN A C 1
ATOM 4564 O O . ASN A 1 634 ? -38.818 -27.855 93.311 1.00 92.44 634 ASN A O 1
ATOM 4568 N N . THR A 1 635 ? -38.046 -26.774 95.119 1.00 93.81 635 THR A N 1
ATOM 4569 C CA . THR A 1 635 ? -36.617 -27.087 94.899 1.00 93.81 635 THR A CA 1
ATOM 4570 C C . THR A 1 635 ? -35.975 -27.821 96.073 1.00 93.81 635 THR A C 1
ATOM 4572 O O . THR A 1 635 ? -34.763 -27.777 96.229 1.00 93.81 635 THR A O 1
ATOM 4575 N N . CYS A 1 636 ? -36.753 -28.473 96.946 1.00 94.81 636 CYS A N 1
ATOM 4576 C CA . CYS A 1 636 ? -36.219 -29.120 98.154 1.00 94.81 636 CYS A CA 1
ATOM 4577 C C . CYS A 1 636 ? -35.399 -28.170 99.046 1.00 94.81 636 CYS A C 1
ATOM 4579 O O . CYS A 1 636 ? -34.326 -28.524 99.540 1.00 94.81 636 CYS A O 1
ATOM 4581 N N . SER A 1 637 ? -35.916 -26.950 99.239 1.00 94.31 637 SER A N 1
ATOM 4582 C CA . SER A 1 637 ? -35.227 -25.862 99.950 1.00 94.31 637 SER A CA 1
ATOM 4583 C C . SER A 1 637 ? -33.863 -25.551 99.318 1.00 94.31 637 SER A C 1
ATOM 4585 O O . SER A 1 637 ? -32.834 -25.636 99.984 1.00 94.31 637 SER A O 1
ATOM 4587 N N . ASP A 1 638 ? -33.855 -25.259 98.013 1.00 94.19 638 ASP A N 1
ATOM 4588 C CA . ASP A 1 638 ? -32.637 -25.094 97.203 1.00 94.19 638 ASP A CA 1
ATOM 4589 C C . ASP A 1 638 ? -31.664 -26.273 97.326 1.00 94.19 638 ASP A C 1
ATOM 4591 O O . ASP A 1 638 ? -30.446 -26.111 97.397 1.00 94.19 638 ASP A O 1
ATOM 4595 N N . TRP A 1 639 ? -32.236 -27.475 97.319 1.00 96.81 639 TRP A N 1
ATOM 4596 C CA . TRP A 1 639 ? -31.554 -28.762 97.327 1.00 96.81 639 TRP A CA 1
ATOM 4597 C C . TRP A 1 639 ? -30.734 -29.028 98.590 1.00 96.81 639 TRP A C 1
ATOM 4599 O O . TRP A 1 639 ? -29.670 -29.648 98.534 1.00 96.81 639 TRP A O 1
ATOM 4609 N N . THR A 1 640 ? -31.220 -28.551 99.739 1.00 96.38 640 THR A N 1
ATOM 4610 C CA . THR A 1 640 ? -30.592 -28.746 101.061 1.00 96.38 640 THR A CA 1
ATOM 4611 C C . THR A 1 640 ? -31.429 -29.606 102.013 1.00 96.38 640 THR A C 1
ATOM 4613 O O . THR A 1 640 ? -31.010 -29.880 103.136 1.00 96.38 640 THR A O 1
ATOM 4616 N N . SER A 1 641 ? -32.614 -30.051 101.585 1.00 94.88 641 SER A N 1
ATOM 4617 C CA . SER A 1 641 ? -33.547 -30.818 102.413 1.00 94.88 641 SER A CA 1
ATOM 4618 C C . SER A 1 641 ? -33.954 -32.123 101.739 1.00 94.88 641 SER A C 1
ATOM 4620 O O . SER A 1 641 ? -34.362 -32.125 100.585 1.00 94.88 641 SER A O 1
ATOM 4622 N N . ASN A 1 642 ? -33.940 -33.225 102.490 1.00 94.94 642 ASN A N 1
ATOM 4623 C CA . ASN A 1 642 ? -34.527 -34.511 102.099 1.00 94.94 642 ASN A CA 1
ATOM 4624 C C . ASN A 1 642 ? -35.796 -34.844 102.912 1.00 94.94 642 ASN A C 1
ATOM 4626 O O . ASN A 1 642 ? -36.204 -35.998 103.013 1.00 94.94 642 ASN A O 1
ATOM 4630 N N . SER A 1 643 ? -36.434 -33.828 103.509 1.00 93.94 643 SER A N 1
ATOM 4631 C CA . SER A 1 643 ? -37.640 -34.005 104.324 1.00 93.94 643 SER A CA 1
ATOM 4632 C C . SER A 1 643 ? -38.856 -34.407 103.483 1.00 93.94 643 SER A C 1
ATOM 4634 O O . SER A 1 643 ? -39.104 -33.849 102.413 1.00 93.94 643 SER A O 1
ATOM 4636 N N . THR A 1 644 ? -39.709 -35.277 104.028 1.00 89.56 644 THR A N 1
ATOM 4637 C CA . THR A 1 644 ? -41.021 -35.635 103.454 1.00 89.56 644 THR A CA 1
ATOM 4638 C C . THR A 1 644 ? -42.032 -34.475 103.481 1.00 89.56 644 THR A C 1
ATOM 4640 O O . THR A 1 644 ? -43.065 -34.517 102.798 1.00 89.56 644 THR A O 1
ATOM 4643 N N . SER A 1 645 ? -41.759 -33.417 104.255 1.00 89.62 645 SER A N 1
ATOM 4644 C CA . SER A 1 645 ? -42.547 -32.176 104.271 1.00 89.62 645 SER A CA 1
ATOM 4645 C C . SER A 1 645 ? -42.177 -31.209 103.144 1.00 89.62 645 SER A C 1
ATOM 4647 O O . SER A 1 645 ? -42.992 -30.354 102.804 1.00 89.62 645 SER A O 1
ATOM 4649 N N . SER A 1 646 ? -40.995 -31.363 102.545 1.00 91.69 646 SER A N 1
ATOM 4650 C CA . SER A 1 646 ? -40.504 -30.530 101.445 1.00 91.69 646 SER A CA 1
ATOM 4651 C C . SER A 1 646 ? -40.824 -31.164 100.091 1.00 91.69 646 SER A C 1
ATOM 4653 O O . SER A 1 646 ? -40.947 -32.389 99.968 1.00 91.69 646 SER A O 1
ATOM 4655 N N . THR A 1 647 ? -40.957 -30.327 99.062 1.00 93.75 647 THR A N 1
ATOM 4656 C CA . THR A 1 647 ? -41.237 -30.756 97.687 1.00 93.75 647 THR A CA 1
ATOM 4657 C C . THR A 1 647 ? -40.183 -30.266 96.697 1.00 93.75 647 THR A C 1
ATOM 4659 O O . THR A 1 647 ? -39.654 -29.160 96.811 1.00 93.75 647 THR A O 1
ATOM 4662 N N . GLY A 1 648 ? -39.893 -31.111 95.710 1.00 92.94 648 GLY A N 1
ATOM 4663 C CA . GLY A 1 648 ? -38.956 -30.878 94.620 1.00 92.94 648 GLY A CA 1
ATOM 4664 C C . GLY A 1 648 ? -39.550 -31.335 93.293 1.00 92.94 648 GLY A C 1
ATOM 4665 O O . GLY A 1 648 ? -39.846 -32.528 93.130 1.00 92.94 648 GLY A O 1
ATOM 4666 N N . ASN A 1 649 ? -39.700 -30.407 92.345 1.00 93.81 649 ASN A N 1
ATOM 4667 C CA . ASN A 1 649 ? -40.100 -30.736 90.978 1.00 93.81 649 ASN A CA 1
ATOM 4668 C C . ASN A 1 649 ? -39.070 -31.682 90.342 1.00 93.81 649 ASN A C 1
ATOM 4670 O O . ASN A 1 649 ? -37.862 -31.564 90.572 1.00 93.81 649 ASN A O 1
ATOM 4674 N N . PHE A 1 650 ? -39.566 -32.613 89.532 1.00 94.12 650 PHE A N 1
ATOM 4675 C CA . PHE A 1 650 ? -38.751 -33.546 88.760 1.00 94.12 650 PHE A CA 1
ATOM 4676 C C . PHE A 1 650 ? -39.159 -33.568 87.306 1.00 94.12 650 PHE A C 1
ATOM 4678 O O . PHE A 1 650 ? -40.257 -33.150 86.970 1.00 94.12 650 PHE A O 1
ATOM 4685 N N . GLY A 1 651 ? -38.289 -34.109 86.471 1.00 93.31 651 GLY A N 1
ATOM 4686 C CA . GLY A 1 651 ? -38.593 -34.504 85.109 1.00 93.31 651 GLY A CA 1
ATOM 4687 C C . GLY A 1 651 ? -38.526 -36.016 84.918 1.00 93.31 651 GLY A C 1
ATOM 4688 O O . GLY A 1 651 ? -38.139 -36.753 85.830 1.00 93.31 651 GLY A O 1
ATOM 4689 N N . LYS A 1 652 ? -38.883 -36.477 83.721 1.00 93.12 652 LYS A N 1
ATOM 4690 C CA . LYS A 1 652 ? -38.698 -37.859 83.267 1.00 93.12 652 LYS A CA 1
ATOM 4691 C C . LYS A 1 652 ? -37.699 -37.923 82.115 1.00 93.12 652 LYS A C 1
ATOM 4693 O O . LYS A 1 652 ? -37.852 -37.230 81.117 1.00 93.12 652 LYS A O 1
ATOM 4698 N N . SER A 1 653 ? -36.706 -38.792 82.228 1.00 92.25 653 SER A N 1
ATOM 4699 C CA . SER A 1 653 ? -35.563 -38.854 81.307 1.00 92.25 653 SER A CA 1
ATOM 4700 C C . SER A 1 653 ? -35.888 -39.246 79.862 1.00 92.25 653 SER A C 1
ATOM 4702 O O . SER A 1 653 ? -35.125 -38.916 78.954 1.00 92.25 653 SER A O 1
ATOM 4704 N N . ASN A 1 654 ? -36.989 -39.967 79.653 1.00 92.19 654 ASN A N 1
ATOM 4705 C CA . ASN A 1 654 ? -37.400 -40.522 78.364 1.00 92.19 654 ASN A CA 1
ATOM 4706 C C . ASN A 1 654 ? -38.483 -39.696 77.655 1.00 92.19 654 ASN A C 1
ATOM 4708 O O . ASN A 1 654 ? -38.897 -40.061 76.558 1.00 92.19 654 ASN A O 1
ATOM 4712 N N . GLU A 1 655 ? -38.967 -38.632 78.288 1.00 92.06 655 GLU A N 1
ATOM 4713 C CA . GLU A 1 655 ? -39.997 -37.778 77.713 1.00 92.06 655 GLU A CA 1
ATOM 4714 C C . GLU A 1 655 ? -39.344 -36.699 76.854 1.00 92.06 655 GLU A C 1
ATOM 4716 O O . GLU A 1 655 ? -38.227 -36.245 77.121 1.00 92.06 655 GLU A O 1
ATOM 4721 N N . THR A 1 656 ? -40.053 -36.289 75.813 1.00 90.00 656 THR A N 1
ATOM 4722 C CA . THR A 1 656 ? -39.615 -35.228 74.908 1.00 90.00 656 THR A CA 1
ATOM 4723 C C . THR A 1 656 ? -40.365 -33.928 75.143 1.00 90.00 656 THR A C 1
ATOM 4725 O O . THR A 1 656 ? -39.926 -32.884 74.693 1.00 90.00 656 THR A O 1
ATOM 4728 N N . ASP A 1 657 ? -41.466 -33.931 75.887 1.00 88.50 657 ASP A N 1
ATOM 4729 C CA . ASP A 1 657 ? -42.219 -32.718 76.189 1.00 88.50 657 ASP A CA 1
ATOM 4730 C C . ASP A 1 657 ? -41.787 -32.054 77.509 1.00 88.50 657 ASP A C 1
ATOM 4732 O O . ASP A 1 657 ? -40.747 -32.376 78.089 1.00 88.50 657 ASP A O 1
ATOM 4736 N N . SER A 1 658 ? -42.578 -31.103 78.006 1.00 87.69 658 SER A N 1
ATOM 4737 C CA . SER A 1 658 ? -42.302 -30.397 79.261 1.00 87.69 658 SER A CA 1
ATOM 4738 C C . SER A 1 658 ? -42.215 -31.315 80.486 1.00 87.69 658 SER A C 1
ATOM 4740 O O . SER A 1 658 ? -41.594 -30.933 81.483 1.00 87.69 658 SER A O 1
ATOM 4742 N N . THR A 1 659 ? -42.748 -32.541 80.422 1.00 90.88 659 THR A N 1
ATOM 4743 C CA . THR A 1 659 ? -42.624 -33.533 81.498 1.00 90.88 659 THR A CA 1
ATOM 4744 C C . THR A 1 659 ? -41.193 -34.047 81.669 1.00 90.88 659 THR A C 1
ATOM 4746 O O . THR A 1 659 ? -40.856 -34.561 82.739 1.00 90.88 659 THR A O 1
ATOM 4749 N N . SER A 1 660 ? -40.318 -33.824 80.680 1.00 90.00 660 SER A N 1
ATOM 4750 C CA . SER A 1 660 ? -38.873 -34.069 80.776 1.00 90.00 660 SER A CA 1
ATOM 4751 C C . SER A 1 660 ? -38.173 -33.192 81.811 1.00 90.00 660 SER A C 1
ATOM 4753 O O . SER A 1 660 ? -37.135 -33.588 82.342 1.00 90.00 660 SER A O 1
ATOM 4755 N N . MET A 1 661 ? -38.772 -32.042 82.142 1.00 90.88 661 MET A N 1
ATOM 4756 C CA . MET A 1 661 ? -38.229 -31.043 83.062 1.00 90.88 661 MET A CA 1
ATOM 4757 C C . MET A 1 661 ? -39.153 -30.729 84.236 1.00 90.88 661 MET A C 1
ATOM 4759 O O . MET A 1 661 ? -38.672 -30.296 85.281 1.00 90.88 661 MET A O 1
ATOM 4763 N N . SER A 1 662 ? -40.465 -30.913 84.089 1.00 90.75 662 SER A N 1
ATOM 4764 C CA . SER A 1 662 ? -41.447 -30.548 85.106 1.00 90.75 662 SER A CA 1
ATOM 4765 C C . SER A 1 662 ? -42.642 -31.500 85.104 1.00 90.75 662 SER A C 1
ATOM 4767 O O . SER A 1 662 ? -43.523 -31.440 84.250 1.00 90.75 662 SER A O 1
ATOM 4769 N N . ASN A 1 663 ? -42.676 -32.384 86.093 1.00 86.94 663 ASN A N 1
ATOM 4770 C CA . ASN A 1 663 ? -43.718 -33.361 86.341 1.00 86.94 663 ASN A CA 1
ATOM 4771 C C . ASN A 1 663 ? -44.181 -33.257 87.801 1.00 86.94 663 ASN A C 1
ATOM 4773 O O . ASN A 1 663 ? -43.375 -33.179 88.731 1.00 86.94 663 ASN A O 1
ATOM 4777 N N . SER A 1 664 ? -45.498 -33.238 87.997 1.00 77.38 664 SER A N 1
ATOM 4778 C CA . SER A 1 664 ? -46.158 -33.040 89.290 1.00 77.38 664 SER A CA 1
ATOM 4779 C C . SER A 1 664 ? -47.021 -34.227 89.731 1.00 77.38 664 SER A C 1
ATOM 4781 O O . SER A 1 664 ? -47.677 -34.151 90.772 1.00 77.38 664 SER A O 1
ATOM 4783 N N . SER A 1 665 ? -47.014 -35.337 88.978 1.00 78.50 665 SER A N 1
ATOM 4784 C CA . SER A 1 665 ? -47.891 -36.486 89.217 1.00 78.50 665 SER A CA 1
ATOM 4785 C C . SER A 1 665 ? -47.138 -37.822 89.356 1.00 78.50 665 SER A C 1
ATOM 4787 O O . SER A 1 665 ? -46.215 -38.089 88.583 1.00 78.50 665 SER A O 1
ATOM 4789 N N . PRO A 1 666 ? -47.566 -38.705 90.284 1.00 79.75 666 PRO A N 1
ATOM 4790 C CA . PRO A 1 666 ? -48.488 -38.426 91.388 1.00 79.75 666 PRO A CA 1
ATOM 4791 C C . PRO A 1 666 ? -47.837 -37.514 92.454 1.00 79.75 666 PRO A C 1
ATOM 4793 O O . PRO A 1 666 ? -46.619 -37.566 92.630 1.00 79.75 666 PRO A O 1
ATOM 4796 N N . PRO A 1 667 ? -48.612 -36.730 93.236 1.00 75.44 667 PRO A N 1
ATOM 4797 C CA . PRO A 1 667 ? -48.069 -35.783 94.225 1.00 75.44 667 PRO A CA 1
ATOM 4798 C C . PRO A 1 667 ? -47.128 -36.408 95.267 1.00 75.44 667 PRO A C 1
ATOM 4800 O O . PRO A 1 667 ? -46.236 -35.743 95.787 1.00 75.44 667 PRO A O 1
ATOM 4803 N N . GLY A 1 668 ? -47.295 -37.703 95.558 1.00 75.88 668 GLY A N 1
ATOM 4804 C CA . GLY A 1 668 ? -46.412 -38.458 96.451 1.00 75.88 668 GLY A CA 1
ATOM 4805 C C . GLY A 1 668 ? -44.983 -38.629 95.926 1.00 75.88 668 GLY A C 1
ATOM 4806 O O . GLY A 1 668 ? -44.078 -38.885 96.717 1.00 75.88 668 GLY A O 1
ATOM 4807 N N . LEU A 1 669 ? -44.757 -38.454 94.619 1.00 81.06 669 LEU A N 1
ATOM 4808 C CA . LEU A 1 669 ? -43.416 -38.471 94.052 1.00 81.06 669 LEU A CA 1
ATOM 4809 C C . LEU A 1 669 ? -42.687 -37.154 94.234 1.00 81.06 669 LEU A C 1
ATOM 4811 O O . LEU A 1 669 ? -41.472 -37.210 94.228 1.00 81.06 669 LEU A O 1
ATOM 4815 N N . LEU A 1 670 ? -43.359 -36.017 94.456 1.00 84.75 670 LEU A N 1
ATOM 4816 C CA . LEU A 1 670 ? -42.725 -34.697 94.623 1.00 84.75 670 LEU A CA 1
ATOM 4817 C C . LEU A 1 670 ? -41.881 -34.563 95.899 1.00 84.75 670 LEU A C 1
ATOM 4819 O O . LEU A 1 670 ? -41.225 -33.543 96.078 1.00 84.75 670 LEU A O 1
ATOM 4823 N N . LYS A 1 671 ? -41.916 -35.543 96.801 1.00 93.25 671 LYS A N 1
ATOM 4824 C CA . LYS A 1 671 ? -41.280 -35.461 98.115 1.00 93.25 671 LYS A CA 1
ATOM 4825 C C . LYS A 1 671 ? -39.758 -35.573 98.031 1.00 93.25 671 LYS A C 1
ATOM 4827 O O . LYS A 1 671 ? -39.226 -36.358 97.249 1.00 93.25 671 LYS A O 1
ATOM 4832 N N . CYS A 1 672 ? -39.063 -34.787 98.847 1.00 94.19 672 CYS A N 1
ATOM 4833 C CA . CYS A 1 672 ? -37.604 -34.689 98.800 1.00 94.19 672 CYS A CA 1
ATOM 4834 C C . CYS A 1 672 ? -36.869 -35.897 99.398 1.00 94.19 672 CYS A C 1
ATOM 4836 O O . CYS A 1 672 ? -35.660 -35.990 99.247 1.00 94.19 672 CYS A O 1
ATOM 4838 N N . ASP A 1 673 ? -37.566 -36.843 100.029 1.00 94.06 673 ASP A N 1
ATOM 4839 C CA . ASP A 1 673 ? -36.997 -38.136 100.435 1.00 94.06 673 ASP A CA 1
ATOM 4840 C C . ASP A 1 673 ? -36.822 -39.102 99.249 1.00 94.06 673 ASP A C 1
ATOM 4842 O O . ASP A 1 673 ? -36.190 -40.149 99.384 1.00 94.06 673 ASP A O 1
ATOM 4846 N N . LYS A 1 674 ? -37.404 -38.792 98.082 1.00 94.50 674 LYS A N 1
ATOM 4847 C CA . LYS A 1 674 ? -37.320 -39.651 96.897 1.00 94.50 674 LYS A CA 1
ATOM 4848 C C . LYS A 1 674 ? -35.982 -39.491 96.195 1.00 94.50 674 LYS A C 1
ATOM 4850 O O . LYS A 1 674 ? -35.581 -38.381 95.847 1.00 94.50 674 LYS A O 1
ATOM 4855 N N . THR A 1 675 ? -35.337 -40.626 95.933 1.00 94.88 675 THR A N 1
ATOM 4856 C CA . THR A 1 675 ? -34.089 -40.677 95.180 1.00 94.88 675 THR A CA 1
ATOM 4857 C C . THR A 1 675 ? -34.355 -40.594 93.675 1.00 94.88 675 THR A C 1
ATOM 4859 O O . THR A 1 675 ? -35.264 -41.243 93.153 1.00 94.88 675 THR A O 1
ATOM 4862 N N . ARG A 1 676 ? -33.598 -39.748 92.973 1.00 94.69 676 ARG A N 1
ATOM 4863 C CA . ARG A 1 676 ? -33.726 -39.468 91.536 1.00 94.69 676 ARG A CA 1
ATOM 4864 C C . ARG A 1 676 ? -32.355 -39.193 90.922 1.00 94.69 676 ARG A C 1
ATOM 4866 O O . ARG A 1 676 ? -31.413 -38.858 91.638 1.00 94.69 676 ARG A O 1
ATOM 4873 N N . ALA A 1 677 ? -32.254 -39.312 89.605 1.00 95.00 677 ALA A N 1
ATOM 4874 C CA . ALA A 1 677 ? -31.052 -38.911 88.883 1.00 95.00 677 ALA A CA 1
ATOM 4875 C C . ALA A 1 677 ? -30.967 -37.377 88.766 1.00 95.00 677 ALA A C 1
ATOM 4877 O O . ALA A 1 677 ? -31.903 -36.667 89.141 1.00 95.00 677 ALA A O 1
ATOM 4878 N N . ILE A 1 678 ? -29.864 -36.853 88.232 1.00 95.12 678 ILE A N 1
ATOM 4879 C CA . ILE A 1 678 ? -29.688 -35.420 87.946 1.00 95.12 678 ILE A CA 1
ATOM 4880 C C . ILE A 1 678 ? -29.233 -35.263 86.494 1.00 95.12 678 ILE A C 1
ATOM 4882 O O . ILE A 1 678 ? -28.411 -36.044 86.014 1.00 95.12 678 ILE A O 1
ATOM 4886 N N . TYR A 1 679 ? -29.745 -34.253 85.789 1.00 95.31 679 TYR A N 1
ATOM 4887 C CA . TYR A 1 679 ? -29.197 -33.879 84.487 1.00 95.31 679 TYR A CA 1
ATOM 4888 C C . TYR A 1 679 ? -27.914 -33.066 84.646 1.00 95.31 679 TYR A C 1
ATOM 4890 O O . TYR A 1 679 ? -27.866 -32.103 85.410 1.00 95.31 679 TYR A O 1
ATOM 4898 N N . CYS A 1 680 ? -26.898 -33.405 83.868 1.00 94.81 680 CYS A N 1
ATOM 4899 C CA . CYS A 1 680 ? -25.598 -32.762 83.847 1.00 94.81 680 CYS A CA 1
ATOM 4900 C C . CYS A 1 680 ? -25.360 -32.179 82.454 1.00 94.81 680 CYS A C 1
ATOM 4902 O O . CYS A 1 680 ? -25.290 -32.907 81.463 1.00 94.81 680 CYS A O 1
ATOM 4904 N N . ALA A 1 681 ? -25.230 -30.858 82.378 1.00 93.75 681 ALA A N 1
ATOM 4905 C CA . ALA A 1 681 ? -24.993 -30.131 81.141 1.00 93.75 681 ALA A CA 1
ATOM 4906 C C . ALA A 1 681 ? -23.526 -29.708 81.035 1.00 93.75 681 ALA A C 1
ATOM 4908 O O . ALA A 1 681 ? -22.967 -29.090 81.949 1.00 93.75 681 ALA A O 1
ATOM 4909 N N . GLN A 1 682 ? -22.916 -30.012 79.897 1.00 90.88 682 GLN A N 1
ATOM 4910 C CA . GLN A 1 682 ? -21.560 -29.607 79.565 1.00 90.88 682 GLN A CA 1
ATOM 4911 C C . GLN A 1 682 ? -21.492 -28.084 79.388 1.00 90.88 682 GLN A C 1
ATOM 4913 O O . GLN A 1 682 ? -22.369 -27.482 78.758 1.00 90.88 682 GLN A O 1
ATOM 4918 N N . GLN A 1 683 ? -20.454 -27.476 79.963 1.00 88.81 683 GLN A N 1
ATOM 4919 C CA . GLN A 1 683 ? -20.169 -26.038 79.899 1.00 88.81 683 GLN A CA 1
ATOM 4920 C C . GLN A 1 683 ? -19.379 -25.668 78.649 1.00 88.81 683 GLN A C 1
ATOM 4922 O O . GLN A 1 683 ? -18.435 -26.394 78.275 1.00 88.81 683 GLN A O 1
#

pLDDT: mean 88.1, std 15.49, range [26.48, 98.62]